Protein 8IIB (pdb70)

Foldseek 3Di:
DCVLVVLLVVLLVLLQPPFDLLLLAQADLCCLAANDPSAPQSGHHVPVVLVVVLVVQLVCLLVLHHDAEVSLSSNLCRLPVSSVRSCLVVDQSSQECVVDDQLFCSLVSNVCLQCVAHFWKAKWFKDFDQVSLLQSVLVSSCVSNVDDDRSSSNSNRSSVCDVVYDQVNQFVSQSSCVSSLLLQLVAVLCVVVVNPDHSVCCVVFKGKHGTRGIIMIHGHPVCQVSRFPVSSQVSSVVSGIHTDGPVPDRTGGQQVHADPQWGFDQDVVVGDTHTQHHVVVLVVQADQPLQQDPCDPCNLVSLQVSLLSQLRPDQVSSVVVNVVSQVSCCSHPVDGHDHDHSVRSVVVSCVPHVD/DVLVVLLVVLLVLLCPPADLLLLAQDDLCCQAANDPSAPQSHHDVDPDDCVLVVVLVVQLVCLLVQAGDADVPVSLSSNCCRLPVSSVRSCLVVDQSSQECPVPDQLFCSLVSNVCLQCVAHFWKDKWFKDFVPQVVQLLSVLVSSCVSNVDDPSSSSNSSNSSVRQPVVQFVSLSSVVSSLLLQLVQVLCVVVVHPDHSVCCVVFKGKHAGRRIIMIHGHPVCLVRRFPVSSQVSVVVSTIRIDDCDDRTDGQQPHADPQWGFDADPVVGGTHTAHHVVVLVVQADQDQADPPHLVSLQVSLLSQLSPPQVSSVVVNCVSQVSVCRNPVDGRDYDHSVRSNVVSCVPHVD

Solvent-accessible surface area: 31344 Å² total; per-residue (Å²): 134,79,43,47,96,75,0,22,110,49,0,9,78,40,0,26,59,50,84,87,89,66,6,67,58,44,11,82,24,62,53,0,55,90,11,22,114,64,10,91,49,5,72,62,170,95,120,62,110,53,118,94,33,3,87,95,13,26,83,20,1,101,133,38,53,122,80,123,90,64,25,3,30,19,0,2,39,18,11,0,8,1,0,6,0,1,1,28,61,37,45,0,82,3,9,0,0,17,22,25,47,15,60,11,89,19,0,37,90,1,8,66,25,0,56,126,44,29,124,4,0,2,8,0,42,12,51,101,123,33,62,70,0,26,97,8,0,0,59,0,0,11,101,1,6,90,47,39,81,88,23,49,75,0,0,54,7,3,6,97,8,3,106,120,61,35,86,32,0,34,27,1,0,20,0,0,4,0,0,0,0,0,7,8,0,1,21,39,8,4,78,124,54,51,64,195,47,89,4,67,41,4,62,57,24,7,4,1,0,0,80,6,44,43,0,0,0,0,0,16,105,125,0,11,141,25,0,7,16,66,48,0,32,66,7,0,117,92,19,50,9,80,9,56,38,66,123,122,65,39,93,75,50,17,115,55,7,47,3,48,117,26,84,3,48,75,16,135,103,70,68,23,49,6,0,10,14,22,5,46,35,0,7,125,49,8,37,16,9,116,44,15,61,78,88,73,113,28,20,64,99,60,3,28,49,0,0,40,7,0,1,1,18,45,92,81,9,12,82,72,23,11,62,30,0,52,54,22,15,34,102,22,43,66,60,135,16,108,63,56,93,21,65,15,13,17,110,90,19,102,90,121,60,63,164,153,58,49,87,46,0,14,93,40,0,39,77,27,0,19,60,48,78,111,78,69,4,68,52,49,14,73,30,83,56,2,35,90,11,22,114,62,12,86,68,4,58,73,135,125,179,67,156,99,78,98,22,89,46,29,8,113,128,13,31,63,36,4,66,83,55,57,56,55,87,90,59,74,68,12,15,40,10,1,6,65,15,31,0,9,0,0,13,0,1,0,26,63,37,38,0,82,5,12,0,0,17,28,25,50,20,57,12,91,17,0,34,91,1,6,180,23,0,53,130,44,35,124,42,1,2,17,12,55,14,60,84,126,87,32,70,100,1,52,40,8,0,0,58,1,0,10,87,1,6,83,57,44,88,72,34,46,66,4,0,70,13,6,8,81,46,45,101,102,6,44,30,2,9,34,0,1,8,0,0,0,0,0,13,17,0,0,34,59,6,5,78,96,54,68,72,109,62,93,21,88,21,6,55,60,30,6,5,0,0,0,77,5,45,50,3,0,0,0,0,13,93,77,0,15,94,17,0,8,18,66,40,0,30,67,6,0,68,104,18,38,9,64,8,86,29,116,131,49,40,95,113,42,16,109,69,6,54,3,49,102,21,65,2,26,60,14,113,158,74,133,24,50,6,0,8,17,14,3,49,32,0,8,130,47,8,58,15,45,141,73,113,102,48,21,66,117,58,2,30,60,0,0,52,11,0,1,0,17,96,82,73,10,12,81,75,23,9,62,29,1,42,62,29,29,37,83,46,63,73,60,113,5,90,64,66,85,18,69,16,26,11,92,53,21,110,96,120,70,66,162

Structure (mmCIF, N/CA/C/O backbone):
data_8IIB
#
_entry.id   8IIB
#
_cell.length_a   150.510
_cell.length_b   150.510
_cell.length_c   104.626
_cell.angle_alpha   90.000
_cell.angle_beta   90.000
_cell.angle_gamma   120.000
#
_symmetry.space_group_name_H-M   'P 31 2 1'
#
loop_
_entity.id
_entity.type
_entity.pdbx_description
1 polymer 'Polymerase polyprotein'
2 non-polymer 'CADMIUM ION'
3 non-polymer 'MAGNESIUM ION'
4 non-polymer 'CHLORIDE ION'
5 water water
#
loop_
_atom_site.group_PDB
_atom_site.id
_atom_site.type_symbol
_atom_site.label_atom_id
_atom_site.label_alt_id
_atom_site.label_comp_id
_atom_site.label_asym_id
_atom_site.label_entity_id
_atom_site.label_seq_id
_atom_site.pdbx_PDB_ins_code
_atom_site.Cartn_x
_atom_site.Cartn_y
_atom_site.Cartn_z
_atom_site.occupancy
_atom_site.B_iso_or_equiv
_atom_site.auth_seq_id
_atom_site.auth_comp_id
_atom_site.auth_asym_id
_atom_site.auth_atom_id
_atom_site.pdbx_PDB_model_num
ATOM 1 N N . LYS A 1 34 ? -25.874 60.246 -36.967 1.00 66.38 105 LYS A N 1
ATOM 2 C CA . LYS A 1 34 ? -25.896 58.900 -37.532 1.00 69.38 105 LYS A CA 1
ATOM 3 C C . LYS A 1 34 ? -26.434 57.873 -36.532 1.00 75.56 105 LYS A C 1
ATOM 4 O O . LYS A 1 34 ? -27.093 58.232 -35.552 1.00 72.23 105 LYS A O 1
ATOM 6 N N . ASP A 1 35 ? -26.164 56.593 -36.808 1.00 72.53 106 ASP A N 1
ATOM 7 C CA . ASP A 1 35 ? -26.435 55.495 -35.888 1.00 63.84 106 ASP A CA 1
ATOM 8 C C . ASP A 1 35 ? -25.236 55.204 -34.987 1.00 68.17 106 ASP A C 1
ATOM 9 O O . ASP A 1 35 ? -25.040 54.062 -34.553 1.00 63.16 106 ASP A O 1
ATOM 11 N N . MET A 1 36 ? -24.408 56.221 -34.716 1.00 66.22 107 MET A N 1
ATOM 12 C CA . MET A 1 36 ? -23.273 56.034 -33.818 1.00 62.81 107 MET A CA 1
ATOM 13 C C . MET A 1 36 ? -23.698 56.135 -32.358 1.00 63.31 107 MET A C 1
ATOM 14 O O . MET A 1 36 ? -23.035 55.562 -31.478 1.00 57.49 107 MET A O 1
ATOM 19 N N . ILE A 1 37 ? -24.796 56.858 -32.085 1.00 53.15 108 ILE A N 1
ATOM 20 C CA . ILE A 1 37 ? -25.387 56.834 -30.753 1.00 47.20 108 ILE A CA 1
ATOM 21 C C . ILE A 1 37 ? -25.599 55.397 -30.306 1.00 53.96 108 ILE A C 1
ATOM 22 O O . ILE A 1 37 ? -25.468 55.063 -29.119 1.00 54.21 108 ILE A O 1
ATOM 27 N N . ASP A 1 38 ? -25.906 54.521 -31.259 1.00 49.13 109 ASP A N 1
ATOM 28 C CA . ASP A 1 38 ? -26.157 53.122 -30.941 1.00 49.33 109 ASP A CA 1
ATOM 29 C C . ASP A 1 38 ? -24.888 52.406 -30.524 1.00 45.90 109 ASP A C 1
ATOM 30 O O . ASP A 1 38 ? -24.924 51.532 -29.649 1.00 50.53 109 ASP A O 1
ATOM 35 N N . GLU A 1 39 ? -23.762 52.724 -31.163 1.00 55.52 110 GLU A N 1
ATOM 36 C CA . GLU A 1 39 ? -22.537 52.009 -30.817 1.00 55.13 110 GLU A CA 1
ATOM 37 C C . GLU A 1 39 ? -21.860 52.612 -29.597 1.00 50.82 110 GLU A C 1
ATOM 38 O O . GLU A 1 39 ? -21.272 51.879 -28.786 1.00 42.66 110 GLU A O 1
ATOM 44 N N . ALA A 1 40 ? -21.937 53.942 -29.468 1.00 48.44 111 ALA A N 1
ATOM 45 C CA . ALA A 1 40 ? -21.593 54.590 -28.211 1.00 43.80 111 ALA A CA 1
ATOM 46 C C . ALA A 1 40 ? -22.308 53.907 -27.054 1.00 47.30 111 ALA A C 1
ATOM 47 O O . ALA A 1 40 ? -21.676 53.458 -26.090 1.00 46.21 111 ALA A O 1
ATOM 49 N N . TYR A 1 41 ? -23.632 53.761 -27.175 1.00 45.29 112 TYR A N 1
ATOM 50 C CA . TYR A 1 41 ? -24.422 53.168 -26.105 1.00 38.68 112 TYR A CA 1
ATOM 51 C C . TYR A 1 41 ? -23.978 51.743 -25.800 1.00 40.20 112 TYR A C 1
ATOM 52 O O . TYR A 1 41 ? -24.003 51.308 -24.642 1.00 44.46 112 TYR A O 1
ATOM 61 N N . GLN A 1 42 ? -23.598 50.988 -26.821 1.00 40.28 113 GLN A N 1
ATOM 62 C CA . GLN A 1 42 ? -23.238 49.598 -26.567 1.00 45.97 113 GLN A CA 1
ATOM 63 C C . GLN A 1 42 ? -21.866 49.495 -25.919 1.00 40.76 113 GLN A C 1
ATOM 64 O O . GLN A 1 42 ? -21.671 48.707 -24.982 1.00 45.54 113 GLN A O 1
ATOM 70 N N . LEU A 1 43 ? -20.906 50.285 -26.397 1.00 43.61 114 LEU A N 1
ATOM 71 C CA . LEU A 1 43 ? -19.604 50.312 -25.742 1.00 45.07 114 LEU A CA 1
ATOM 72 C C . LEU A 1 43 ? -19.759 50.736 -24.281 1.00 43.05 114 LEU A C 1
ATOM 73 O O . LEU A 1 43 ? -19.377 49.991 -23.364 1.00 37.20 114 LEU A O 1
ATOM 78 N N . THR A 1 44 ? -20.424 51.874 -24.044 1.00 33.27 115 THR A N 1
ATOM 79 C CA . THR A 1 44 ? -20.639 52.326 -22.673 1.00 31.08 115 THR A CA 1
ATOM 80 C C . THR A 1 44 ? -21.260 51.237 -21.803 1.00 42.17 115 THR A C 1
ATOM 81 O O . THR A 1 44 ? -20.814 51.017 -20.669 1.00 38.41 115 THR A O 1
ATOM 85 N N . LYS A 1 45 ? -22.292 50.542 -22.309 1.00 38.92 116 LYS A N 1
ATOM 86 C CA . LYS A 1 45 ? -22.978 49.552 -21.476 1.00 37.14 116 LYS A CA 1
ATOM 87 C C . LYS A 1 45 ? -22.014 48.483 -20.992 1.00 35.89 116 LYS A C 1
ATOM 88 O O . LYS A 1 45 ? -22.043 48.105 -19.811 1.00 36.82 116 LYS A O 1
ATOM 90 N N . SER A 1 46 ? -21.144 47.997 -21.888 1.00 40.00 117 SER A N 1
ATOM 91 C CA . SER A 1 46 ? -20.161 46.987 -21.495 1.00 41.57 117 SER A CA 1
ATOM 92 C C . SER A 1 46 ? -19.351 47.457 -20.299 1.00 38.52 117 SER A C 1
ATOM 93 O O . SER A 1 46 ? -19.140 46.695 -19.345 1.00 36.28 117 SER A O 1
ATOM 95 N N . VAL A 1 47 ? -18.920 48.728 -20.325 1.00 38.36 118 VAL A N 1
ATOM 96 C CA . VAL A 1 47 ? -18.115 49.303 -19.246 1.00 30.37 118 VAL A CA 1
ATOM 97 C C . VAL A 1 47 ? -18.963 49.514 -17.993 1.00 25.90 118 VAL A C 1
ATOM 98 O O . VAL A 1 47 ? -18.662 48.977 -16.924 1.00 31.22 118 VAL A O 1
ATOM 102 N N . TRP A 1 48 ? -20.059 50.266 -18.114 1.00 27.35 119 TRP A N 1
ATOM 103 C CA . TRP A 1 48 ? -20.814 50.660 -16.924 1.00 28.43 119 TRP A CA 1
ATOM 104 C C . TRP A 1 48 ? -21.454 49.479 -16.215 1.00 31.03 119 TRP A C 1
ATOM 105 O O . TRP A 1 48 ? -21.780 49.578 -15.024 1.00 27.77 119 TRP A O 1
ATOM 116 N N . LEU A 1 49 ? -21.659 48.359 -16.911 1.00 36.36 120 LEU A N 1
ATOM 117 C CA . LEU A 1 49 ? -22.354 47.244 -16.275 1.00 33.06 120 LEU A CA 1
ATOM 118 C C . LEU A 1 49 ? -21.413 46.255 -15.602 1.00 33.11 120 LEU A C 1
ATOM 119 O O . LEU A 1 49 ? -21.893 45.378 -14.868 1.00 33.41 120 LEU A O 1
ATOM 124 N N . LYS A 1 50 ? -20.098 46.396 -15.791 1.00 26.01 121 LYS A N 1
ATOM 125 C CA . LYS A 1 50 ? -19.160 45.510 -15.117 1.00 26.12 121 LYS A CA 1
ATOM 126 C C . LYS A 1 50 ? -19.375 45.546 -13.611 1.00 28.57 121 LYS A C 1
ATOM 127 O O . LYS A 1 50 ? -19.589 46.611 -13.023 1.00 38.80 121 LYS A O 1
ATOM 129 N N . GLY A 1 51 ? -19.328 44.371 -12.989 1.00 30.62 122 GLY A N 1
ATOM 130 C CA . GLY A 1 51 ? -19.421 44.242 -11.547 1.00 26.86 122 GLY A CA 1
ATOM 131 C C . GLY A 1 51 ? -20.823 44.148 -10.976 1.00 40.67 122 GLY A C 1
ATOM 132 O O . GLY A 1 51 ? -20.967 44.169 -9.745 1.00 45.54 122 GLY A O 1
ATOM 133 N N . MET A 1 52 ? -21.856 44.038 -11.826 1.00 40.13 123 MET A N 1
ATOM 134 C CA . MET A 1 52 ? -23.244 43.951 -11.369 1.00 33.17 123 MET A CA 1
ATOM 135 C C . MET A 1 52 ? -23.428 42.961 -10.223 1.00 33.83 123 MET A C 1
ATOM 136 O O . MET A 1 52 ? -22.835 41.882 -10.198 1.00 50.85 123 MET A O 1
ATOM 141 N N . ARG A 1 53 ? -24.267 43.346 -9.275 1.00 33.21 124 ARG A N 1
ATOM 142 C CA . ARG A 1 53 ? -24.621 42.543 -8.116 1.00 39.53 124 ARG A CA 1
ATOM 143 C C . ARG A 1 53 ? -26.128 42.371 -8.145 1.00 48.61 124 ARG A C 1
ATOM 144 O O . ARG A 1 53 ? -26.858 43.343 -8.370 1.00 48.29 124 ARG A O 1
ATOM 152 N N . ASP A 1 54 ? -26.603 41.144 -7.934 1.00 48.54 125 ASP A N 1
ATOM 153 C CA . ASP A 1 54 ? -28.044 40.952 -8.013 1.00 50.71 125 ASP A CA 1
ATOM 154 C C . ASP A 1 54 ? -28.741 41.689 -6.880 1.00 40.44 125 ASP A C 1
ATOM 155 O O . ASP A 1 54 ? -29.836 42.232 -7.072 1.00 37.55 125 ASP A O 1
ATOM 157 N N . GLU A 1 55 ? -28.095 41.781 -5.717 1.00 38.03 126 GLU A N 1
ATOM 158 C CA . GLU A 1 55 ? -28.753 42.386 -4.567 1.00 39.98 126 GLU A CA 1
ATOM 159 C C . GLU A 1 55 ? -29.076 43.867 -4.776 1.00 45.82 126 GLU A C 1
ATOM 160 O O . GLU A 1 55 ? -29.844 44.429 -3.982 1.00 44.93 126 GLU A O 1
ATOM 162 N N . LEU A 1 56 ? -28.547 44.503 -5.830 1.00 45.67 127 LEU A N 1
ATOM 163 C CA . LEU A 1 56 ? -28.786 45.923 -6.078 1.00 39.39 127 LEU A CA 1
ATOM 164 C C . LEU A 1 56 ? -29.845 46.207 -7.144 1.00 39.93 127 LEU A C 1
ATOM 165 O O . LEU A 1 56 ? -30.225 47.373 -7.319 1.00 48.75 127 LEU A O 1
ATOM 170 N N . LYS A 1 57 ? -30.358 45.197 -7.844 1.00 41.22 128 LYS A N 1
ATOM 171 C CA . LYS A 1 57 ? -31.330 45.475 -8.905 1.00 38.30 128 LYS A CA 1
ATOM 172 C C . LYS A 1 57 ? -32.763 45.540 -8.400 1.00 42.38 128 LYS A C 1
ATOM 173 O O . LYS A 1 57 ? -33.678 44.988 -9.014 1.00 56.16 128 LYS A O 1
ATOM 179 N N . LYS A 1 58 ? -33.008 46.226 -7.295 1.00 36.45 129 LYS A N 1
ATOM 180 C CA . LYS A 1 58 ? -34.357 46.426 -6.788 1.00 35.84 129 LYS A CA 1
ATOM 181 C C . LYS A 1 58 ? -34.664 47.916 -6.686 1.00 36.90 129 LYS A C 1
ATOM 182 O O . LYS A 1 58 ? -33.815 48.707 -6.271 1.00 46.73 129 LYS A O 1
ATOM 184 N N . VAL A 1 59 ? -35.867 48.302 -7.110 1.00 34.47 130 VAL A N 1
ATOM 185 C CA . VAL A 1 59 ? -36.429 49.583 -6.704 1.00 29.41 130 VAL A CA 1
ATOM 186 C C . VAL A 1 59 ? -36.531 49.623 -5.185 1.00 35.13 130 VAL A C 1
ATOM 187 O O . VAL A 1 59 ? -36.805 48.606 -4.532 1.00 44.98 130 VAL A O 1
ATOM 191 N N . LEU A 1 60 ? -36.244 50.782 -4.606 1.00 30.44 131 LEU A N 1
ATOM 192 C CA . LEU A 1 60 ? -36.210 50.910 -3.159 1.00 37.48 131 LEU A CA 1
ATOM 193 C C . LEU A 1 60 ? -37.589 51.270 -2.626 1.00 34.40 131 LEU A C 1
ATOM 194 O O . LEU A 1 60 ? -38.409 51.872 -3.326 1.00 35.31 131 LEU A O 1
ATOM 199 N N . THR A 1 61 ? -37.840 50.912 -1.372 1.00 30.92 132 THR A N 1
ATOM 200 C CA . THR A 1 61 ? -39.048 51.407 -0.743 1.00 35.57 132 THR A CA 1
ATOM 201 C C . THR A 1 61 ? -38.906 52.897 -0.471 1.00 37.92 132 THR A C 1
ATOM 202 O O . THR A 1 61 ? -37.804 53.440 -0.406 1.00 41.04 132 THR A O 1
ATOM 206 N N . TYR A 1 62 ? -40.051 53.557 -0.310 1.00 41.17 133 TYR A N 1
ATOM 207 C CA . TYR A 1 62 ? -40.074 54.917 0.213 1.00 40.62 133 TYR A CA 1
ATOM 208 C C . TYR A 1 62 ? -39.190 55.059 1.459 1.00 42.12 133 TYR A C 1
ATOM 209 O O . TYR A 1 62 ? -38.409 56.010 1.568 1.00 40.88 133 TYR A O 1
ATOM 218 N N . GLU A 1 63 ? -39.251 54.099 2.386 1.00 46.86 134 GLU A N 1
ATOM 219 C CA . GLU A 1 63 ? -38.389 54.186 3.570 1.00 47.55 134 GLU A CA 1
ATOM 220 C C . GLU A 1 63 ? -36.914 54.005 3.208 1.00 48.21 134 GLU A C 1
ATOM 221 O O . GLU A 1 63 ? -36.055 54.742 3.708 1.00 48.28 134 GLU A O 1
ATOM 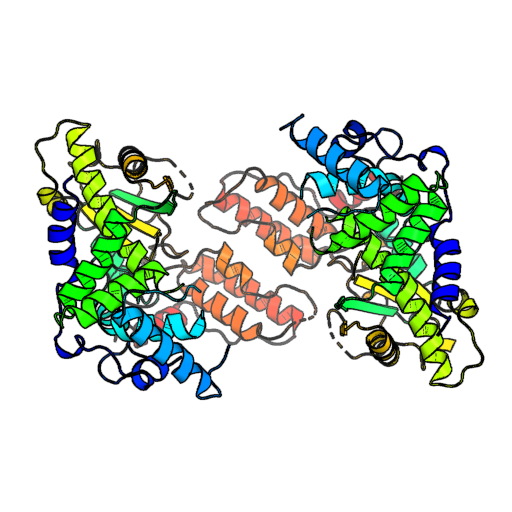223 N N . GLU A 1 64 ? -36.590 53.034 2.354 1.00 43.18 135 GLU A N 1
ATOM 224 C CA . GLU A 1 64 ? -35.201 52.894 1.924 1.00 42.19 135 GLU A CA 1
ATOM 225 C C . GLU A 1 64 ? -34.709 54.166 1.231 1.00 41.98 135 GLU A C 1
ATOM 226 O O . GLU A 1 64 ? -33.553 54.572 1.396 1.00 43.20 135 GLU A O 1
ATOM 232 N N . ALA A 1 65 ? -35.574 54.816 0.455 1.00 38.17 136 ALA A N 1
ATOM 233 C CA . ALA A 1 65 ? -35.133 55.967 -0.326 1.00 39.21 136 ALA A CA 1
ATOM 234 C C . ALA A 1 65 ? -34.717 57.121 0.568 1.00 45.79 136 ALA A C 1
ATOM 235 O O . ALA A 1 65 ? -33.871 57.937 0.179 1.00 42.56 136 ALA A O 1
ATOM 237 N N . ILE A 1 66 ? -35.293 57.193 1.766 1.00 43.98 137 ILE A N 1
ATOM 238 C CA . ILE A 1 66 ? -35.150 58.345 2.643 1.00 42.78 137 ILE A CA 1
ATOM 239 C C . ILE A 1 66 ? -34.133 58.063 3.745 1.00 40.67 137 ILE A C 1
ATOM 240 O O . ILE A 1 66 ? -33.357 58.946 4.122 1.00 50.90 137 ILE A O 1
ATOM 245 N N . CYS A 1 67 ? -34.097 56.825 4.234 1.00 38.54 138 CYS A N 1
ATOM 246 C CA . CYS A 1 67 ? -33.189 56.411 5.299 1.00 42.36 138 CYS A CA 1
ATOM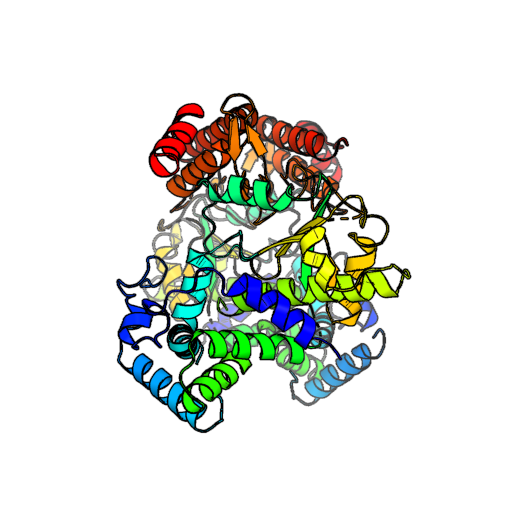 247 C C . CYS A 1 67 ? -32.127 55.416 4.852 1.00 43.34 138 CYS A C 1
ATOM 248 O O . CYS A 1 67 ? -31.432 54.856 5.703 1.00 53.60 138 CYS A O 1
ATOM 251 N N . GLY A 1 68 ? -31.999 55.150 3.563 1.00 40.60 139 GLY A N 1
ATOM 252 C CA . GLY A 1 68 ? -30.994 54.215 3.097 1.00 37.60 139 GLY A CA 1
ATOM 253 C C . GLY A 1 68 ? -31.364 52.762 3.346 1.00 46.04 139 GLY A C 1
ATOM 254 O O . GLY A 1 68 ? -32.430 52.421 3.848 1.00 50.38 139 GLY A O 1
ATOM 255 N N . SER A 1 69 ? -30.439 51.892 2.959 1.00 45.34 140 SER A N 1
ATOM 256 C CA . SER A 1 69 ? -30.588 50.454 3.090 1.00 43.16 140 SER A CA 1
ATOM 257 C C . SER A 1 69 ? -29.235 49.882 3.454 1.00 45.06 140 SER A C 1
ATOM 258 O O . SER A 1 69 ? -28.196 50.492 3.199 1.00 47.83 140 SER A O 1
ATOM 260 N N . GLU A 1 70 ? -29.256 48.709 4.067 1.00 53.35 141 GLU A N 1
ATOM 261 C CA . GLU A 1 70 ? -28.030 48.032 4.447 1.00 51.11 141 GLU A CA 1
ATOM 262 C C . GLU A 1 70 ? -27.464 47.176 3.320 1.00 49.28 141 GLU A C 1
ATOM 263 O O . GLU A 1 70 ? -26.526 46.418 3.567 1.00 50.27 141 GLU A O 1
ATOM 265 N N . VAL A 1 71 ? -28.002 47.289 2.094 1.00 51.73 142 VAL A N 1
ATOM 266 C CA . VAL A 1 71 ? -27.472 46.512 0.972 1.00 49.26 142 VAL A CA 1
ATOM 267 C C . VAL A 1 71 ? -26.158 47.109 0.487 1.00 51.47 142 VAL A C 1
ATOM 268 O O . VAL A 1 71 ? -25.279 46.393 -0.009 1.00 51.66 142 VAL A O 1
ATOM 272 N N . SER A 1 72 ? -26.024 48.435 0.587 1.00 53.66 143 SER A N 1
ATOM 273 C CA . SER A 1 72 ? -24.877 49.183 0.088 1.00 49.12 143 SER A CA 1
ATOM 274 C C . SER A 1 72 ? -24.479 50.251 1.099 1.00 48.94 143 SER A C 1
ATOM 275 O O . SER A 1 72 ? -25.332 50.833 1.782 1.00 47.57 143 SER A O 1
ATOM 278 N N . GLU A 1 73 ? -23.169 50.509 1.181 1.00 48.26 144 GLU A N 1
ATOM 279 C CA . GLU A 1 73 ? -22.699 51.726 1.834 1.00 42.36 144 GLU A CA 1
ATOM 280 C C . GLU A 1 73 ? -23.132 52.967 1.065 1.00 47.54 144 GLU A C 1
ATOM 281 O O . GLU A 1 73 ? -23.108 54.070 1.618 1.00 53.23 144 GLU A O 1
ATOM 283 N N . TYR A 1 74 ? -23.560 52.809 -0.185 1.00 44.37 145 TYR A N 1
ATOM 284 C CA . TYR A 1 74 ? -23.886 53.926 -1.054 1.00 36.14 145 TYR A CA 1
ATOM 285 C C . TYR A 1 74 ? -25.385 54.160 -1.181 1.00 43.41 145 TYR A C 1
ATOM 286 O O . TYR A 1 74 ? -25.804 54.987 -1.994 1.00 46.74 145 TYR A O 1
ATOM 294 N N . ILE A 1 75 ? -26.197 53.463 -0.390 1.00 36.65 146 ILE A N 1
ATOM 295 C CA . ILE A 1 75 ? -27.612 53.772 -0.233 1.00 44.74 146 ILE A CA 1
ATOM 296 C C . ILE A 1 75 ? -27.788 54.195 1.218 1.00 47.38 146 ILE A C 1
ATOM 297 O O . ILE A 1 75 ? -27.871 53.352 2.120 1.00 45.00 146 ILE A O 1
ATOM 302 N N . SER A 1 76 ? -27.817 55.509 1.451 1.00 45.78 147 SER A N 1
ATOM 303 C CA . SER A 1 76 ? -27.775 56.071 2.796 1.00 43.02 147 SER A CA 1
ATOM 304 C C . SER A 1 76 ? -28.904 57.080 2.960 1.00 45.57 147 SER A C 1
ATOM 305 O O . SER A 1 76 ? -29.710 57.293 2.054 1.00 53.67 147 SER A O 1
ATOM 308 N N . SER A 1 77 ? -28.938 57.726 4.123 1.00 48.70 148 SER A N 1
ATOM 309 C CA . SER A 1 77 ? -30.151 58.359 4.633 1.00 45.56 148 SER A CA 1
ATOM 310 C C . SER A 1 77 ? -30.197 59.848 4.307 1.00 52.60 148 SER A C 1
ATOM 311 O O . SER A 1 77 ? -29.935 60.699 5.158 1.00 71.51 148 SER A O 1
ATOM 313 N N . ILE A 1 78 ? -30.567 60.165 3.068 1.00 40.06 149 ILE A N 1
ATOM 314 C CA . ILE A 1 78 ? -31.185 61.466 2.789 1.00 54.00 149 ILE A CA 1
ATOM 315 C C . ILE A 1 78 ? -32.059 61.353 1.537 1.00 51.63 149 ILE A C 1
ATOM 316 O O . ILE A 1 78 ? -33.208 61.803 1.535 1.00 46.42 149 ILE A O 1
ATOM 321 N N . LEU A 1 111 ? -45.809 66.405 5.051 1.00 70.78 182 LEU A N 1
ATOM 322 C CA . LEU A 1 111 ? -45.057 65.886 6.187 1.00 72.79 182 LEU A CA 1
ATOM 323 C C . LEU A 1 111 ? -44.700 64.420 5.977 1.00 69.87 182 LEU A C 1
ATOM 324 O O . LEU A 1 111 ? -44.828 63.912 4.871 1.00 69.51 182 LEU A O 1
ATOM 326 N N . ASN A 1 112 ? -44.272 63.755 7.060 1.00 74.13 183 ASN A N 1
ATOM 327 C CA . ASN A 1 112 ? -43.796 62.373 6.991 1.00 62.75 183 ASN A CA 1
ATOM 328 C C . ASN A 1 112 ? -44.683 61.492 6.121 1.00 74.33 183 ASN A C 1
ATOM 329 O O . ASN A 1 112 ? -44.182 60.573 5.453 1.00 73.68 183 ASN A O 1
ATOM 334 N N . GLU A 1 113 ? -46.000 61.760 6.104 1.00 71.85 184 GLU A N 1
ATOM 335 C CA . GLU A 1 113 ? -46.935 60.995 5.288 1.00 67.03 184 GLU A CA 1
ATOM 336 C C . GLU A 1 113 ? -47.749 61.841 4.309 1.00 62.20 184 GLU A C 1
ATOM 337 O O . GLU A 1 113 ? -48.500 61.277 3.506 1.00 62.77 184 GLU A O 1
ATOM 339 N N . ASP A 1 114 ? -47.627 63.164 4.332 1.00 60.23 185 ASP A N 1
ATOM 340 C CA . ASP A 1 114 ? -48.241 63.920 3.248 1.00 62.94 185 ASP A CA 1
ATOM 341 C C . ASP A 1 114 ? -47.378 63.930 1.993 1.00 59.82 185 ASP A C 1
ATOM 342 O O . ASP A 1 114 ? -47.908 64.167 0.903 1.00 51.99 185 ASP A O 1
ATOM 347 N N . VAL A 1 115 ? -46.071 63.672 2.112 1.00 58.16 186 VAL A N 1
ATOM 348 C CA . VAL A 1 115 ? -45.227 63.666 0.921 1.00 57.80 186 VAL A CA 1
ATOM 349 C C . VAL A 1 115 ? -45.150 62.260 0.335 1.00 54.37 186 VAL A C 1
ATOM 350 O O . VAL A 1 115 ? -44.997 62.098 -0.880 1.00 52.40 186 VAL A O 1
ATOM 354 N N . ARG A 1 116 ? -45.254 61.224 1.181 1.00 52.28 187 ARG A N 1
ATOM 355 C CA . ARG A 1 116 ? -45.400 59.865 0.663 1.00 50.69 187 ARG A CA 1
ATOM 356 C C . ARG A 1 116 ? -46.628 59.760 -0.224 1.00 48.20 187 ARG A C 1
ATOM 357 O O . ARG A 1 116 ? -46.604 59.089 -1.262 1.00 45.16 187 ARG A O 1
ATOM 365 N N . LEU A 1 117 ? -47.692 60.463 0.146 1.00 52.56 188 LEU A N 1
ATOM 366 C CA . LEU A 1 117 ? -48.857 60.554 -0.711 1.00 57.87 188 LEU A CA 1
ATOM 367 C C . LEU A 1 117 ? -48.559 61.288 -2.007 1.00 49.34 188 LEU A C 1
ATOM 368 O O . LEU A 1 117 ? -49.278 61.086 -2.986 1.00 53.74 188 LEU A O 1
ATOM 373 N N . ALA A 1 118 ? -47.531 62.139 -2.038 1.00 48.67 189 ALA A N 1
ATOM 374 C CA . ALA A 1 118 ? -47.197 62.822 -3.284 1.00 49.13 189 ALA A CA 1
ATOM 375 C C . ALA A 1 118 ? -46.264 61.976 -4.137 1.00 44.74 189 ALA A C 1
ATOM 376 O O . ALA A 1 118 ? -46.364 61.986 -5.368 1.00 47.26 189 ALA A O 1
ATOM 378 N N . VAL A 1 119 ? -45.342 61.250 -3.502 1.00 41.91 190 VAL A N 1
ATOM 379 C CA . VAL A 1 119 ? -44.555 60.264 -4.233 1.00 42.07 190 VAL A CA 1
ATOM 380 C C . VAL A 1 119 ? -45.478 59.261 -4.911 1.00 45.74 190 VAL A C 1
ATOM 381 O O . VAL A 1 119 ? -45.315 58.943 -6.094 1.00 43.24 190 VAL A O 1
ATOM 385 N N . GLN A 1 120 ? -46.464 58.754 -4.162 1.00 44.95 191 GLN A N 1
ATOM 386 C CA . GLN A 1 120 ? -47.463 57.842 -4.710 1.00 40.80 191 GLN A CA 1
ATOM 387 C C . GLN A 1 120 ? -48.112 58.429 -5.955 1.00 44.17 191 GLN A C 1
ATOM 388 O O . GLN A 1 120 ? -48.159 57.782 -7.005 1.00 44.85 191 GLN A O 1
ATOM 394 N N . GLN A 1 121 ? -48.599 59.671 -5.869 1.00 47.37 192 GLN A N 1
ATOM 395 C CA . GLN A 1 121 ? -49.204 60.295 -7.047 1.00 46.97 192 GLN A CA 1
ATOM 396 C C . GLN A 1 121 ? -48.213 60.374 -8.202 1.00 43.89 192 GLN A C 1
ATOM 397 O O . GLN A 1 121 ? -48.591 60.218 -9.366 1.00 47.69 192 GLN A O 1
ATOM 403 N N . ARG A 1 122 ? -46.940 60.625 -7.907 1.00 49.04 193 ARG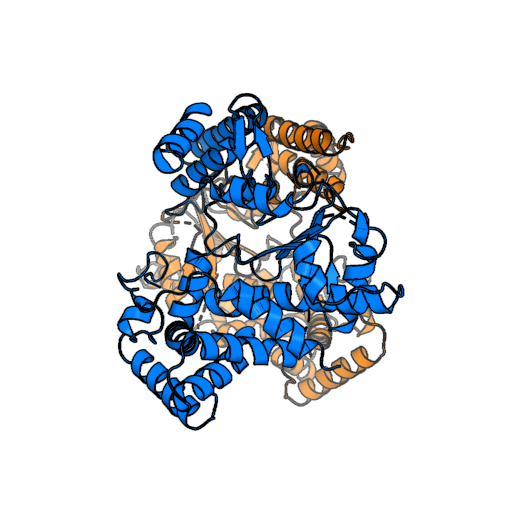 A N 1
ATOM 404 C CA . ARG A 1 122 ? -45.973 60.741 -8.989 1.00 44.79 193 ARG A CA 1
ATOM 405 C C . ARG A 1 122 ? -45.712 59.378 -9.632 1.00 39.83 193 ARG A C 1
ATOM 406 O O . ARG A 1 122 ? -45.724 59.253 -10.860 1.00 44.42 193 ARG A O 1
ATOM 414 N N . ILE A 1 123 ? -45.516 58.337 -8.819 1.00 36.91 194 ILE A N 1
ATOM 415 C CA . ILE A 1 123 ? -45.208 57.015 -9.364 1.00 42.25 194 ILE A CA 1
ATOM 416 C C . ILE A 1 123 ? -46.373 56.486 -10.201 1.00 42.00 194 ILE A C 1
ATOM 417 O O . ILE A 1 123 ? -46.178 55.982 -11.311 1.00 37.85 194 ILE A O 1
ATOM 422 N N . GLN A 1 124 ? -47.603 56.596 -9.692 1.00 41.96 195 GLN A N 1
ATOM 423 C CA . GLN A 1 124 ? -48.742 56.101 -10.461 1.00 42.44 195 GLN A CA 1
ATOM 424 C C . GLN A 1 124 ? -48.919 56.890 -11.750 1.00 44.17 195 GLN A C 1
ATOM 425 O O . GLN A 1 124 ? -49.201 56.308 -12.808 1.00 45.94 195 GLN A O 1
ATOM 431 N N . ALA A 1 125 ? -48.739 58.208 -11.699 1.00 36.03 196 ALA A N 1
ATOM 432 C CA . ALA A 1 125 ? -48.911 58.974 -12.929 1.00 36.61 196 ALA A CA 1
ATOM 433 C C . ALA A 1 125 ? -47.836 58.628 -13.947 1.00 41.04 196 ALA A C 1
ATOM 434 O O . ALA A 1 125 ? -48.085 58.681 -15.154 1.00 41.14 196 ALA A O 1
ATOM 436 N N . ALA A 1 126 ? -46.653 58.225 -13.480 1.00 44.21 197 ALA A N 1
ATOM 437 C CA . ALA A 1 126 ? -45.608 57.785 -14.397 1.00 40.02 197 ALA A CA 1
ATOM 438 C C . ALA A 1 126 ? -45.947 56.432 -15.013 1.00 43.30 197 ALA A C 1
ATOM 439 O O . ALA A 1 126 ? -45.707 56.212 -16.210 1.00 34.50 197 ALA A O 1
ATOM 441 N N . ARG A 1 127 ? -46.513 55.519 -14.205 1.00 36.65 198 ARG A N 1
ATOM 442 C CA . ARG A 1 127 ? -46.916 54.195 -14.684 1.00 39.55 198 ARG A CA 1
ATOM 443 C C . ARG A 1 127 ? -47.871 54.259 -15.868 1.00 39.73 198 ARG A C 1
ATOM 444 O O . ARG A 1 127 ? -47.899 53.341 -16.695 1.00 41.22 198 ARG A O 1
ATOM 452 N N . GLU A 1 128 ? -48.686 55.301 -15.947 1.00 40.46 199 GLU A N 1
ATOM 453 C CA . GLU A 1 128 ? -49.577 55.491 -17.080 1.00 42.95 199 GLU A CA 1
ATOM 454 C C . GLU A 1 128 ? -48.995 56.435 -18.125 1.00 45.09 199 GLU A C 1
ATOM 455 O O . GLU A 1 128 ? -49.702 56.823 -19.063 1.00 49.90 199 GLU A O 1
ATOM 461 N N . GLY A 1 129 ? -47.719 56.802 -17.988 1.00 44.24 200 GLY A N 1
ATOM 462 C CA . GLY A 1 129 ? -47.008 57.589 -18.976 1.00 43.00 200 GLY A CA 1
ATOM 463 C C . GLY A 1 129 ? -47.009 59.096 -18.775 1.00 43.09 200 GLY A C 1
ATOM 464 O O . GLY A 1 129 ? -46.401 59.802 -19.587 1.00 47.89 200 GLY A O 1
ATOM 465 N N . LYS A 1 130 ? -47.656 59.616 -17.732 1.00 41.92 201 LYS A N 1
ATOM 466 C CA . LYS A 1 130 ? -47.785 61.057 -17.532 1.00 46.25 201 LYS A CA 1
ATOM 467 C C . LYS A 1 130 ? -46.805 61.564 -16.474 1.00 45.24 201 LYS A C 1
ATOM 468 O O . LYS A 1 130 ? -46.585 60.921 -15.445 1.00 42.38 201 LYS A O 1
ATOM 470 N N . ARG A 1 131 ? -46.224 62.728 -16.725 1.00 46.86 202 ARG A N 1
ATOM 471 C CA . ARG A 1 131 ? -45.253 63.304 -15.810 1.00 57.04 202 ARG A CA 1
ATOM 472 C C . ARG A 1 131 ? -45.846 64.527 -15.131 1.00 54.56 202 ARG A C 1
ATOM 473 O O . ARG A 1 131 ? -46.713 65.202 -15.688 1.00 63.28 202 ARG A O 1
ATOM 481 N N . LEU A 1 132 ? -45.378 64.799 -13.916 1.00 50.08 203 LEU A N 1
ATOM 482 C CA . LEU A 1 132 ? -45.910 65.935 -13.179 1.00 56.14 203 LEU A CA 1
ATOM 483 C C . LEU A 1 132 ? -44.867 67.046 -13.094 1.00 67.98 203 LEU A C 1
ATOM 484 O O . LEU A 1 132 ? -43.922 67.084 -13.898 1.00 69.05 203 LEU A O 1
ATOM 489 N N . PRO A 1 133 ? -44.999 67.971 -12.135 1.00 69.08 204 PRO A N 1
ATOM 490 C CA . PRO A 1 133 ? -44.145 69.158 -12.207 1.00 61.94 204 PRO A CA 1
ATOM 491 C C . PRO A 1 133 ? -43.217 69.293 -10.997 1.00 62.29 204 PRO A C 1
ATOM 492 O O . PRO A 1 133 ? -41.996 69.298 -11.183 1.00 70.42 204 PRO A O 1
ATOM 494 N N . PRO A 1 162 ? -41.101 68.706 -5.858 1.00 49.97 233 PRO A N 1
ATOM 495 C CA . PRO A 1 162 ? -39.632 68.761 -5.919 1.00 54.21 233 PRO A CA 1
ATOM 496 C C . PRO A 1 162 ? -38.956 67.811 -4.929 1.00 48.12 233 PRO A C 1
ATOM 497 O O . PRO A 1 162 ? -37.966 67.181 -5.287 1.00 47.59 233 PRO A O 1
ATOM 499 N N . MET A 1 163 ? -39.456 67.721 -3.693 1.00 50.44 234 MET A N 1
ATOM 500 C CA . MET A 1 163 ? -38.949 66.681 -2.799 1.00 44.60 234 MET A CA 1
ATOM 501 C C . MET A 1 163 ? -39.510 65.327 -3.193 1.00 43.22 234 MET A C 1
ATOM 502 O O . MET A 1 163 ? -38.793 64.319 -3.168 1.00 42.54 234 MET A O 1
ATOM 504 N N . ASP A 1 164 ? -40.794 65.301 -3.566 1.00 44.08 235 ASP A N 1
ATOM 505 C CA . ASP A 1 164 ? -41.425 64.069 -4.021 1.00 41.57 235 ASP A CA 1
ATOM 506 C C . ASP A 1 164 ? -40.761 63.545 -5.294 1.00 42.34 235 ASP A C 1
ATOM 507 O O . ASP A 1 164 ? -40.612 62.326 -5.460 1.00 39.98 235 ASP A O 1
ATOM 512 N N . PHE A 1 165 ? -40.317 64.440 -6.183 1.00 35.06 236 PHE A N 1
ATOM 513 C CA . PHE A 1 165 ? -39.567 63.990 -7.351 1.00 33.30 236 PHE A CA 1
ATOM 514 C C . PHE A 1 165 ? -38.244 63.356 -6.946 1.00 32.57 236 PHE A C 1
ATOM 515 O O . PHE A 1 165 ? -37.851 62.318 -7.490 1.00 37.60 236 PHE A O 1
ATOM 523 N N . SER A 1 166 ? -37.524 63.985 -6.018 1.00 39.16 237 SER A N 1
ATOM 524 C CA . SER A 1 166 ? -36.222 63.465 -5.615 1.00 39.58 237 SER A CA 1
ATOM 525 C C . SER A 1 166 ? -36.344 62.086 -4.973 1.00 33.33 237 SER A C 1
ATOM 526 O O . SER A 1 166 ? -35.506 61.210 -5.217 1.00 30.77 237 SER A O 1
ATOM 528 N N . ILE A 1 167 ? -37.365 61.864 -4.140 1.00 33.57 238 ILE A N 1
ATOM 529 C CA . ILE A 1 167 ? -37.488 60.548 -3.510 1.00 39.59 238 ILE A CA 1
ATOM 530 C C . ILE A 1 167 ? -37.837 59.491 -4.552 1.00 34.13 238 ILE A C 1
ATOM 531 O O . ILE A 1 167 ? -37.234 58.408 -4.584 1.00 30.92 238 ILE A O 1
ATOM 536 N N . ALA A 1 168 ? -38.817 59.792 -5.413 1.00 26.83 239 ALA A N 1
ATOM 537 C CA . ALA A 1 168 ? -39.151 58.907 -6.522 1.00 27.65 239 ALA A CA 1
ATOM 538 C C . ALA A 1 168 ? -37.916 58.567 -7.335 1.00 32.97 239 ALA A C 1
ATOM 539 O O . ALA A 1 168 ? -37.616 57.387 -7.557 1.00 31.83 239 ALA A O 1
ATOM 541 N N . PHE A 1 169 ? -37.177 59.590 -7.781 1.00 28.14 240 PHE A N 1
ATOM 542 C CA . PHE A 1 169 ? -36.021 59.317 -8.617 1.00 22.52 240 PHE A CA 1
ATOM 543 C C . PHE A 1 169 ? -35.056 58.395 -7.900 1.00 27.05 240 PHE A C 1
ATOM 544 O O . PHE A 1 169 ? -34.532 57.444 -8.491 1.00 31.23 240 PHE A O 1
ATOM 552 N N . ARG A 1 170 ? -34.818 58.649 -6.620 1.00 27.18 241 ARG A N 1
ATOM 553 C CA . ARG A 1 170 ? -33.916 57.795 -5.865 1.00 29.68 241 ARG A CA 1
ATOM 554 C C . ARG A 1 170 ? -34.444 56.374 -5.798 1.00 30.44 241 ARG A C 1
ATOM 555 O O . ARG A 1 170 ? -33.675 55.411 -5.875 1.00 28.60 241 ARG A O 1
ATOM 563 N N . MET A 1 171 ? -35.754 56.220 -5.633 1.00 31.91 242 MET A N 1
ATOM 564 C CA . MET A 1 171 ? -36.323 54.881 -5.546 1.00 32.14 242 MET A CA 1
ATOM 565 C C . MET A 1 171 ? -36.002 54.073 -6.792 1.00 28.57 242 MET A C 1
ATOM 566 O O . MET A 1 171 ? -35.526 52.936 -6.708 1.00 24.90 242 MET A O 1
ATOM 571 N N . TYR A 1 172 ? -36.225 54.661 -7.960 1.00 25.07 243 TYR A N 1
ATOM 572 C CA . TYR A 1 172 ? -36.094 53.923 -9.201 1.00 24.94 243 TYR A CA 1
ATOM 573 C C . TYR A 1 172 ? -34.665 53.883 -9.721 1.00 29.20 243 TYR A C 1
ATOM 574 O O . TYR A 1 172 ? -34.369 53.045 -10.578 1.00 30.43 243 TYR A O 1
ATOM 583 N N . TYR A 1 173 ? -33.749 54.705 -9.179 1.00 31.21 244 TYR A N 1
ATOM 584 C CA . TYR A 1 173 ? -32.404 54.785 -9.739 1.00 26.70 244 TYR A CA 1
ATOM 585 C C . TYR A 1 173 ? -31.260 54.552 -8.766 1.00 25.03 244 TYR A C 1
ATOM 586 O O . TYR A 1 173 ? -30.124 54.391 -9.226 1.00 20.63 244 TYR A O 1
ATOM 595 N N . LEU A 1 174 ? -31.500 54.552 -7.451 1.00 25.11 245 LEU A N 1
ATOM 596 C CA . LEU A 1 174 ? -30.363 54.625 -6.539 1.00 22.15 245 LEU A CA 1
ATOM 597 C C . LEU A 1 174 ? -29.580 53.328 -6.496 1.00 27.97 245 LEU A C 1
ATOM 598 O O . LEU A 1 174 ? -28.362 53.357 -6.271 1.00 27.53 245 LEU A O 1
ATOM 603 N N . GLY A 1 175 ? -30.245 52.186 -6.705 1.00 28.77 246 GLY A N 1
ATOM 604 C CA . GLY A 1 175 ? -29.514 50.929 -6.754 1.00 25.42 246 GLY A CA 1
ATOM 605 C C . GLY A 1 175 ? -28.517 50.907 -7.892 1.00 26.31 246 GLY A C 1
ATOM 606 O O . GLY A 1 175 ? -27.383 50.439 -7.739 1.00 23.67 246 GLY A O 1
ATOM 607 N N . PHE A 1 176 ? -28.926 51.435 -9.045 1.00 23.36 247 PHE A N 1
ATOM 608 C CA . PHE A 1 176 ? -28.034 51.565 -10.187 1.00 21.28 247 PHE A CA 1
ATOM 609 C C . PHE A 1 176 ? -26.851 52.459 -9.845 1.00 28.42 247 PHE A C 1
ATOM 610 O O . PHE A 1 176 ? -25.682 52.077 -10.028 1.00 24.76 247 PHE A O 1
ATOM 618 N N . ILE A 1 177 ? -27.147 53.668 -9.343 1.00 26.53 248 ILE A N 1
ATOM 619 C CA . ILE A 1 177 ? -26.099 54.599 -8.938 1.00 22.30 248 ILE A CA 1
ATOM 620 C C . ILE A 1 177 ? -25.181 53.942 -7.914 1.00 21.88 248 ILE A C 1
ATOM 621 O O . ILE A 1 177 ? -23.952 54.013 -8.033 1.00 18.52 248 ILE A O 1
ATOM 626 N N . ALA A 1 178 ? -25.756 53.219 -6.945 1.00 19.03 249 ALA A N 1
ATOM 627 C CA . ALA A 1 178 ? -24.922 52.507 -5.984 1.00 19.25 249 ALA A CA 1
ATOM 628 C C . ALA A 1 178 ? -24.031 51.480 -6.671 1.00 28.14 249 ALA A C 1
ATOM 629 O O . ALA A 1 178 ? -22.912 51.224 -6.210 1.00 27.45 249 ALA A O 1
ATOM 631 N N . HIS A 1 179 ? -24.503 50.885 -7.778 1.00 29.72 250 HIS A N 1
ATOM 632 C CA . HIS A 1 179 ? -23.671 49.951 -8.529 1.00 23.45 250 HIS A CA 1
ATOM 633 C C . HIS A 1 179 ? -22.486 50.668 -9.169 1.00 28.00 250 HIS A C 1
ATOM 634 O O . HIS A 1 179 ? -21.349 50.180 -9.117 1.00 27.75 250 HIS A O 1
ATOM 641 N N . LEU A 1 180 ? -22.738 51.821 -9.797 1.00 27.16 251 LEU A N 1
ATOM 642 C CA . LEU A 1 180 ? -21.649 52.596 -10.381 1.00 26.49 251 LEU A CA 1
ATOM 643 C C . LEU A 1 180 ? -20.626 52.995 -9.324 1.00 28.09 251 LEU A C 1
ATOM 644 O O . LEU A 1 180 ? -19.415 52.977 -9.581 1.00 31.23 251 LEU A O 1
ATOM 649 N N . MET A 1 181 ? -21.089 53.326 -8.117 1.00 24.29 252 MET A N 1
ATOM 650 C CA . MET A 1 181 ? -20.159 53.756 -7.076 1.00 24.04 252 MET A CA 1
ATOM 651 C C . MET A 1 181 ? -19.325 52.589 -6.556 1.00 30.23 252 MET A C 1
ATOM 652 O O . MET A 1 181 ? -18.149 52.764 -6.214 1.00 34.13 252 MET A O 1
ATOM 657 N N . GLU A 1 182 ? -19.899 51.387 -6.505 1.00 27.45 253 GLU A N 1
ATOM 658 C CA . GLU A 1 182 ? -19.131 50.240 -6.031 1.00 29.21 253 GLU A CA 1
ATOM 659 C C . GLU A 1 182 ? -18.108 49.761 -7.043 1.00 29.92 253 GLU A C 1
ATOM 660 O O . GLU A 1 182 ? -17.174 49.049 -6.665 1.00 25.99 253 GLU A O 1
ATOM 666 N N . ASN A 1 183 ? -18.284 50.095 -8.327 1.00 25.29 254 ASN A N 1
ATOM 667 C CA . ASN A 1 183 ? -17.353 49.698 -9.376 1.00 27.85 254 ASN A CA 1
ATOM 668 C C . ASN A 1 183 ? -16.660 50.913 -9.975 1.00 29.51 254 ASN A C 1
ATOM 669 O O . ASN A 1 183 ? -16.181 50.877 -11.114 1.00 30.62 254 ASN A O 1
ATOM 674 N N . ARG A 1 184 ? -16.582 51.980 -9.177 1.00 35.50 255 ARG A N 1
ATOM 675 C CA . ARG A 1 184 ? -16.124 53.299 -9.588 1.00 29.95 255 ARG A CA 1
ATOM 676 C C . ARG A 1 184 ? -14.718 53.261 -10.201 1.00 28.66 255 ARG A C 1
ATOM 677 O O . ARG A 1 184 ? -13.898 52.381 -9.914 1.00 30.17 255 ARG A O 1
ATOM 685 N N . ILE A 1 185 ? -14.461 54.244 -11.065 1.00 30.25 256 ILE A N 1
ATOM 686 C CA . ILE A 1 185 ? -13.136 54.607 -11.586 1.00 34.42 256 ILE A CA 1
ATOM 687 C C . ILE A 1 185 ? -12.776 53.728 -12.779 1.00 35.73 256 ILE A C 1
ATOM 688 O O . ILE A 1 185 ? -12.563 54.231 -13.890 1.00 30.05 256 ILE A O 1
ATOM 693 N N . THR A 1 186 ? -12.694 52.411 -12.563 1.00 32.40 257 THR A N 1
ATOM 694 C CA . THR A 1 186 ? -12.482 51.519 -13.696 1.00 35.18 257 THR A CA 1
ATOM 695 C C . THR A 1 186 ? -13.703 51.456 -14.601 1.00 34.60 257 THR A C 1
ATOM 696 O O . THR A 1 186 ? -13.555 51.123 -15.775 1.00 31.83 257 THR A O 1
ATOM 700 N N . ASN A 1 187 ? -14.895 51.799 -14.095 1.00 33.88 258 ASN A N 1
ATOM 701 C CA . ASN A 1 187 ? -16.090 51.934 -14.926 1.00 28.50 258 ASN A CA 1
ATOM 702 C C . ASN A 1 187 ? -16.292 53.350 -15.462 1.00 33.68 258 ASN A C 1
ATOM 703 O O . ASN A 1 187 ? -17.394 53.663 -15.935 1.00 30.10 258 ASN A O 1
ATOM 708 N N . GLU A 1 188 ? -15.274 54.213 -15.367 1.00 28.79 259 GLU A N 1
ATOM 709 C CA . GLU A 1 188 ? -15.262 55.592 -15.854 1.00 30.72 259 GLU A CA 1
ATOM 710 C C . GLU A 1 188 ? -16.083 56.565 -14.993 1.00 28.27 259 GLU A C 1
ATOM 711 O O . GLU A 1 188 ? -16.149 57.767 -15.316 1.00 21.66 259 GLU A O 1
ATOM 717 N N . VAL A 1 189 ? -16.703 56.107 -13.911 1.00 30.01 260 VAL A N 1
ATOM 718 C CA . VAL A 1 189 ? -17.530 56.955 -13.060 1.00 26.43 260 VAL A CA 1
ATOM 719 C C . VAL A 1 189 ? -16.764 57.237 -11.779 1.00 24.12 260 VAL A C 1
ATOM 720 O O . VAL A 1 189 ? -16.321 56.302 -11.102 1.00 24.01 260 VAL A O 1
ATOM 724 N N . SER A 1 190 ? -16.589 58.522 -11.457 1.00 24.80 261 SER A N 1
ATOM 725 C CA . SER A 1 190 ? -15.891 58.908 -10.232 1.00 26.62 261 SER A CA 1
ATOM 726 C C . SER A 1 190 ? -16.819 59.152 -9.049 1.00 23.26 261 SER A C 1
ATOM 727 O O . SER A 1 190 ? -16.324 59.411 -7.944 1.00 28.02 261 SER A O 1
ATOM 730 N N . ILE A 1 191 ? -18.138 59.077 -9.235 1.00 19.11 262 ILE A N 1
ATOM 731 C CA . ILE A 1 191 ? -19.033 59.237 -8.100 1.00 21.71 262 ILE A CA 1
ATOM 732 C C . ILE A 1 191 ? -18.659 58.222 -7.033 1.00 23.65 262 ILE A C 1
ATOM 733 O O . ILE A 1 191 ? -18.466 57.033 -7.325 1.00 25.04 262 ILE A O 1
ATOM 738 N N . GLY A 1 192 ? -18.488 58.701 -5.798 1.00 21.19 263 GLY A N 1
ATOM 739 C CA . GLY A 1 192 ? -18.075 57.860 -4.693 1.00 18.64 263 GLY A CA 1
ATOM 740 C C . GLY A 1 192 ? -16.590 57.795 -4.407 1.00 18.40 263 GLY A C 1
ATOM 741 O O . GLY A 1 192 ? -16.207 57.144 -3.429 1.00 20.70 263 GLY A O 1
ATOM 742 N N . THR A 1 193 ? -15.745 58.437 -5.220 1.00 19.26 264 THR A N 1
ATOM 743 C CA . THR A 1 193 ? -14.303 58.504 -4.949 1.00 21.39 264 THR A CA 1
ATOM 744 C C . THR A 1 193 ? -13.977 59.013 -3.546 1.00 21.11 264 THR A C 1
ATOM 745 O O . THR A 1 193 ? -14.461 60.064 -3.125 1.00 24.07 264 THR A O 1
ATOM 749 N N . ASN A 1 194 ? -13.119 58.294 -2.831 1.00 23.14 265 ASN A N 1
ATOM 750 C CA . ASN A 1 194 ? -12.559 58.786 -1.573 1.00 21.19 265 ASN A CA 1
ATOM 751 C C . ASN A 1 194 ? -11.149 59.298 -1.850 1.00 22.35 265 ASN A C 1
ATOM 752 O O . ASN A 1 194 ? -10.206 58.513 -1.973 1.00 22.62 265 ASN A O 1
ATOM 757 N N . VAL A 1 195 ? -11.009 60.627 -1.920 1.00 20.10 266 VAL A N 1
ATOM 758 C CA . VAL A 1 195 ? -9.737 61.240 -2.314 1.00 23.18 266 VAL A CA 1
ATOM 759 C C . VAL A 1 195 ? -8.631 61.064 -1.263 1.00 23.63 266 VAL A C 1
ATOM 760 O O . VAL A 1 195 ? -7.446 61.193 -1.585 1.00 21.93 266 VAL A O 1
ATOM 764 N N . TYR A 1 196 ? -8.977 60.776 -0.017 1.00 18.86 267 TYR A N 1
ATOM 765 C CA . TYR A 1 196 ? -7.970 60.491 0.997 1.00 23.55 267 TYR A CA 1
ATOM 766 C C . TYR A 1 196 ? -7.450 59.062 0.923 1.00 28.05 267 TYR A C 1
ATOM 767 O O . TYR A 1 196 ? -6.496 58.729 1.640 1.00 23.89 267 TYR A O 1
ATOM 776 N N . SER A 1 197 ? -8.060 58.211 0.091 1.00 26.27 268 SER A N 1
ATOM 777 C CA . SER A 1 197 ? -7.767 56.783 0.053 1.00 26.54 268 SER A CA 1
ATOM 778 C C . SER A 1 197 ? -6.976 56.452 -1.214 1.00 26.39 268 SER A C 1
ATOM 779 O O . SER A 1 197 ? -6.584 57.340 -1.983 1.00 28.28 268 SER A O 1
ATOM 782 N N . GLN A 1 198 ? -6.742 55.152 -1.426 1.00 29.45 269 GLN A N 1
ATOM 783 C CA . GLN A 1 198 ? -6.080 54.669 -2.639 1.00 26.93 269 GLN A CA 1
ATOM 784 C C . GLN A 1 198 ? -6.884 54.910 -3.917 1.00 30.11 269 GLN A C 1
ATOM 785 O O . GLN A 1 198 ? -6.303 54.772 -5.004 1.00 27.94 269 GLN A O 1
ATOM 791 N N . ASP A 1 199 ? -8.176 55.291 -3.822 1.00 24.14 270 ASP A N 1
ATOM 792 C CA . ASP A 1 199 ? -8.923 55.679 -5.024 1.00 23.53 270 ASP A CA 1
ATOM 793 C C . ASP A 1 199 ? -8.179 56.710 -5.845 1.00 23.85 270 ASP A C 1
ATOM 794 O O . ASP A 1 199 ? -8.318 56.740 -7.070 1.00 30.18 270 ASP A O 1
ATOM 799 N N . TRP A 1 200 ? -7.432 57.604 -5.196 1.00 22.90 271 TRP A N 1
ATOM 800 C CA . TRP A 1 200 ? -6.795 58.666 -5.966 1.00 26.19 271 TRP A CA 1
ATOM 801 C C . TRP A 1 200 ? -5.684 58.104 -6.835 1.00 26.56 271 TRP A C 1
ATOM 802 O O . TRP A 1 200 ? -5.579 58.453 -8.017 1.00 26.89 271 TRP A O 1
ATOM 813 N N . SER A 1 201 ? -4.867 57.205 -6.283 1.00 28.12 272 SER A N 1
ATOM 814 C CA . SER A 1 201 ? -3.843 56.593 -7.117 1.00 32.10 272 SER A CA 1
ATOM 815 C C . SER A 1 201 ? -4.465 55.653 -8.134 1.00 32.71 272 SER A C 1
ATOM 816 O O . SER A 1 201 ? -3.984 55.569 -9.270 1.00 37.61 272 SER A O 1
ATOM 819 N N . LYS A 1 202 ? -5.556 54.978 -7.765 1.00 27.63 273 LYS A N 1
ATOM 820 C CA . LYS A 1 202 ? -6.318 54.226 -8.755 1.00 31.37 273 LYS A CA 1
ATOM 821 C C . LYS A 1 202 ? -6.768 55.132 -9.901 1.00 29.65 273 LYS A C 1
ATOM 822 O O . LYS A 1 202 ? -6.622 54.778 -11.073 1.00 41.10 273 LYS A O 1
ATOM 828 N N . THR A 1 203 ? -7.274 56.322 -9.591 1.00 26.85 274 THR A N 1
ATOM 829 C CA . THR A 1 203 ? -7.662 57.238 -10.657 1.00 26.84 274 THR A CA 1
ATOM 830 C C . THR A 1 203 ? -6.455 57.605 -11.508 1.00 31.01 274 THR A C 1
ATOM 831 O O . THR A 1 203 ? -6.568 57.716 -12.735 1.00 31.60 274 THR A O 1
ATOM 835 N N . VAL A 1 204 ? -5.282 57.755 -10.878 1.00 30.32 275 VAL A N 1
ATOM 836 C CA . VAL A 1 204 ? -4.062 58.086 -11.617 1.00 32.52 275 VAL A CA 1
ATOM 837 C C . VAL A 1 204 ? -3.619 56.904 -12.470 1.00 38.40 275 VAL A C 1
ATOM 838 O O . VAL A 1 204 ? -3.220 57.073 -13.630 1.00 32.19 275 VAL A O 1
ATOM 842 N N . ARG A 1 205 ? -3.673 55.687 -11.909 1.00 33.73 276 ARG A N 1
ATOM 843 C CA . ARG A 1 205 ? -3.280 54.523 -12.694 1.00 38.42 276 ARG A CA 1
ATOM 844 C C . ARG A 1 205 ? -4.153 54.392 -13.936 1.00 40.71 276 ARG A C 1
ATOM 845 O O . ARG A 1 205 ? -3.662 54.019 -15.005 1.00 46.13 276 ARG A O 1
ATOM 847 N N . LYS A 1 206 ? -5.429 54.759 -13.826 1.00 31.81 277 LYS A N 1
ATOM 848 C CA . LYS A 1 206 ? -6.345 54.690 -14.958 1.00 37.62 277 LYS A CA 1
ATOM 849 C C . LYS A 1 206 ? -6.133 55.810 -15.976 1.00 39.80 277 LYS A C 1
ATOM 850 O O . LYS A 1 206 ? -6.400 55.607 -17.162 1.00 40.61 277 LYS A O 1
ATOM 856 N N . LEU A 1 207 ? -5.679 56.989 -15.559 1.00 35.08 278 LEU A N 1
ATOM 857 C CA . LEU A 1 207 ? -5.467 58.087 -16.495 1.00 34.63 278 LEU A CA 1
ATOM 858 C C . LEU A 1 207 ? -4.035 58.164 -17.021 1.00 32.19 278 LEU A C 1
ATOM 859 O O . LEU A 1 207 ? -3.679 59.150 -17.679 1.00 28.81 278 LEU A O 1
ATOM 864 N N . THR A 1 208 ? -3.204 57.159 -16.729 1.00 32.42 279 THR A N 1
ATOM 865 C CA . THR A 1 208 ? -1.872 57.034 -17.314 1.00 40.13 279 THR A CA 1
ATOM 866 C C . THR A 1 208 ? -1.736 55.706 -18.051 1.00 40.78 279 THR A C 1
ATOM 867 O O . THR A 1 208 ? -0.632 55.306 -18.429 1.00 45.94 279 THR A O 1
ATOM 871 N N . LYS A 1 209 ? -2.872 55.042 -18.274 1.00 45.84 280 LYS A N 1
ATOM 872 C CA . LYS A 1 209 ? -2.947 53.725 -18.902 1.00 43.88 280 LYS A CA 1
ATOM 873 C C . LYS A 1 209 ? -2.398 53.717 -20.333 1.00 46.96 280 LYS A C 1
ATOM 874 O O . LYS A 1 209 ? -1.781 52.732 -20.754 1.00 43.55 280 LYS A O 1
ATOM 880 N N . PHE A 1 210 ? -2.643 54.775 -21.110 1.00 44.02 281 PHE A N 1
ATOM 881 C CA . PHE A 1 210 ? -2.173 54.870 -22.490 1.00 41.73 281 PHE A CA 1
ATOM 882 C C . PHE A 1 210 ? -1.214 56.042 -22.663 1.00 50.97 281 PHE A C 1
ATOM 883 O O . PHE A 1 210 ? -1.337 56.837 -23.599 1.00 49.99 281 PHE A O 1
ATOM 891 N N . GLY A 1 211 ? -0.257 56.180 -21.747 1.00 56.39 282 GLY A N 1
ATOM 892 C CA . GLY A 1 211 ? 0.790 57.169 -21.914 1.00 51.62 282 GLY A CA 1
ATOM 893 C C . GLY A 1 211 ? 0.616 58.431 -21.102 1.00 47.23 282 GLY A C 1
ATOM 894 O O . GLY A 1 211 ? -0.086 58.435 -20.087 1.00 53.34 282 GLY A O 1
ATOM 895 N N . ASN A 1 212 ? 1.223 59.519 -21.579 1.00 45.30 283 ASN A N 1
ATOM 896 C CA . ASN A 1 212 ? 1.419 60.744 -20.817 1.00 42.90 283 ASN A CA 1
ATOM 897 C C . ASN A 1 212 ? 0.494 61.880 -21.223 1.00 47.05 283 ASN A C 1
ATOM 898 O O . ASN A 1 212 ? 0.491 62.927 -20.558 1.00 46.23 283 ASN A O 1
ATOM 903 N N . LYS A 1 213 ? -0.242 61.748 -22.314 1.00 44.24 284 LYS A N 1
ATOM 904 C CA . LYS A 1 213 ? -1.114 62.837 -22.709 1.00 43.80 284 LYS A CA 1
ATOM 905 C C . LYS A 1 213 ? -2.460 62.681 -22.003 1.00 39.08 284 LYS A C 1
ATOM 906 O O . LYS A 1 213 ? -2.969 61.568 -21.828 1.00 32.95 284 LYS A O 1
ATOM 908 N N . VAL A 1 214 ? -3.007 63.817 -21.574 1.00 42.69 285 VAL A N 1
ATOM 909 C CA . VAL A 1 214 ? -4.130 63.906 -20.646 1.00 33.08 285 VAL A CA 1
ATOM 910 C C . VAL A 1 214 ? -4.756 65.280 -20.816 1.00 36.89 285 VAL A C 1
ATOM 911 O O . VAL A 1 214 ? -4.046 66.278 -20.958 1.00 34.64 285 VAL A O 1
ATOM 915 N N . ILE A 1 215 ? -6.094 65.336 -20.800 1.00 38.79 286 ILE A N 1
ATOM 916 C CA . ILE A 1 215 ? -6.818 66.605 -20.841 1.00 38.86 286 ILE A CA 1
ATOM 917 C C . ILE A 1 215 ? -7.909 66.611 -19.776 1.00 37.06 286 ILE A C 1
ATOM 918 O O . ILE A 1 215 ? -8.161 65.602 -19.110 1.00 39.28 286 ILE A O 1
ATOM 923 N N . ALA A 1 216 ? -8.537 67.777 -19.595 1.00 33.04 287 ALA A N 1
ATOM 924 C CA . ALA A 1 216 ? -9.618 67.897 -18.626 1.00 31.94 287 ALA A CA 1
ATOM 925 C C . ALA A 1 216 ? -10.405 69.173 -18.882 1.00 35.04 287 ALA A C 1
ATOM 926 O O . ALA A 1 216 ? -9.892 70.127 -19.468 1.00 40.19 287 ALA A O 1
ATOM 928 N N . GLY A 1 217 ? -11.656 69.169 -18.438 1.00 36.36 288 GLY A N 1
ATOM 929 C CA . GLY A 1 217 ? -12.587 70.238 -18.745 1.00 43.75 288 GLY A CA 1
ATOM 930 C C . GLY A 1 217 ? -14.001 69.815 -18.3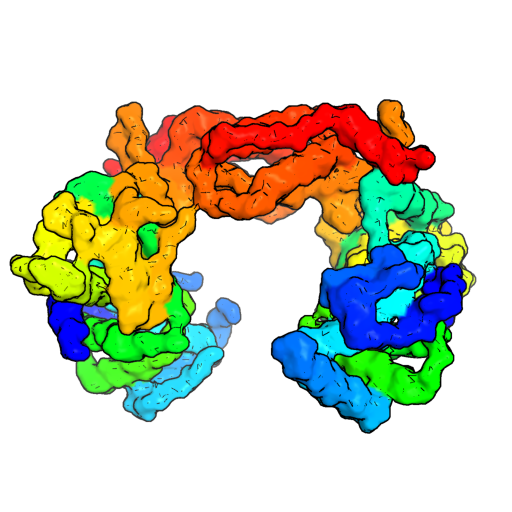97 1.00 41.07 288 GLY A C 1
ATOM 931 O O . GLY A 1 217 ? -14.235 68.717 -17.876 1.00 37.06 288 GLY A O 1
ATOM 932 N N . ASP A 1 218 ? -14.951 70.710 -18.690 1.00 41.68 289 ASP A N 1
ATOM 933 C CA . ASP A 1 218 ? -16.352 70.466 -18.363 1.00 43.87 289 ASP A CA 1
ATOM 934 C C . ASP A 1 218 ? -17.258 70.885 -19.515 1.00 47.23 289 ASP A C 1
ATOM 935 O O . ASP A 1 218 ? -16.967 71.844 -20.235 1.00 47.42 289 ASP A O 1
ATOM 940 N N . PHE A 1 219 ? -18.376 70.166 -19.678 1.00 44.35 290 PHE A N 1
ATOM 941 C CA . PHE A 1 219 ? -19.335 70.504 -20.720 1.00 43.20 290 PHE A CA 1
ATOM 942 C C . PHE A 1 219 ? -20.525 71.297 -20.179 1.00 41.66 290 PHE A C 1
ATOM 943 O O . PHE A 1 219 ? -20.753 71.395 -18.967 1.00 42.10 290 PHE A O 1
ATOM 951 N N . SER A 1 220 ? -21.237 71.932 -21.114 1.00 42.87 291 SER A N 1
ATOM 952 C CA . SER A 1 220 ? -22.408 72.761 -20.842 1.00 48.20 291 SER A CA 1
ATOM 953 C C . SER A 1 220 ? -23.293 72.738 -22.083 1.00 49.67 291 SER A C 1
ATOM 954 O O . SER A 1 220 ? -22.810 72.540 -23.200 1.00 47.21 291 SER A O 1
ATOM 956 N N . THR A 1 221 ? -24.595 72.918 -21.881 1.00 56.46 292 THR A N 1
ATOM 957 C CA . THR A 1 221 ? -25.548 72.787 -22.986 1.00 58.09 292 THR A CA 1
ATOM 958 C C . THR A 1 221 ? -25.684 74.106 -23.733 1.00 59.36 292 THR A C 1
ATOM 959 O O . THR A 1 221 ? -25.723 75.170 -23.110 1.00 67.17 292 THR A O 1
ATOM 961 N N . LEU A 1 226 ? -30.574 71.183 -25.055 1.00 58.34 297 LEU A N 1
ATOM 962 C CA . LEU A 1 226 ? -30.521 69.848 -24.443 1.00 63.88 297 LEU A CA 1
ATOM 963 C C . LEU A 1 226 ? -30.494 68.755 -25.508 1.00 59.73 297 LEU A C 1
ATOM 964 O O . LEU A 1 226 ? -31.047 68.916 -26.593 1.00 59.46 297 LEU A O 1
ATOM 966 N N . ASN A 1 227 ? -29.839 67.643 -25.190 1.00 62.20 298 ASN A N 1
ATOM 967 C CA . ASN A 1 227 ? -29.664 66.524 -26.112 1.00 52.73 298 ASN A CA 1
ATOM 968 C C . ASN A 1 227 ? -30.448 65.340 -25.554 1.00 57.26 298 ASN A C 1
ATOM 969 O O . ASN A 1 227 ? -29.907 64.472 -24.865 1.00 54.13 298 ASN A O 1
ATOM 974 N N . VAL A 1 228 ? -31.745 65.306 -25.877 1.00 57.70 299 VAL A N 1
ATOM 975 C CA . VAL A 1 228 ? -32.615 64.250 -25.373 1.00 55.79 299 VAL A CA 1
ATOM 976 C C . VAL A 1 228 ? -32.256 62.873 -25.937 1.00 51.37 299 VAL A C 1
ATOM 977 O O . VAL A 1 228 ? -32.700 61.855 -25.396 1.00 49.39 299 VAL A O 1
ATOM 979 N N . CYS A 1 229 ? -31.439 62.798 -26.990 1.00 42.87 300 CYS A N 1
ATOM 980 C CA . CYS A 1 229 ? -31.086 61.473 -27.492 1.00 44.30 300 CYS A CA 1
ATOM 981 C C . CYS A 1 229 ? -30.076 60.753 -26.620 1.00 53.68 300 CYS A C 1
ATOM 982 O O . CYS A 1 229 ? -30.170 59.526 -26.473 1.00 57.04 300 CYS A O 1
ATOM 985 N N . ILE A 1 230 ? -29.098 61.459 -26.054 1.00 60.43 301 ILE A N 1
ATOM 986 C CA . ILE A 1 230 ? -28.230 60.779 -25.100 1.00 49.88 301 ILE A CA 1
ATOM 987 C C . ILE A 1 230 ? -28.961 60.564 -23.777 1.00 43.56 301 ILE A C 1
ATOM 988 O O . ILE A 1 230 ? -28.838 59.489 -23.177 1.00 37.82 301 ILE A O 1
ATOM 993 N N . MET A 1 231 ? -29.770 61.535 -23.344 1.00 42.51 302 MET A N 1
ATOM 994 C CA . MET A 1 231 ? -30.485 61.382 -22.083 1.00 40.83 302 MET A CA 1
ATOM 995 C C . MET A 1 231 ? -31.391 60.162 -22.121 1.00 45.98 302 MET A C 1
ATOM 996 O O . MET A 1 231 ? -31.349 59.323 -21.215 1.00 50.48 302 MET A O 1
ATOM 1001 N N . GLU A 1 232 ? -32.213 60.046 -23.176 1.00 51.06 303 GLU A N 1
ATOM 1002 C CA . GLU A 1 232 ? -32.994 58.838 -23.431 1.00 39.82 303 GLU A CA 1
ATOM 1003 C C . GLU A 1 232 ? -32.204 57.580 -23.114 1.00 35.95 303 GLU A C 1
ATOM 1004 O O . GLU A 1 232 ? -32.656 56.718 -22.355 1.00 42.31 303 GLU A O 1
ATOM 1010 N N . LYS A 1 233 ? -31.005 57.463 -23.673 1.00 31.48 304 LYS A N 1
ATOM 1011 C CA . LYS A 1 233 ? -30.269 56.219 -23.503 1.00 34.08 304 LYS A CA 1
ATOM 1012 C C . LYS A 1 233 ? -29.820 55.994 -22.058 1.00 34.45 304 LYS A C 1
ATOM 1013 O O . LYS A 1 233 ? -29.480 54.858 -21.705 1.00 32.46 304 LYS A O 1
ATOM 1015 N N . PHE A 1 234 ? -29.823 57.037 -21.211 1.00 35.59 305 PHE A N 1
ATOM 1016 C CA . PHE A 1 234 ? -29.526 56.830 -19.794 1.00 29.36 305 PHE A CA 1
ATOM 1017 C C . PHE A 1 234 ? -30.628 56.003 -19.128 1.00 33.72 305 PHE A C 1
ATOM 1018 O O . PHE A 1 234 ? -30.351 55.009 -18.431 1.00 26.21 305 PHE A O 1
ATOM 1026 N N . ALA A 1 235 ? -31.890 56.402 -19.339 1.00 31.16 306 ALA A N 1
ATOM 1027 C CA . ALA A 1 235 ? -33.018 55.563 -18.939 1.00 31.38 306 ALA A CA 1
ATOM 1028 C C . ALA A 1 235 ? -32.867 54.132 -19.451 1.00 30.23 306 ALA A C 1
ATOM 1029 O O . ALA A 1 235 ? -33.024 53.166 -18.692 1.00 25.58 306 ALA A O 1
ATOM 1031 N N . ASP A 1 236 ? -32.535 53.977 -20.733 1.00 27.93 307 ASP A N 1
ATOM 1032 C CA . ASP A 1 236 ? -32.333 52.641 -21.283 1.00 30.32 307 ASP A CA 1
ATOM 1033 C C . ASP A 1 236 ? -31.341 51.828 -20.462 1.00 28.74 307 ASP A C 1
ATOM 1034 O O . ASP A 1 236 ? -31.621 50.684 -20.095 1.00 34.36 307 ASP A O 1
ATOM 1039 N N . LEU A 1 237 ? -30.166 52.397 -20.169 1.00 38.10 308 LEU A N 1
ATOM 1040 C CA . LEU A 1 237 ? -29.119 51.606 -19.531 1.00 29.00 308 LEU A CA 1
ATOM 1041 C C . LEU A 1 237 ? -29.488 51.273 -18.093 1.00 27.65 308 LEU A C 1
ATOM 1042 O O . LEU A 1 237 ? -29.216 50.167 -17.618 1.00 27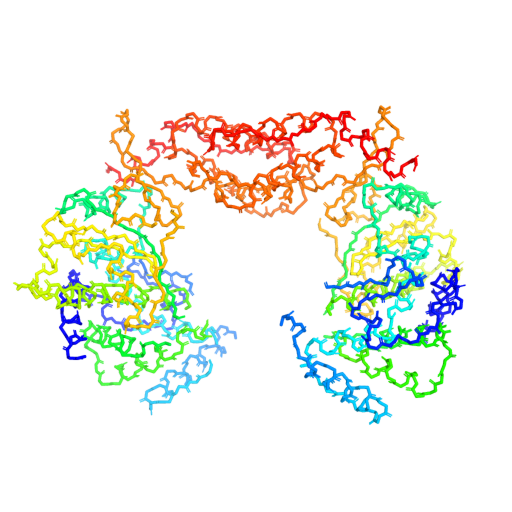.07 308 LEU A O 1
ATOM 1047 N N . ALA A 1 238 ? -30.135 52.202 -17.389 1.00 28.39 309 ALA A N 1
ATOM 1048 C CA . ALA A 1 238 ? -30.742 51.845 -16.111 1.00 30.84 309 ALA A CA 1
ATOM 1049 C C . ALA A 1 238 ? -31.663 50.642 -16.276 1.00 33.51 309 ALA A C 1
ATOM 1050 O O . ALA A 1 238 ? -31.491 49.624 -15.596 1.00 32.38 309 ALA A O 1
ATOM 1052 N N . ASN A 1 239 ? -32.634 50.742 -17.198 1.00 29.67 310 ASN A N 1
ATOM 1053 C CA . ASN A 1 239 ? -33.581 49.652 -17.448 1.00 30.02 310 ASN A CA 1
ATOM 1054 C C . ASN A 1 239 ? -32.861 48.339 -17.759 1.00 28.31 310 ASN A C 1
ATOM 1055 O O . ASN A 1 239 ? -33.197 47.281 -17.212 1.00 31.45 310 ASN A O 1
ATOM 1060 N N . GLU A 1 240 ? -31.833 48.394 -18.597 1.00 29.21 311 GLU A N 1
ATOM 1061 C CA . GLU A 1 240 ? -31.072 47.182 -18.873 1.00 32.23 311 GLU A CA 1
ATOM 1062 C C . GLU A 1 240 ? -30.429 46.626 -17.617 1.00 26.87 311 GLU A C 1
ATOM 1063 O O . GLU A 1 240 ? -30.260 45.413 -17.501 1.00 40.44 311 GLU A O 1
ATOM 1069 N N . PHE A 1 241 ? -30.083 47.489 -16.659 1.00 32.89 312 PHE A N 1
ATOM 1070 C CA . PHE A 1 241 ? -29.437 47.023 -15.429 1.00 32.25 312 PHE A CA 1
ATOM 1071 C C . PHE A 1 241 ? -30.439 46.366 -14.490 1.00 32.12 312 PHE A C 1
ATOM 1072 O O . PHE A 1 241 ? -30.109 45.397 -13.798 1.00 36.53 312 PHE A O 1
ATOM 1080 N N . TYR A 1 242 ? -31.656 46.910 -14.415 1.00 33.75 313 TYR A N 1
ATOM 1081 C CA . TYR A 1 242 ? -32.634 46.420 -13.451 1.00 33.94 313 TYR A CA 1
ATOM 1082 C C . TYR A 1 242 ? -33.399 45.192 -13.958 1.00 46.81 313 TYR A C 1
ATOM 1083 O O . TYR A 1 242 ? -33.722 44.307 -13.150 1.00 42.33 313 TYR A O 1
ATOM 1092 N N . ASP A 1 243 ? -33.683 45.122 -15.279 1.00 43.76 314 ASP A N 1
ATOM 1093 C CA . ASP A 1 243 ? -34.528 44.096 -15.901 1.00 50.96 314 ASP A CA 1
ATOM 1094 C C . ASP A 1 243 ? -35.747 43.774 -15.048 1.00 46.54 314 ASP A C 1
ATOM 1095 O O . ASP A 1 243 ? -35.869 42.661 -14.519 1.00 42.31 314 ASP A O 1
ATOM 1097 N N . ASP A 1 244 ? -36.656 44.732 -14.907 1.00 36.73 315 ASP A N 1
ATOM 1098 C CA . ASP A 1 244 ? -37.757 44.551 -13.975 1.00 34.32 315 ASP A CA 1
ATOM 1099 C C . ASP A 1 244 ? -39.112 44.956 -14.557 1.00 43.34 315 ASP A C 1
ATOM 1100 O O . ASP A 1 244 ? -40.042 45.260 -13.790 1.00 41.14 315 ASP A O 1
ATOM 1105 N N . GLY A 1 245 ? -39.263 44.955 -15.876 1.00 32.76 316 GLY A N 1
ATOM 1106 C CA . GLY A 1 245 ? -40.599 44.936 -16.427 1.00 33.07 316 GLY A CA 1
ATOM 1107 C C . GLY A 1 245 ? -40.952 46.218 -17.147 1.00 32.47 316 GLY A C 1
ATOM 1108 O O . GLY A 1 245 ? -40.371 47.277 -16.927 1.00 39.05 316 GLY A O 1
ATOM 1109 N N . LYS A 1 246 ? -41.942 46.094 -18.032 1.00 39.04 317 LYS A N 1
ATOM 1110 C CA . LYS A 1 246 ? -42.342 47.197 -18.901 1.00 41.37 317 LYS A CA 1
ATOM 1111 C C . LYS A 1 246 ? -42.767 48.430 -18.109 1.00 39.08 317 LYS A C 1
ATOM 1112 O O . LYS A 1 246 ? -42.563 49.566 -18.560 1.00 38.95 317 LYS A O 1
ATOM 1114 N N . GLU A 1 247 ? -43.352 48.237 -16.928 1.00 38.20 318 GLU A N 1
ATOM 1115 C CA . GLU A 1 247 ? -43.880 49.383 -16.194 1.00 42.20 318 GLU A CA 1
ATOM 1116 C C . GLU A 1 247 ? -42.754 50.203 -15.576 1.00 38.55 318 GLU A C 1
ATOM 1117 O O . GLU A 1 247 ? -42.710 51.428 -15.730 1.00 30.59 318 GLU A O 1
ATOM 1123 N N . ASN A 1 248 ? -41.833 49.538 -14.876 1.00 31.60 319 ASN A N 1
ATOM 1124 C CA . ASN A 1 248 ? -40.674 50.221 -14.323 1.00 30.72 319 ASN A CA 1
ATOM 1125 C C . ASN A 1 248 ? -39.900 50.984 -15.402 1.00 34.52 319 ASN A C 1
ATOM 1126 O O . ASN A 1 248 ? -39.499 52.140 -15.192 1.00 26.88 319 ASN A O 1
ATOM 1131 N N . ASN A 1 249 ? -39.716 50.371 -16.578 1.00 27.67 320 ASN A N 1
ATOM 1132 C CA . ASN A 1 249 ? -39.000 51.059 -17.641 1.00 27.25 320 ASN A CA 1
ATOM 1133 C C . ASN A 1 249 ? -39.692 52.350 -18.021 1.00 30.89 320 ASN A C 1
ATOM 1134 O O . ASN A 1 249 ? -39.030 53.369 -18.239 1.00 34.30 320 ASN A O 1
ATOM 1139 N N . LEU A 1 250 ? -41.019 52.336 -18.108 1.00 30.43 321 LEU A N 1
ATOM 1140 C CA . LEU A 1 250 ? -41.709 53.571 -18.454 1.00 28.75 321 LEU A CA 1
ATOM 1141 C C . LEU A 1 250 ? -41.522 54.617 -17.357 1.00 31.50 321 LEU A C 1
ATOM 1142 O O . LEU A 1 250 ? -41.416 55.817 -17.643 1.00 30.42 321 LEU A O 1
ATOM 1147 N N . ILE A 1 251 ? -41.435 54.176 -16.095 1.00 34.55 322 ILE A N 1
ATOM 1148 C CA . ILE A 1 251 ? -41.275 55.124 -14.991 1.00 39.42 322 ILE A CA 1
ATOM 1149 C C . ILE A 1 251 ? -39.899 55.790 -15.057 1.00 37.16 322 ILE A C 1
ATOM 1150 O O . ILE A 1 251 ? -39.779 57.016 -14.928 1.00 28.23 322 ILE A O 1
ATOM 1155 N N . ARG A 1 252 ? -38.844 54.997 -15.283 1.00 29.49 323 ARG A N 1
ATOM 1156 C CA . ARG A 1 252 ? -37.509 55.576 -15.392 1.00 28.07 323 ARG A CA 1
ATOM 1157 C C . ARG A 1 252 ? -37.439 56.593 -16.523 1.00 33.45 323 ARG A C 1
ATOM 1158 O O . ARG A 1 252 ? -36.774 57.634 -16.394 1.00 38.19 323 ARG A O 1
ATOM 1166 N N . HIS A 1 253 ? -38.145 56.338 -17.626 1.00 30.61 324 HIS A N 1
ATOM 1167 C CA . HIS A 1 253 ? -38.104 57.287 -18.738 1.00 32.34 324 HIS A CA 1
ATOM 1168 C C . HIS A 1 253 ? -38.874 58.554 -18.400 1.00 29.07 324 HIS A C 1
ATOM 1169 O O . HIS A 1 253 ? -38.473 59.656 -18.793 1.00 36.47 324 HIS A O 1
ATOM 1176 N N . VAL A 1 254 ? -39.985 58.416 -17.683 1.00 27.36 325 VAL A N 1
ATOM 1177 C CA . VAL A 1 254 ? -40.785 59.585 -17.316 1.00 37.20 325 VAL A CA 1
ATOM 1178 C C . VAL A 1 254 ? -40.040 60.445 -16.305 1.00 38.11 325 VAL A C 1
ATOM 1179 O O . VAL A 1 254 ? -39.977 61.673 -16.446 1.00 43.16 325 VAL A O 1
ATOM 1183 N N . LEU A 1 255 ? -39.480 59.815 -15.261 1.00 33.54 326 LEU A N 1
ATOM 1184 C CA . LEU A 1 255 ? -38.728 60.560 -14.252 1.00 34.02 326 LEU A CA 1
ATOM 1185 C C . LEU A 1 255 ? -37.562 61.311 -14.880 1.00 36.14 326 LEU A C 1
ATOM 1186 O O . LEU A 1 255 ? -37.343 62.493 -14.593 1.00 33.83 326 LEU A O 1
ATOM 1191 N N . LEU A 1 256 ? -36.803 60.638 -15.747 1.00 34.34 327 LEU A N 1
ATOM 1192 C CA . LEU A 1 256 ? -35.628 61.271 -16.323 1.00 36.35 327 LEU A CA 1
ATOM 1193 C C . LEU A 1 256 ? -35.979 62.540 -17.073 1.00 42.35 327 LEU A C 1
ATOM 1194 O O . LEU A 1 256 ? -35.119 63.408 -17.224 1.00 51.10 327 LEU A O 1
ATOM 1199 N N . MET A 1 257 ? -37.226 62.693 -17.512 1.00 44.47 328 MET A N 1
ATOM 1200 C CA . MET A 1 257 ? -37.587 63.879 -18.278 1.00 44.59 328 MET A CA 1
ATOM 1201 C C . MET A 1 257 ? -37.642 65.155 -17.437 1.00 50.79 328 MET A C 1
ATOM 1202 O O . MET A 1 257 ? -37.728 66.242 -18.016 1.00 65.51 328 MET A O 1
ATOM 1207 N N . ASP A 1 258 ? -37.608 65.065 -16.103 1.00 49.60 329 ASP A N 1
ATOM 1208 C CA . ASP A 1 258 ? -37.698 66.238 -15.231 1.00 52.33 329 ASP A CA 1
ATOM 1209 C C . ASP A 1 258 ? -36.433 66.473 -14.411 1.00 57.60 329 ASP A C 1
ATOM 1210 O O . ASP A 1 258 ? -36.468 67.278 -13.466 1.00 58.42 329 ASP A O 1
ATOM 1215 N N . VAL A 1 259 ? -35.323 65.806 -14.749 1.00 51.81 330 VAL A N 1
ATOM 1216 C CA . VAL A 1 259 ? -34.154 65.783 -13.872 1.00 58.02 330 VAL A CA 1
ATOM 1217 C C . VAL A 1 259 ? -33.505 67.163 -13.792 1.00 71.57 330 VAL A C 1
ATOM 1218 O O . VAL A 1 259 ? -33.125 67.641 -12.711 1.00 63.17 330 VAL A O 1
ATOM 1222 N N . TYR A 1 260 ? -33.378 67.831 -14.936 1.00 70.64 331 TYR A N 1
ATOM 1223 C CA . TYR A 1 260 ? -32.715 69.131 -14.961 1.00 70.70 331 TYR A CA 1
ATOM 1224 C C . TYR A 1 260 ? -33.536 70.213 -14.272 1.00 71.93 331 TYR A C 1
ATOM 1225 O O . TYR A 1 260 ? -32.967 71.138 -13.679 1.00 73.54 331 TYR A O 1
ATOM 1234 N N . ASN A 1 261 ? -34.862 70.106 -14.324 1.00 76.68 332 ASN A N 1
ATOM 1235 C CA . ASN A 1 261 ? -35.739 71.104 -13.724 1.00 75.61 332 ASN A CA 1
ATOM 1236 C C . ASN A 1 261 ? -35.949 70.889 -12.226 1.00 76.35 332 ASN A C 1
ATOM 1237 O O . ASN A 1 261 ? -36.383 71.825 -11.535 1.00 75.77 332 ASN A O 1
ATOM 1242 N N . SER A 1 262 ? -35.623 69.701 -11.714 1.00 70.54 333 SER A N 1
ATOM 1243 C CA . SER A 1 262 ? -35.718 69.431 -10.294 1.00 62.27 333 SER A CA 1
ATOM 1244 C C . SER A 1 262 ? -34.757 70.295 -9.492 1.00 66.30 333 SER A C 1
ATOM 1245 O O . SER A 1 262 ? -34.359 69.912 -8.383 1.00 70.01 333 SER A O 1
ATOM 1247 N N . GLY A 1 280 ? -31.903 65.098 -7.313 1.00 53.08 351 GLY A N 1
ATOM 1248 C CA . GLY A 1 280 ? -31.292 66.400 -7.536 1.00 59.38 351 GLY A CA 1
ATOM 1249 C C . GLY A 1 280 ? -29.813 66.292 -7.867 1.00 65.96 351 GLY A C 1
ATOM 1250 O O . GLY A 1 280 ? -29.436 66.198 -9.038 1.00 59.17 351 GLY A O 1
ATOM 1251 N N . ASN A 1 281 ? -28.961 66.317 -6.841 1.00 65.71 352 ASN A N 1
ATOM 1252 C CA . ASN A 1 281 ? -27.557 65.983 -7.067 1.00 58.11 352 ASN A CA 1
ATOM 1253 C C . ASN A 1 281 ? -27.418 64.555 -7.567 1.00 61.17 352 ASN A C 1
ATOM 1254 O O . ASN A 1 281 ? -26.876 64.357 -8.668 1.00 50.04 352 ASN A O 1
ATOM 1256 N N . PRO A 1 282 ? -27.907 63.531 -6.852 1.00 67.63 353 PRO A N 1
ATOM 1257 C CA . PRO A 1 282 ? -27.940 62.167 -7.417 1.00 60.32 353 PRO A CA 1
ATOM 1258 C C . PRO A 1 282 ? -28.791 62.021 -8.675 1.00 50.74 353 PRO A C 1
ATOM 1259 O O . PRO A 1 282 ? -28.937 60.895 -9.161 1.00 46.87 353 PRO A O 1
ATOM 1261 N N . ALA A 1 283 ? -29.372 63.096 -9.209 1.00 39.39 354 ALA A N 1
ATOM 1262 C CA . ALA A 1 283 ? -30.155 62.999 -10.434 1.00 38.30 354 ALA A CA 1
ATOM 1263 C C . ALA A 1 283 ? -29.349 63.423 -11.668 1.00 47.64 354 ALA A C 1
ATOM 1264 O O . ALA A 1 283 ? -29.212 62.649 -12.622 1.00 49.63 354 ALA A O 1
ATOM 1266 N N . THR A 1 284 ? -28.790 64.640 -11.658 1.00 38.46 355 THR A N 1
ATOM 1267 C CA . THR A 1 284 ? -28.020 65.109 -12.804 1.00 34.35 355 THR A CA 1
ATOM 1268 C C . THR A 1 284 ? -26.566 64.638 -12.796 1.00 34.64 355 THR A C 1
ATOM 1269 O O . THR A 1 284 ? -25.899 64.714 -13.836 1.00 33.04 355 THR A O 1
ATOM 1273 N N . THR A 1 285 ? -26.040 64.195 -11.664 1.00 29.92 356 THR A N 1
ATOM 1274 C CA . THR A 1 285 ? -24.609 63.919 -11.661 1.00 27.38 356 THR A CA 1
ATOM 1275 C C . THR A 1 285 ? -24.291 62.624 -12.406 1.00 25.40 356 THR A C 1
ATOM 1276 O O . THR A 1 285 ? -23.440 62.640 -13.303 1.00 24.29 356 THR A O 1
ATOM 1280 N N . PRO A 1 286 ? -24.918 61.485 -12.087 1.00 28.95 357 PRO A N 1
ATOM 1281 C CA . PRO A 1 286 ? -24.654 60.295 -12.909 1.00 22.40 357 PRO A CA 1
ATOM 1282 C C . PRO A 1 286 ? -25.180 60.437 -14.324 1.00 23.20 357 PRO A C 1
ATOM 1283 O O . PRO A 1 286 ? -24.596 59.846 -15.240 1.00 24.15 357 PRO A O 1
ATOM 1287 N N . LEU A 1 287 ? -26.219 61.244 -14.554 1.00 21.32 358 LEU A N 1
ATOM 1288 C CA . LEU A 1 287 ? -26.628 61.493 -15.932 1.00 25.11 358 LEU A CA 1
ATOM 1289 C C . LEU A 1 287 ? -25.495 62.156 -16.715 1.00 28.89 358 LEU A C 1
ATOM 1290 O O . LEU A 1 287 ? -25.087 61.671 -17.780 1.00 25.68 358 LEU A O 1
ATOM 1295 N N . ASN A 1 288 ? -24.945 63.251 -16.183 1.00 28.62 359 ASN A N 1
ATOM 1296 C CA . ASN A 1 288 ? -23.841 63.903 -16.877 1.00 24.05 359 ASN A CA 1
ATOM 1297 C C . ASN A 1 288 ? -22.609 63.006 -16.979 1.00 25.31 359 ASN A C 1
ATOM 1298 O O . ASN A 1 288 ? -21.845 63.115 -17.945 1.00 24.75 359 ASN A O 1
ATOM 1303 N N . CYS A 1 289 ? -22.416 62.073 -16.048 1.00 24.89 360 CYS A N 1
ATOM 1304 C CA . CYS A 1 289 ? -21.341 61.106 -16.246 1.00 24.52 360 CYS A CA 1
ATOM 1305 C C . CYS A 1 289 ? -21.581 60.299 -17.508 1.00 31.52 360 CYS A C 1
ATOM 1306 O O . CYS A 1 289 ? -20.649 60.029 -18.280 1.00 31.13 360 CYS A O 1
ATOM 1309 N N . PHE A 1 290 ? -22.843 59.910 -17.729 1.00 39.90 361 PHE A N 1
ATOM 1310 C CA . PHE A 1 290 ? -23.218 59.124 -18.900 1.00 29.90 361 PHE A CA 1
ATOM 1311 C C . PHE A 1 290 ? -22.991 59.905 -20.191 1.00 26.46 361 PHE A C 1
ATOM 1312 O O . PHE A 1 290 ? -22.434 59.371 -21.156 1.00 24.31 361 PHE A O 1
ATOM 1320 N N . ILE A 1 291 ? -23.411 61.171 -20.228 1.00 22.33 362 ILE A N 1
ATOM 1321 C CA . ILE A 1 291 ? -23.086 62.012 -21.378 1.00 24.02 362 ILE A CA 1
ATOM 1322 C C . ILE A 1 291 ? -21.580 62.072 -21.594 1.00 35.13 362 ILE A C 1
ATOM 1323 O O . ILE A 1 291 ? -21.106 62.152 -22.733 1.00 43.84 362 ILE A O 1
ATOM 1328 N N . ASN A 1 292 ? -20.798 62.074 -20.512 1.00 30.09 363 ASN A N 1
ATOM 1329 C CA . ASN A 1 292 ? -19.358 62.113 -20.701 1.00 33.31 363 ASN A CA 1
ATOM 1330 C C . ASN A 1 292 ? -18.872 60.846 -21.389 1.00 35.19 363 ASN A C 1
ATOM 1331 O O . ASN A 1 292 ? -18.306 60.915 -22.484 1.00 36.55 363 ASN A O 1
ATOM 1336 N N . SER A 1 293 ? -19.100 59.677 -20.774 1.00 30.20 364 SER A N 1
ATOM 1337 C CA . SER A 1 293 ? -18.655 58.428 -21.393 1.00 30.78 364 SER A CA 1
ATOM 1338 C C . SER A 1 293 ? -19.199 58.269 -22.814 1.00 38.85 364 SER A C 1
ATOM 1339 O O . SER A 1 293 ? -18.515 57.706 -23.678 1.00 36.83 364 SER A O 1
ATOM 1342 N N . MET A 1 294 ? -20.421 58.754 -23.072 1.00 39.77 365 MET A N 1
ATOM 1343 C CA . MET A 1 294 ? -21.043 58.624 -24.389 1.00 35.12 365 MET A CA 1
ATOM 1344 C C . MET A 1 294 ? -20.459 59.627 -25.356 1.00 33.69 365 MET A C 1
ATOM 1345 O O . MET A 1 294 ? -19.939 59.258 -26.411 1.00 37.72 365 MET A O 1
ATOM 1350 N N . GLY A 1 295 ? -20.548 60.908 -24.998 1.00 34.39 366 GLY A N 1
ATOM 1351 C CA . GLY A 1 295 ? -20.124 61.984 -25.867 1.00 34.09 366 GLY A CA 1
ATOM 1352 C C . GLY A 1 295 ? -18.672 61.912 -26.281 1.00 39.85 366 GLY A C 1
ATOM 1353 O O . GLY A 1 295 ? -18.310 62.483 -27.302 1.00 51.56 366 GLY A O 1
ATOM 1354 N N . LEU A 1 296 ? -17.829 61.220 -25.521 1.00 38.71 367 LEU A N 1
ATOM 1355 C CA . LEU A 1 296 ? -16.402 61.184 -25.821 1.00 44.92 367 LEU A CA 1
ATOM 1356 C C . LEU A 1 296 ? -15.994 59.962 -26.625 1.00 43.92 367 LEU A C 1
ATOM 1357 O O . LEU A 1 296 ? -14.937 59.981 -27.269 1.00 42.36 367 LEU A O 1
ATOM 1362 N N . ARG A 1 297 ? -16.807 58.909 -26.602 1.00 40.61 368 ARG A N 1
ATOM 1363 C CA . ARG A 1 297 ? -16.713 57.887 -27.635 1.00 39.02 368 ARG A CA 1
ATOM 1364 C C . ARG A 1 297 ? -17.241 58.411 -28.966 1.00 44.31 368 ARG A C 1
ATOM 1365 O O . ARG A 1 297 ? -16.665 58.142 -30.030 1.00 42.15 368 ARG A O 1
ATOM 1373 N N . MET A 1 298 ? -18.327 59.183 -28.927 1.00 44.35 369 MET A N 1
ATOM 1374 C CA . MET A 1 298 ? -18.824 59.788 -30.157 1.00 48.08 369 MET A CA 1
ATOM 1375 C C . MET A 1 298 ? -17.775 60.703 -30.771 1.00 46.26 369 MET A C 1
ATOM 1376 O O . MET A 1 298 ? -17.456 60.579 -31.956 1.00 51.04 369 MET A O 1
ATOM 1381 N N . CYS A 1 299 ? -17.188 61.589 -29.959 1.00 54.07 370 CYS A N 1
ATOM 1382 C CA . CYS A 1 299 ? -16.128 62.476 -30.436 1.00 49.58 370 CYS A CA 1
ATOM 1383 C C . CYS A 1 299 ? -14.986 61.697 -31.068 1.00 45.61 370 CYS A C 1
ATOM 1384 O O . CYS A 1 299 ? -14.397 62.142 -32.058 1.00 38.41 370 CYS A O 1
ATOM 1387 N N . PHE A 1 300 ? -14.633 60.557 -30.477 1.00 41.50 371 PHE A N 1
ATOM 1388 C CA . PHE A 1 300 ? -13.584 59.707 -31.026 1.00 44.45 371 PHE A CA 1
ATOM 1389 C C . PHE A 1 300 ? -13.939 59.255 -32.435 1.00 52.93 371 PHE A C 1
ATOM 1390 O O . PHE A 1 300 ? -13.096 59.267 -33.339 1.00 53.69 371 PHE A O 1
ATOM 1398 N N . ALA A 1 301 ? -15.199 58.875 -32.637 1.00 56.79 372 ALA A N 1
ATOM 1399 C CA . ALA A 1 301 ? -15.659 58.423 -33.941 1.00 44.37 372 ALA A CA 1
ATOM 1400 C C . ALA A 1 301 ? -15.756 59.575 -34.932 1.00 50.16 372 ALA A C 1
ATOM 1401 O O . ALA A 1 301 ? -15.337 59.439 -36.086 1.00 59.21 372 ALA A O 1
ATOM 1403 N N . ILE A 1 302 ? -16.304 60.720 -34.522 1.00 45.72 373 ILE A N 1
ATOM 1404 C CA . ILE A 1 302 ? -16.356 61.812 -35.484 1.00 47.15 373 ILE A CA 1
ATOM 1405 C C . ILE A 1 302 ? -14.980 62.444 -35.678 1.00 55.40 373 ILE A C 1
ATOM 1406 O O . ILE A 1 302 ? -14.724 63.011 -36.745 1.00 64.00 373 ILE A O 1
ATOM 1411 N N . CYS A 1 303 ? -14.060 62.318 -34.710 1.00 60.63 374 CYS A N 1
ATOM 1412 C CA . CYS A 1 303 ? -12.687 62.791 -34.913 1.00 57.12 374 CYS A CA 1
ATOM 1413 C C . CYS A 1 303 ? -11.863 61.893 -35.821 1.00 50.85 374 CYS A C 1
ATOM 1414 O O . CYS A 1 303 ? -10.808 62.326 -36.290 1.00 55.19 374 CYS A O 1
ATOM 1417 N N . ALA A 1 304 ? -12.286 60.655 -36.042 1.00 50.58 375 ALA A N 1
ATOM 1418 C CA . ALA A 1 304 ? -11.574 59.778 -36.954 1.00 51.75 375 ALA A CA 1
ATOM 1419 C C . ALA A 1 304 ? -12.093 59.895 -38.379 1.00 66.33 375 ALA A C 1
ATOM 1420 O O . ALA A 1 304 ? -11.352 59.600 -39.323 1.00 65.17 375 ALA A O 1
ATOM 1422 N N . LYS A 1 305 ? -13.339 60.338 -38.560 1.00 66.98 376 LYS A N 1
ATOM 1423 C CA . LYS A 1 305 ? -13.859 60.537 -39.908 1.00 67.85 376 LYS A CA 1
ATOM 1424 C C . LYS A 1 305 ? -13.331 61.835 -40.522 1.00 66.21 376 LYS A C 1
ATOM 1425 O O . LYS A 1 305 ? -13.073 61.891 -41.730 1.00 73.01 376 LYS A O 1
ATOM 1427 N N . ASN A 1 306 ? -13.140 62.883 -39.712 1.00 56.12 377 ASN A N 1
ATOM 1428 C CA . ASN A 1 306 ? -12.638 64.150 -40.253 1.00 63.98 377 ASN A CA 1
ATOM 1429 C C . ASN A 1 306 ? -11.155 64.113 -40.614 1.00 66.86 377 ASN A C 1
ATOM 1430 O O . ASN A 1 306 ? -10.698 64.962 -41.395 1.00 65.85 377 ASN A O 1
ATOM 1435 N N . ALA A 1 307 ? -10.401 63.156 -40.067 1.00 60.56 378 ALA A N 1
ATOM 1436 C CA . ALA A 1 307 ? -8.990 62.982 -40.379 1.00 62.59 378 ALA A CA 1
ATOM 1437 C C . ALA A 1 307 ? -8.728 61.648 -41.062 1.00 59.41 378 ALA A C 1
ATOM 1438 O O . ALA A 1 307 ? -7.574 61.228 -41.178 1.00 53.50 378 ALA A O 1
ATOM 1440 N N . GLY A 1 308 ? -9.784 60.982 -41.517 1.00 59.27 379 GLY A N 1
ATOM 1441 C CA . GLY A 1 308 ? -9.674 59.782 -42.317 1.00 54.25 379 GLY A CA 1
ATOM 1442 C C . GLY A 1 308 ? -8.787 58.709 -41.735 1.00 53.23 379 GLY A C 1
ATOM 1443 O O . GLY A 1 308 ? -7.904 58.204 -42.424 1.00 59.04 379 GLY A O 1
ATOM 1444 N N . ILE A 1 309 ? -8.991 58.367 -40.471 1.00 57.57 380 ILE A N 1
ATOM 1445 C CA . ILE A 1 309 ? -8.251 57.289 -39.825 1.00 56.21 380 ILE A CA 1
ATOM 1446 C C . ILE A 1 309 ? -9.106 56.035 -39.889 1.00 50.94 380 ILE A C 1
ATOM 1447 O O . ILE A 1 309 ? -10.303 56.083 -39.592 1.00 51.80 380 ILE A O 1
ATOM 1452 N N . LYS A 1 310 ? -8.508 54.918 -40.309 1.00 54.69 381 LYS A N 1
ATOM 1453 C CA . LYS A 1 310 ? -9.242 53.657 -40.405 1.00 55.51 381 LYS A CA 1
ATOM 1454 C C . LYS A 1 310 ? -9.260 53.003 -39.022 1.00 60.26 381 LYS A C 1
ATOM 1455 O O . LYS A 1 310 ? -8.679 51.942 -38.770 1.00 58.62 381 LYS A O 1
ATOM 1461 N N . MET A 1 311 ? -9.944 53.693 -38.107 1.00 62.57 382 MET A N 1
ATOM 1462 C CA . MET A 1 311 ? -10.281 53.194 -36.785 1.00 58.98 382 MET A CA 1
ATOM 1463 C C . MET A 1 311 ? -11.760 53.426 -36.533 1.00 57.37 382 MET A C 1
ATOM 1464 O O . MET A 1 311 ? -12.388 54.320 -37.117 1.00 50.11 382 MET A O 1
ATOM 1469 N N . THR A 1 312 ? -12.309 52.613 -35.639 1.00 60.12 383 THR A N 1
ATOM 1470 C CA . THR A 1 312 ? -13.708 52.726 -35.260 1.00 63.36 383 THR A CA 1
ATOM 1471 C C . THR A 1 312 ? -13.851 52.843 -33.746 1.00 57.68 383 THR A C 1
ATOM 1472 O O . THR A 1 312 ? -12.900 52.661 -32.978 1.00 56.80 383 THR A O 1
ATOM 1476 N N . MET A 1 313 ? -15.078 53.143 -33.326 1.00 50.73 384 MET A N 1
ATOM 1477 C CA . MET A 1 313 ? -15.366 53.313 -31.911 1.00 52.45 384 MET A CA 1
ATOM 1478 C C . MET A 1 313 ? -14.911 52.123 -31.064 1.00 54.91 384 MET A C 1
ATOM 1479 O O . MET A 1 313 ? -14.606 52.301 -29.880 1.00 50.95 384 MET A O 1
ATOM 1484 N N . LYS A 1 314 ? -14.846 50.920 -31.630 1.00 56.34 385 LYS A N 1
ATOM 1485 C CA . LYS A 1 314 ? -14.308 49.790 -30.878 1.00 55.54 385 LYS A CA 1
ATOM 1486 C C . LYS A 1 314 ? -12.802 49.886 -30.665 1.00 57.59 385 LYS A C 1
ATOM 1487 O O . LYS A 1 314 ? -12.238 49.027 -29.977 1.00 63.14 385 LYS A O 1
ATOM 1489 N N . ASP A 1 315 ? -12.143 50.890 -31.249 1.00 52.58 386 ASP A N 1
ATOM 1490 C CA . ASP A 1 315 ? -10.734 51.163 -30.992 1.00 63.66 386 ASP A CA 1
ATOM 1491 C C . ASP A 1 315 ? -10.528 52.208 -29.900 1.00 58.36 386 ASP A C 1
ATOM 1492 O O . ASP A 1 315 ? -9.380 52.458 -29.504 1.00 55.78 386 ASP A O 1
ATOM 1497 N N . PHE A 1 316 ? -11.616 52.830 -29.436 1.00 58.70 387 PHE A N 1
ATOM 1498 C CA . PHE A 1 316 ? -11.577 53.744 -28.299 1.00 51.73 387 PHE A CA 1
ATOM 1499 C C . PHE A 1 316 ? -10.949 53.078 -27.083 1.00 47.53 387 PHE A C 1
ATOM 1500 O O . PHE A 1 316 ? -9.947 53.560 -26.544 1.00 49.82 387 PHE A O 1
ATOM 1508 N N . GLY A 1 317 ? -11.517 51.954 -26.652 1.00 43.55 388 GLY A N 1
ATOM 1509 C CA . GLY A 1 317 ? -11.027 51.221 -25.497 1.00 44.40 388 GLY A CA 1
ATOM 1510 C C . GLY A 1 317 ? -9.615 50.682 -25.600 1.00 51.73 388 GLY A C 1
ATOM 1511 O O . GLY A 1 317 ? -9.151 50.031 -24.657 1.00 48.82 388 GLY A O 1
ATOM 1512 N N . LYS A 1 318 ? -8.919 50.920 -26.713 1.00 56.50 389 LYS A N 1
ATOM 1513 C CA . LYS A 1 318 ? -7.518 50.548 -26.853 1.00 55.61 389 LYS A CA 1
ATOM 1514 C C . LYS A 1 318 ? -6.596 51.764 -26.866 1.00 52.52 389 LYS A C 1
ATOM 1515 O O . LYS A 1 318 ? -5.370 51.602 -26.824 1.00 50.18 389 LYS A O 1
ATOM 1517 N N . HIS A 1 319 ? -7.157 52.975 -26.909 1.00 50.77 390 HIS A N 1
ATOM 1518 C CA . HIS A 1 319 ? -6.367 54.199 -26.949 1.00 49.82 390 HIS A CA 1
ATOM 1519 C C . HIS A 1 319 ? -6.802 55.284 -25.980 1.00 44.56 390 HIS A C 1
ATOM 1520 O O . HIS A 1 319 ? -6.034 56.225 -25.778 1.00 38.42 390 HIS A O 1
ATOM 1527 N N . VAL A 1 320 ? -7.977 55.188 -25.363 1.00 48.06 391 VAL A N 1
ATOM 1528 C CA . VAL A 1 320 ? -8.514 56.240 -24.511 1.00 45.28 391 VAL A CA 1
ATOM 1529 C C . VAL A 1 320 ? -8.964 55.652 -23.178 1.00 51.88 391 VAL A C 1
ATOM 1530 O O . VAL A 1 320 ? -9.699 54.655 -23.139 1.00 47.60 391 VAL A O 1
ATOM 1534 N N . SER A 1 321 ? -8.522 56.278 -22.089 1.00 43.82 392 SER A N 1
ATOM 1535 C CA . SER A 1 321 ? -8.993 55.987 -20.744 1.00 38.49 392 SER A CA 1
ATOM 1536 C C . SER A 1 321 ? -9.518 57.284 -20.144 1.00 38.64 392 SER A C 1
ATOM 1537 O O . SER A 1 321 ? -8.850 58.322 -20.215 1.00 41.84 392 SER A O 1
ATOM 1540 N N . MET A 1 322 ? -10.724 57.246 -19.591 1.00 34.92 393 MET A N 1
ATOM 1541 C CA . MET A 1 322 ? -11.351 58.480 -19.139 1.00 31.88 393 MET A CA 1
ATOM 1542 C C . MET A 1 322 ? -12.070 58.241 -17.829 1.00 29.61 393 MET A C 1
ATOM 1543 O O . MET A 1 322 ? -12.303 57.110 -17.406 1.00 32.55 393 MET A O 1
ATOM 1548 N N . VAL A 1 323 ? -12.441 59.350 -17.195 1.00 28.67 394 VAL A N 1
ATOM 1549 C CA . VAL A 1 323 ? -13.117 59.327 -15.915 1.00 22.93 394 VAL A CA 1
ATOM 1550 C C . VAL A 1 323 ? -13.961 60.586 -15.888 1.00 20.61 394 VAL A C 1
ATOM 1551 O O . VAL A 1 323 ? -13.672 61.551 -16.595 1.00 23.17 394 VAL A O 1
ATOM 1555 N N . SER A 1 324 ? -15.043 60.559 -15.122 1.00 22.32 395 SER A N 1
ATOM 1556 C CA . SER A 1 324 ? -15.974 61.677 -15.148 1.00 20.67 395 SER A CA 1
ATOM 1557 C C . SER A 1 324 ? -16.596 61.845 -13.767 1.00 21.89 395 SER A C 1
ATOM 1558 O O . SER A 1 324 ? -16.688 60.889 -12.991 1.00 24.03 395 SER A O 1
ATOM 1561 N N . TYR A 1 325 ? -16.981 63.079 -13.449 1.00 20.95 396 TYR A N 1
ATOM 1562 C CA . TYR A 1 325 ? -17.786 63.385 -12.267 1.00 19.65 396 TYR A CA 1
ATOM 1563 C C . TYR A 1 325 ? -18.792 64.437 -12.695 1.00 24.41 396 TYR A C 1
ATOM 1564 O O . TYR A 1 325 ? -18.471 65.631 -12.709 1.00 28.51 396 TYR A O 1
ATOM 1573 N N . GLY A 1 326 ? -20.007 63.997 -13.030 1.00 23.86 397 GLY A N 1
ATOM 1574 C CA . GLY A 1 326 ? -20.964 64.921 -13.615 1.00 21.01 397 GLY A CA 1
ATOM 1575 C C . GLY A 1 326 ? -20.374 65.464 -14.899 1.00 23.52 397 GLY A C 1
ATOM 1576 O O . GLY A 1 326 ? -19.828 64.720 -15.715 1.00 22.98 397 GLY A O 1
ATOM 1577 N N . ASP A 1 327 ? -20.432 66.779 -15.058 1.00 29.77 398 ASP A N 1
ATOM 1578 C CA . ASP A 1 327 ? -19.986 67.454 -16.272 1.00 33.92 398 ASP A CA 1
ATOM 1579 C C . ASP A 1 327 ? -18.461 67.586 -16.382 1.00 35.71 398 ASP A C 1
ATOM 1580 O O . ASP A 1 327 ? -17.970 68.004 -17.429 1.00 36.05 398 ASP A O 1
ATOM 1585 N N . ASP A 1 328 ? -17.690 67.205 -15.370 1.00 33.24 399 ASP A N 1
ATOM 1586 C CA . ASP A 1 328 ? -16.245 67.395 -15.380 1.00 29.08 399 ASP A CA 1
ATOM 1587 C C . ASP A 1 328 ? -15.545 66.069 -15.666 1.00 30.27 399 ASP A C 1
ATOM 1588 O O . ASP A 1 328 ? -15.941 65.030 -15.128 1.00 31.08 399 ASP A O 1
ATOM 1593 N N . ASN A 1 329 ? -14.510 66.087 -16.523 1.00 23.67 400 ASN A N 1
ATOM 1594 C CA . ASN A 1 329 ? -13.841 64.844 -16.913 1.00 25.07 400 ASN A CA 1
ATOM 1595 C C . ASN A 1 329 ? -12.323 64.995 -16.914 1.00 25.74 400 ASN A C 1
ATOM 1596 O O . ASN A 1 329 ? -11.774 66.095 -16.915 1.00 29.56 400 ASN A O 1
ATOM 1601 N N . VAL A 1 330 ? -11.649 63.850 -16.936 1.00 27.40 401 VAL A N 1
ATOM 1602 C CA . VAL A 1 330 ? -10.232 63.751 -17.264 1.00 35.07 401 VAL A CA 1
ATOM 1603 C C . VAL A 1 330 ? -10.103 62.604 -18.263 1.00 31.38 401 VAL A C 1
ATOM 1604 O O . VAL A 1 330 ? -10.681 61.533 -18.046 1.00 26.54 401 VAL A O 1
ATOM 1608 N N . ILE A 1 331 ? -9.382 62.840 -19.368 1.00 30.07 402 ILE A N 1
ATOM 1609 C CA . ILE A 1 331 ? -9.289 61.909 -20.497 1.00 35.88 402 ILE A CA 1
ATOM 1610 C C . ILE A 1 331 ? -7.817 61.638 -20.793 1.00 31.70 402 ILE A C 1
ATOM 1611 O O . ILE A 1 331 ? -7.056 62.567 -21.081 1.00 37.80 402 ILE A O 1
ATOM 1616 N N . ASN A 1 332 ? -7.422 60.375 -20.749 1.00 27.85 403 ASN A N 1
ATOM 1617 C CA . ASN A 1 332 ? -6.086 59.961 -21.149 1.00 30.34 403 ASN A CA 1
ATOM 1618 C C . ASN A 1 332 ? -6.158 59.311 -22.526 1.00 40.58 403 ASN A C 1
ATOM 1619 O O . ASN A 1 332 ? -7.043 58.488 -22.783 1.00 39.18 403 ASN A O 1
ATOM 1624 N N . PHE A 1 333 ? -5.229 59.672 -23.408 1.00 41.94 404 PHE A N 1
ATOM 1625 C CA . PHE A 1 333 ? -5.174 59.049 -24.723 1.00 45.53 404 PHE A CA 1
ATOM 1626 C C . PHE A 1 333 ? -3.735 58.806 -25.164 1.00 44.86 404 PHE A C 1
ATOM 1627 O O . PHE A 1 333 ? -2.821 59.578 -24.844 1.00 49.05 404 PHE A O 1
ATOM 1635 N N . SER A 1 334 ? -3.558 57.728 -25.930 1.00 42.43 405 SER A N 1
ATOM 1636 C CA . SER A 1 334 ? -2.256 57.317 -26.439 1.00 44.23 405 SER A CA 1
ATOM 1637 C C . SER A 1 334 ? -1.650 58.366 -27.371 1.00 45.59 405 SER A C 1
ATOM 1638 O O . SER A 1 334 ? -2.328 59.261 -27.892 1.00 41.26 405 SER A O 1
ATOM 1641 N N . ASP A 1 335 ? -0.335 58.240 -27.573 1.00 49.20 406 ASP A N 1
ATOM 1642 C CA . ASP A 1 335 ? 0.352 59.090 -28.539 1.00 57.85 406 ASP A CA 1
ATOM 1643 C C . ASP A 1 335 ? -0.119 58.793 -29.956 1.00 54.62 406 ASP A C 1
ATOM 1644 O O . ASP A 1 335 ? -0.217 59.701 -30.790 1.00 48.05 406 ASP A O 1
ATOM 1649 N N . GLU A 1 336 ? -0.435 57.523 -30.233 1.00 49.27 407 GLU A N 1
ATOM 1650 C CA . GLU A 1 336 ? -0.857 57.107 -31.565 1.00 43.54 407 GLU A CA 1
ATOM 1651 C C . GLU A 1 336 ? -2.031 57.926 -32.082 1.00 51.86 407 GLU A C 1
ATOM 1652 O O . GLU A 1 336 ? -2.062 58.299 -33.263 1.00 57.99 407 GLU A O 1
ATOM 1658 N N . VAL A 1 337 ? -3.007 58.225 -31.216 1.00 49.34 408 VAL A N 1
ATOM 1659 C CA . VAL A 1 337 ? -4.218 58.936 -31.625 1.00 44.80 408 VAL A CA 1
ATOM 1660 C C . VAL A 1 337 ? -4.154 60.429 -31.341 1.00 46.37 408 VAL A C 1
ATOM 1661 O O . VAL A 1 337 ? -5.088 61.155 -31.705 1.00 46.31 408 VAL A O 1
ATOM 1665 N N . CYS A 1 338 ? -3.075 60.918 -30.725 1.00 45.90 409 CYS A N 1
ATOM 1666 C CA . CYS A 1 338 ? -3.110 62.233 -30.084 1.00 47.74 409 CYS A CA 1
ATOM 1667 C C . CYS A 1 338 ? -3.146 63.417 -31.056 1.00 45.85 409 CYS A C 1
ATOM 1668 O O . CYS A 1 338 ? -3.612 64.498 -30.679 1.00 40.57 409 CYS A O 1
ATOM 1671 N N . GLU A 1 339 ? -2.661 63.263 -32.286 1.00 57.00 410 GLU A N 1
ATOM 1672 C CA . GLU A 1 339 ? -2.609 64.410 -33.191 1.00 56.30 410 GLU A CA 1
ATOM 1673 C C . GLU A 1 339 ? -3.951 64.694 -33.855 1.00 53.06 410 GLU A C 1
ATOM 1674 O O . GLU A 1 339 ? -4.156 65.814 -34.349 1.00 47.58 410 GLU A O 1
ATOM 1680 N N . TRP A 1 340 ? -4.874 63.723 -33.845 1.00 52.63 411 TRP A N 1
ATOM 1681 C CA . TRP A 1 340 ? -6.232 63.957 -34.309 1.00 54.96 411 TRP A CA 1
ATOM 1682 C C . TRP A 1 340 ? -7.276 63.871 -33.202 1.00 53.85 411 TRP A C 1
ATOM 1683 O O . TRP A 1 340 ? -8.407 64.325 -33.413 1.00 55.71 411 TRP A O 1
ATOM 1694 N N . TYR A 1 341 ? -6.938 63.314 -32.036 1.00 46.11 412 TYR A N 1
ATOM 1695 C CA . TYR A 1 341 ? -7.857 63.237 -30.894 1.00 48.23 412 TYR A CA 1
ATOM 1696 C C . TYR A 1 341 ? -7.222 63.947 -29.697 1.00 44.29 412 TYR A C 1
ATOM 1697 O O . TYR A 1 341 ? -6.410 63.351 -28.977 1.00 39.02 412 TYR A O 1
ATOM 1706 N N . ASN A 1 342 ? -7.601 65.208 -29.480 1.00 39.50 413 ASN A N 1
ATOM 1707 C CA . ASN A 1 342 ? -7.023 66.020 -28.416 1.00 42.46 413 ASN A CA 1
ATOM 1708 C C . ASN A 1 342 ? -7.980 67.162 -28.091 1.00 43.88 413 ASN A C 1
ATOM 1709 O O . ASN A 1 342 ? -9.077 67.256 -28.649 1.00 41.19 413 ASN A O 1
ATOM 1714 N N . MET A 1 343 ? -7.547 68.041 -27.177 1.00 42.93 414 MET A N 1
ATOM 1715 C CA . MET A 1 343 ? -8.408 69.129 -26.718 1.00 46.51 414 MET A CA 1
ATOM 1716 C C . MET A 1 343 ? -8.993 69.918 -27.882 1.00 48.57 414 MET A C 1
ATOM 1717 O O . MET A 1 343 ? -10.176 70.274 -27.868 1.00 43.45 414 MET A O 1
ATOM 1722 N N . GLU A 1 344 ? -8.176 70.214 -28.896 1.00 48.95 415 GLU A N 1
ATOM 1723 C CA . GLU A 1 344 ? -8.658 71.038 -29.998 1.00 52.04 415 GLU A CA 1
ATOM 1724 C C . GLU A 1 344 ? -9.763 70.321 -30.772 1.00 54.89 415 GLU A C 1
ATOM 1725 O O . GLU A 1 344 ? -10.884 70.834 -30.913 1.00 49.26 415 GLU A O 1
ATOM 1727 N N . THR A 1 345 ? -9.472 69.116 -31.253 1.00 41.38 416 THR A N 1
ATOM 1728 C CA . THR A 1 345 ? -10.460 68.379 -32.026 1.00 49.18 416 THR A CA 1
ATOM 1729 C C . THR A 1 345 ? -11.677 68.000 -31.170 1.00 54.78 416 THR A C 1
ATOM 1730 O O . THR A 1 345 ? -12.825 68.116 -31.625 1.00 54.39 416 THR A O 1
ATOM 1734 N N . ILE A 1 346 ? -11.448 67.569 -29.918 1.00 55.05 417 ILE A N 1
ATOM 1735 C CA . ILE A 1 346 ? -12.530 67.055 -29.069 1.00 47.15 417 ILE A CA 1
ATOM 1736 C C . ILE A 1 346 ? -13.497 68.169 -28.686 1.00 46.22 417 ILE A C 1
ATOM 1737 O O . ILE A 1 346 ? -14.714 67.958 -28.624 1.00 47.48 417 ILE A O 1
ATOM 1742 N N . ALA A 1 347 ? -12.971 69.363 -28.405 1.00 41.00 418 ALA A N 1
ATOM 1743 C CA . ALA A 1 347 ? -13.830 70.516 -28.178 1.00 42.07 418 ALA A CA 1
ATOM 1744 C C . ALA A 1 347 ? -14.730 70.774 -29.374 1.00 54.02 418 ALA A C 1
ATOM 1745 O O . ALA A 1 347 ? -15.911 71.110 -29.205 1.00 51.71 418 ALA A O 1
ATOM 1747 N N . LYS A 1 348 ? -14.192 70.611 -30.589 1.00 55.06 419 LYS A N 1
ATOM 1748 C CA . LYS A 1 348 ? -14.976 70.873 -31.794 1.00 57.34 419 LYS A CA 1
ATOM 1749 C C . LYS A 1 348 ? -15.996 69.766 -32.030 1.00 48.19 419 LYS A C 1
ATOM 1750 O O . LYS A 1 348 ? -17.175 70.034 -32.294 1.00 53.28 419 LYS A O 1
ATOM 1752 N N . ALA A 1 349 ? -15.550 68.514 -31.940 1.00 44.32 420 ALA A N 1
ATOM 1753 C CA . ALA A 1 349 ? -16.461 67.376 -31.999 1.00 46.77 420 ALA A CA 1
ATOM 1754 C C . ALA A 1 349 ? -17.621 67.532 -31.020 1.00 59.64 420 ALA A C 1
ATOM 1755 O O . ALA A 1 349 ? -18.780 67.255 -31.353 1.00 60.97 420 ALA A O 1
ATOM 1757 N N . PHE A 1 350 ? -17.326 68.003 -29.806 1.00 56.98 421 PHE A N 1
ATOM 1758 C CA . PHE A 1 350 ? -18.352 68.101 -28.774 1.00 61.17 421 PHE A CA 1
ATOM 1759 C C . PHE A 1 350 ? -19.428 69.149 -29.090 1.00 60.40 421 PHE A C 1
ATOM 1760 O O . PHE A 1 350 ? -20.554 69.018 -28.594 1.00 60.39 421 PHE A O 1
ATOM 1768 N N . GLU A 1 351 ? -19.126 70.185 -29.889 1.00 57.94 422 GLU A N 1
ATOM 1769 C CA . GLU A 1 351 ? -20.185 71.126 -30.259 1.00 62.09 422 GLU A CA 1
ATOM 1770 C C . GLU A 1 351 ? -21.080 70.585 -31.365 1.00 62.34 422 GLU A C 1
ATOM 1771 O O . GLU A 1 351 ? -22.223 71.039 -31.506 1.00 63.02 422 GLU A O 1
ATOM 1777 N N . THR A 1 352 ? -20.592 69.617 -32.137 1.00 59.87 423 THR A N 1
ATOM 1778 C CA . THR A 1 352 ? -21.463 68.858 -33.026 1.00 59.71 423 THR A CA 1
ATOM 1779 C C . THR A 1 352 ? -22.588 68.168 -32.258 1.00 62.29 423 THR A C 1
ATOM 1780 O O . THR A 1 352 ? -23.645 67.891 -32.831 1.00 71.64 423 THR A O 1
ATOM 1784 N N . LEU A 1 353 ? -22.396 67.908 -30.968 1.00 61.36 424 LEU A N 1
ATOM 1785 C CA . LEU A 1 353 ? -23.398 67.257 -30.137 1.00 53.38 424 LEU A CA 1
ATOM 1786 C C . LEU A 1 353 ? -24.212 68.240 -29.307 1.00 53.64 424 LEU A C 1
ATOM 1787 O O . LEU A 1 353 ? -25.075 67.808 -28.533 1.00 52.27 424 LEU A O 1
ATOM 1792 N N . GLY A 1 354 ? -23.969 69.542 -29.451 1.00 54.26 425 GLY A N 1
ATOM 1793 C CA . GLY A 1 354 ? -24.719 70.540 -28.707 1.00 55.14 425 GLY A CA 1
ATOM 1794 C C . GLY A 1 354 ? -24.108 71.008 -27.405 1.00 58.18 425 GLY A C 1
ATOM 1795 O O . GLY A 1 354 ? -24.832 71.577 -26.571 1.00 58.97 425 GLY A O 1
ATOM 1796 N N . PHE A 1 355 ? -22.798 70.810 -27.209 1.00 52.01 426 PHE A N 1
ATOM 1797 C CA . PHE A 1 355 ? -22.140 71.130 -25.951 1.00 52.23 426 PHE A CA 1
ATOM 1798 C C . PHE A 1 355 ? -20.905 71.993 -26.167 1.00 54.87 426 PHE A C 1
ATOM 1799 O O . PHE A 1 355 ? -20.047 71.681 -26.995 1.00 53.94 426 PHE A O 1
ATOM 1807 N N . THR A 1 356 ? -20.810 73.054 -25.373 1.00 54.11 427 THR A N 1
ATOM 1808 C CA . THR A 1 356 ? -19.568 73.774 -25.123 1.00 49.25 427 THR A CA 1
ATOM 1809 C C . THR A 1 356 ? -18.686 72.903 -24.232 1.00 44.69 427 THR A C 1
ATOM 1810 O O . THR A 1 356 ? -19.177 72.324 -23.253 1.00 50.94 427 THR A O 1
ATOM 1814 N N . TYR A 1 357 ? -17.390 72.813 -24.556 1.00 50.48 428 TYR A N 1
ATOM 1815 C CA . TYR A 1 357 ? -16.470 71.964 -23.783 1.00 48.80 428 TYR A CA 1
ATOM 1816 C C . TYR A 1 357 ? -15.220 72.759 -23.431 1.00 51.79 428 TYR A C 1
ATOM 1817 O O . TYR A 1 357 ? -14.195 72.586 -24.072 1.00 53.39 428 TYR A O 1
ATOM 1826 N N . THR A 1 358 ? -15.308 73.604 -22.397 1.00 54.93 429 THR A N 1
ATOM 1827 C CA . THR A 1 358 ? -14.193 74.459 -22.004 1.00 51.82 429 THR A CA 1
ATOM 1828 C C . THR A 1 358 ? -13.153 73.695 -21.193 1.00 54.73 429 THR A C 1
ATOM 1829 O O . THR A 1 358 ? -13.455 72.702 -20.532 1.00 51.29 429 THR A O 1
ATOM 1831 N N . ASP A 1 359 ? -11.910 74.174 -21.256 1.00 66.12 430 ASP A N 1
ATOM 1832 C CA . ASP A 1 359 ? -10.835 73.694 -20.396 1.00 57.88 430 ASP A CA 1
ATOM 1833 C C . ASP A 1 359 ? -10.865 74.490 -19.104 1.00 60.82 430 ASP A C 1
ATOM 1834 O O . ASP A 1 359 ? -10.996 75.717 -19.139 1.00 54.06 430 ASP A O 1
ATOM 1836 N N A GLU A 1 360 ? -10.719 73.781 -17.979 0.50 64.45 431 GLU A N 1
ATOM 1837 N N B GLU A 1 360 ? -10.723 73.800 -17.971 0.50 64.45 431 GLU A N 1
ATOM 1838 C CA A GLU A 1 360 ? -10.834 74.386 -16.652 0.50 64.85 431 GLU A CA 1
ATOM 1839 C CA B GLU A 1 360 ? -10.868 74.448 -16.667 0.50 64.86 431 GLU A CA 1
ATOM 1840 C C A GLU A 1 360 ? -9.914 75.594 -16.512 0.50 65.56 431 GLU A C 1
ATOM 1841 C C B GLU A 1 360 ? -9.911 75.628 -16.520 0.50 65.64 431 GLU A C 1
ATOM 1842 O O A GLU A 1 360 ? -10.352 76.687 -16.130 0.50 65.64 431 GLU A O 1
ATOM 1843 O O B GLU A 1 360 ? -10.320 76.732 -16.141 0.50 66.15 431 GLU A O 1
ATOM 1854 N N . LEU A 1 361 ? -8.634 75.412 -16.827 1.00 66.85 432 LEU A N 1
ATOM 1855 C CA . LEU A 1 361 ? -7.650 76.489 -16.796 1.00 68.04 432 LEU A CA 1
ATOM 1856 C C . LEU A 1 361 ? -6.370 76.047 -17.490 1.00 62.29 432 LEU A C 1
ATOM 1857 O O . LEU A 1 361 ? -5.705 76.853 -18.140 1.00 76.98 432 LEU A O 1
ATOM 1859 N N . VAL A 1 368 ? -5.099 77.309 -25.541 1.00 65.07 439 VAL A N 1
ATOM 1860 C CA . VAL A 1 368 ? -5.719 76.046 -25.161 1.00 59.38 439 VAL A CA 1
ATOM 1861 C C . VAL A 1 368 ? -4.843 74.892 -25.625 1.00 54.38 439 VAL A C 1
ATOM 1862 O O . VAL A 1 368 ? -4.934 74.476 -26.778 1.00 58.30 439 VAL A O 1
ATOM 1864 N N . PRO A 1 369 ? -3.986 74.376 -24.727 1.00 55.45 440 PRO A N 1
ATOM 1865 C CA . PRO A 1 369 ? -3.046 73.308 -25.123 1.00 53.43 440 PRO A CA 1
ATOM 1866 C C . PRO A 1 369 ? -3.745 72.100 -25.733 1.00 52.14 440 PRO A C 1
ATOM 1867 O O . PRO A 1 369 ? -4.945 71.905 -25.532 1.00 55.53 440 PRO A O 1
ATOM 1871 N N . LYS A 1 370 ? -3.025 71.290 -26.502 1.00 51.87 441 LYS A N 1
ATOM 1872 C CA . LYS A 1 370 ? -3.683 70.133 -27.094 1.00 50.47 441 LYS A CA 1
ATOM 1873 C C . LYS A 1 370 ? -3.678 68.949 -26.139 1.00 52.92 441 LYS A C 1
ATOM 1874 O O . LYS A 1 370 ? -4.500 68.034 -26.277 1.00 47.66 441 LYS A O 1
ATOM 1876 N N . TRP A 1 371 ? -2.763 68.952 -25.178 1.00 48.48 442 TRP A N 1
ATOM 1877 C CA . TRP A 1 371 ? -2.763 67.973 -24.105 1.00 45.81 442 TRP A CA 1
ATOM 1878 C C . TRP A 1 371 ? -1.873 68.504 -22.984 1.00 41.99 442 TRP A C 1
ATOM 1879 O O . TRP A 1 371 ? -1.282 69.581 -23.100 1.00 38.99 442 TRP A O 1
ATOM 1890 N N . ARG A 1 372 ? -1.831 67.758 -21.876 1.00 35.14 443 ARG A N 1
ATOM 1891 C CA . ARG A 1 372 ? -1.005 68.054 -20.713 1.00 27.38 443 ARG A CA 1
ATOM 1892 C C . ARG A 1 372 ? -0.577 66.743 -20.061 1.00 32.87 443 ARG A C 1
ATOM 1893 O O . ARG A 1 372 ? -0.694 65.659 -20.647 1.00 32.50 443 ARG A O 1
ATOM 1901 N N . SER A 1 373 ? -0.073 66.846 -18.837 1.00 31.37 444 SER A N 1
ATOM 1902 C CA . SER A 1 373 ? 0.253 65.677 -18.035 1.00 40.71 444 SER A CA 1
ATOM 1903 C C . SER A 1 373 ? -0.660 65.604 -16.813 1.00 35.35 444 SER A C 1
ATOM 1904 O O . SER A 1 373 ? -1.246 66.599 -16.367 1.00 25.07 444 SER A O 1
ATOM 1906 N N . ILE A 1 374 ? -0.730 64.402 -16.247 1.00 31.83 445 ILE A N 1
ATOM 1907 C CA . ILE A 1 374 ? -1.633 64.157 -15.132 1.00 34.58 445 ILE A CA 1
ATOM 1908 C C . ILE A 1 374 ? -1.351 65.082 -13.944 1.00 37.61 445 ILE A C 1
ATOM 1909 O O . ILE A 1 374 ? -2.283 65.437 -13.206 1.00 37.89 445 ILE A O 1
ATOM 1914 N N . LYS A 1 375 ? -0.088 65.523 -13.756 1.00 32.41 446 LYS A N 1
ATOM 1915 C CA . LYS A 1 375 ? 0.278 66.452 -12.675 1.00 27.19 446 LYS A CA 1
ATOM 1916 C C . LYS A 1 375 ? -0.133 67.899 -12.923 1.00 30.98 446 LYS A C 1
ATOM 1917 O O . LYS A 1 375 ? -0.007 68.721 -12.009 1.00 31.60 446 LYS A O 1
ATOM 1923 N N . ASP A 1 376 ? -0.617 68.246 -14.111 1.00 32.02 447 ASP A N 1
ATOM 1924 C CA . ASP A 1 376 ? -0.936 69.633 -14.408 1.00 26.12 447 ASP A CA 1
ATOM 1925 C C . ASP A 1 376 ? -2.424 69.910 -14.359 1.00 29.32 447 ASP A C 1
ATOM 1926 O O . ASP A 1 376 ? -2.847 71.037 -14.612 1.00 36.57 447 ASP A O 1
ATOM 1928 N N . VAL A 1 377 ? -3.226 68.927 -14.010 1.00 35.84 448 VAL A N 1
ATOM 1929 C CA . VAL A 1 377 ? -4.644 68.984 -14.318 1.00 32.48 448 VAL A CA 1
ATOM 1930 C C . VAL A 1 377 ? -5.448 68.972 -13.018 1.00 32.70 448 VAL A C 1
ATOM 1931 O O . VAL A 1 377 ? -4.990 68.464 -11.984 1.00 24.92 448 VAL A O 1
ATOM 1935 N N . GLN A 1 378 ? -6.617 69.610 -13.050 1.00 23.08 449 GLN A N 1
ATOM 1936 C CA . GLN A 1 378 ? -7.451 69.751 -11.864 1.00 23.74 449 GLN A CA 1
ATOM 1937 C C . GLN A 1 378 ? -8.778 68.996 -12.022 1.00 26.55 449 GLN A C 1
ATOM 1938 O O . GLN A 1 378 ? -9.437 69.067 -13.054 1.00 32.06 449 GLN A O 1
ATOM 1944 N N . TYR A 1 379 ? -9.180 68.299 -10.973 1.00 24.56 450 TYR A N 1
ATOM 1945 C CA . TYR A 1 379 ? -10.300 67.377 -10.985 1.00 20.15 450 TYR A CA 1
ATOM 1946 C C . TYR A 1 379 ? -10.875 67.343 -9.573 1.00 23.19 450 TYR A C 1
ATOM 1947 O O . TYR A 1 379 ? -10.147 67.102 -8.605 1.00 39.51 450 TYR A O 1
ATOM 1956 N N . LEU A 1 380 ? -12.177 67.590 -9.466 1.00 24.42 451 LEU A N 1
ATOM 1957 C CA . LEU A 1 380 ? -12.874 67.675 -8.184 1.00 21.51 451 LEU A CA 1
ATOM 1958 C C . LEU A 1 380 ? -12.308 68.786 -7.298 1.00 21.98 451 LEU A C 1
ATOM 1959 O O . LEU A 1 380 ? -12.257 68.644 -6.070 1.00 19.02 451 LEU A O 1
ATOM 1964 N N . LYS A 1 381 ? -11.914 69.902 -7.926 1.00 20.40 452 LYS A N 1
ATOM 1965 C CA . LYS A 1 381 ? -11.168 71.004 -7.309 1.00 20.67 452 LYS A CA 1
ATOM 1966 C C . LYS A 1 381 ? -9.862 70.542 -6.655 1.00 18.20 452 LYS A C 1
ATOM 1967 O O . LYS A 1 381 ? -9.387 71.171 -5.714 1.00 24.09 452 LYS A O 1
ATOM 1973 N N . ARG A 1 382 ? -9.257 69.454 -7.112 1.00 14.59 453 ARG A N 1
ATOM 1974 C CA . ARG A 1 382 ? -8.016 68.955 -6.542 1.00 18.18 453 ARG A CA 1
ATOM 1975 C C . ARG A 1 382 ? -7.008 68.668 -7.658 1.00 20.65 453 ARG A C 1
ATOM 1976 O O . ARG A 1 382 ? -7.292 68.816 -8.847 1.00 23.06 453 ARG A O 1
ATOM 1984 N N . LYS A 1 383 ? -5.813 68.251 -7.271 1.00 21.51 454 LYS A N 1
ATOM 1985 C CA . LYS A 1 383 ? -4.789 67.855 -8.224 1.00 20.75 454 LYS A CA 1
ATOM 1986 C C . LYS A 1 383 ? -4.247 66.477 -7.868 1.00 24.49 454 LYS A C 1
ATOM 1987 O O . LYS A 1 383 ? -4.534 65.911 -6.805 1.00 23.62 454 LYS A O 1
ATOM 1993 N N . PHE A 1 384 ? -3.451 65.935 -8.780 1.00 24.46 455 PHE A N 1
ATOM 1994 C CA . PHE A 1 384 ? -2.778 64.661 -8.559 1.00 24.77 455 PHE A CA 1
ATOM 1995 C C . PHE A 1 384 ? -1.340 64.969 -8.156 1.00 29.61 455 PHE A C 1
ATOM 1996 O O . PHE A 1 384 ? -0.507 65.325 -8.993 1.00 28.04 455 PHE A O 1
ATOM 2004 N N . ARG A 1 385 ? -1.060 64.864 -6.861 1.00 25.25 456 ARG A N 1
ATOM 2005 C CA . ARG A 1 385 ? 0.260 65.151 -6.328 1.00 28.45 456 ARG A CA 1
ATOM 2006 C C . ARG A 1 385 ? 0.894 63.848 -5.865 1.00 29.33 456 ARG A C 1
ATOM 2007 O O . ARG A 1 385 ? 0.296 63.104 -5.073 1.00 31.86 456 ARG A O 1
ATOM 2015 N N . TYR A 1 386 ? 2.080 63.550 -6.387 1.00 27.03 457 TYR A N 1
ATOM 2016 C CA . TYR A 1 386 ? 2.870 62.433 -5.884 1.00 35.11 457 TYR A CA 1
ATOM 2017 C C . TYR A 1 386 ? 3.883 62.973 -4.878 1.00 35.23 457 TYR A C 1
ATOM 2018 O O . TYR A 1 386 ? 4.622 63.918 -5.178 1.00 39.60 457 TYR A O 1
ATOM 2027 N N . ASP A 1 387 ? 3.865 62.412 -3.671 1.00 36.28 458 ASP A N 1
ATOM 2028 C CA . ASP A 1 387 ? 4.733 62.850 -2.584 1.00 39.13 458 ASP A CA 1
ATOM 2029 C C . ASP A 1 387 ? 5.989 61.983 -2.597 1.00 43.71 458 ASP A C 1
ATOM 2030 O O . ASP A 1 387 ? 5.954 60.817 -2.193 1.00 38.90 458 ASP A O 1
ATOM 2035 N N . GLU A 1 388 ? 7.101 62.562 -3.052 1.00 43.20 459 GLU A N 1
ATOM 2036 C CA . GLU A 1 388 ? 8.332 61.796 -3.204 1.00 39.20 459 GLU A CA 1
ATOM 2037 C C . GLU A 1 388 ? 8.776 61.148 -1.893 1.00 46.07 459 GLU A C 1
ATOM 2038 O O . GLU A 1 388 ? 9.199 59.987 -1.883 1.00 43.39 459 GLU A O 1
ATOM 2044 N N . GLN A 1 389 ? 8.692 61.868 -0.773 1.00 42.85 460 GLN A N 1
ATOM 2045 C CA . GLN A 1 389 ? 9.212 61.284 0.460 1.00 39.97 460 GLN A CA 1
ATOM 2046 C C . GLN A 1 389 ? 8.283 60.196 0.981 1.00 40.94 460 GLN A C 1
ATOM 2047 O O . GLN A 1 389 ? 8.735 59.105 1.350 1.00 46.03 460 GLN A O 1
ATOM 2049 N N . ARG A 1 390 ? 6.980 60.463 1.016 1.00 41.13 461 ARG A N 1
ATOM 2050 C CA . ARG A 1 390 ? 6.046 59.497 1.583 1.00 35.68 461 ARG A CA 1
ATOM 2051 C C . ARG A 1 390 ? 5.506 58.515 0.554 1.00 33.39 461 ARG A C 1
ATOM 2052 O O . ARG A 1 390 ? 4.741 57.618 0.927 1.00 31.57 461 ARG A O 1
ATOM 2060 N N . LYS A 1 391 ? 5.900 58.661 -0.713 1.00 35.07 462 LYS A N 1
ATOM 2061 C CA . LYS A 1 391 ? 5.607 57.721 -1.805 1.00 44.12 462 LYS A CA 1
ATOM 2062 C C . LYS A 1 391 ? 4.115 57.356 -1.848 1.00 45.57 462 LYS A C 1
ATOM 2063 O O . LYS A 1 391 ? 3.692 56.237 -1.526 1.00 42.61 462 LYS A O 1
ATOM 2065 N N . VAL A 1 392 ? 3.323 58.343 -2.277 1.00 36.73 463 VAL A N 1
ATOM 2066 C CA . VAL A 1 392 ? 1.874 58.256 -2.172 1.00 28.78 463 VAL A CA 1
ATOM 2067 C C . VAL A 1 392 ? 1.248 59.320 -3.067 1.00 30.37 463 VAL A C 1
ATOM 2068 O O . VAL A 1 392 ? 1.846 60.375 -3.314 1.00 29.74 463 VAL A O 1
ATOM 2072 N N . TRP A 1 393 ? 0.064 59.032 -3.601 1.00 32.88 464 TRP A N 1
ATOM 2073 C CA . TRP A 1 393 ? -0.654 59.943 -4.488 1.00 28.29 464 TRP A CA 1
ATOM 2074 C C . TRP A 1 393 ? -1.723 60.661 -3.678 1.00 26.59 464 TRP A C 1
ATOM 2075 O O . TRP A 1 393 ? -2.608 60.016 -3.100 1.00 25.96 464 TRP A O 1
ATOM 2086 N N . GLU A 1 394 ? -1.640 61.984 -3.625 1.00 23.93 465 GLU A N 1
ATOM 2087 C CA . GLU A 1 394 ? -2.511 62.739 -2.745 1.00 20.57 465 GLU A CA 1
ATOM 2088 C C . GLU A 1 394 ? -3.239 63.804 -3.545 1.00 20.05 465 GLU A C 1
ATOM 2089 O O . GLU A 1 394 ? -2.852 64.141 -4.672 1.00 19.48 465 GLU A O 1
ATOM 2095 N N . ALA A 1 395 ? -4.309 64.323 -2.932 1.00 19.93 466 ALA A N 1
ATOM 2096 C CA . ALA A 1 395 ? -5.359 65.078 -3.617 1.00 21.54 466 ALA A CA 1
ATOM 2097 C C . ALA A 1 395 ? -5.500 66.492 -3.051 1.00 23.12 466 ALA A C 1
ATOM 2098 O O . ALA A 1 395 ? -6.582 66.869 -2.578 1.00 19.98 466 ALA A O 1
ATOM 2100 N N . PRO A 1 396 ? -4.436 67.304 -3.113 1.00 25.90 467 PRO A N 1
ATOM 2101 C CA . PRO A 1 396 ? -4.509 68.673 -2.562 1.00 23.74 467 PRO A CA 1
ATOM 2102 C C . PRO A 1 396 ? -5.679 69.463 -3.126 1.00 19.10 467 PRO A C 1
ATOM 2103 O O . PRO A 1 396 ? -5.800 69.651 -4.333 1.00 20.18 467 PRO A O 1
ATOM 2107 N N . LEU A 1 397 ? -6.536 69.926 -2.234 1.00 18.37 468 LEU A N 1
ATOM 2108 C CA . LEU A 1 397 ? -7.652 70.784 -2.594 1.00 17.97 468 LEU A CA 1
ATOM 2109 C C . LEU A 1 397 ? -7.182 72.209 -2.858 1.00 23.77 468 LEU A C 1
ATOM 2110 O O . LEU A 1 397 ? -6.362 72.747 -2.114 1.00 21.84 468 LEU A O 1
ATOM 2115 N N . CYS A 1 398 ? -7.719 72.826 -3.915 1.00 23.86 469 CYS A N 1
ATOM 2116 C CA . CYS A 1 398 ? -7.326 74.181 -4.301 1.00 22.56 469 CYS A CA 1
ATOM 2117 C C . CYS A 1 398 ? -7.354 75.140 -3.116 1.00 22.77 469 CYS A C 1
ATOM 2118 O O . CYS A 1 398 ? -8.320 75.169 -2.342 1.00 24.11 469 CYS A O 1
ATOM 2121 N N . MET A 1 399 ? -6.292 75.937 -2.979 1.00 21.48 470 MET A N 1
ATOM 2122 C CA . MET A 1 399 ? -6.198 76.823 -1.816 1.00 25.37 470 MET A CA 1
ATOM 2123 C C . MET A 1 399 ? -7.347 77.819 -1.800 1.00 26.40 470 MET A C 1
ATOM 2124 O O . MET A 1 399 ? -7.801 78.242 -0.725 1.00 23.13 470 MET A O 1
ATOM 2129 N N . ASP A 1 400 ? -7.841 78.199 -2.976 1.00 20.14 471 ASP A N 1
ATOM 2130 C CA . ASP A 1 400 ? -8.969 79.113 -2.984 1.00 25.68 471 ASP A CA 1
ATOM 2131 C C . ASP A 1 400 ? -10.202 78.474 -2.344 1.00 25.06 471 ASP A C 1
ATOM 2132 O O . ASP A 1 400 ? -10.980 79.164 -1.679 1.00 29.80 471 ASP A O 1
ATOM 2137 N N . THR A 1 401 ? -10.376 77.157 -2.493 1.00 23.73 472 THR A N 1
ATOM 2138 C CA . THR A 1 401 ? -11.453 76.464 -1.787 1.00 23.46 472 THR A CA 1
ATOM 2139 C C . THR A 1 401 ? -11.129 76.286 -0.299 1.00 23.84 472 THR A C 1
ATOM 2140 O O . THR A 1 401 ? -11.952 76.616 0.565 1.00 21.17 472 THR A O 1
ATOM 2144 N N . ILE A 1 402 ? -9.940 75.761 0.018 1.00 18.47 473 ILE A N 1
ATOM 2145 C CA . ILE A 1 402 ? -9.532 75.624 1.416 1.00 15.83 473 ILE A CA 1
ATOM 2146 C C . ILE A 1 402 ? -9.732 76.937 2.162 1.00 20.13 473 ILE A C 1
ATOM 2147 O O . ILE A 1 402 ? -10.228 76.964 3.295 1.00 21.01 473 ILE A O 1
ATOM 2152 N N . LEU A 1 403 ? -9.349 78.052 1.540 1.00 18.48 474 LEU A N 1
ATOM 2153 C CA . LEU A 1 403 ? -9.325 79.287 2.300 1.00 17.95 474 LEU A CA 1
ATOM 2154 C C . LEU A 1 403 ? -10.675 79.955 2.394 1.00 15.27 474 LEU A C 1
ATOM 2155 O O . LEU A 1 403 ? -10.771 81.006 3.022 1.00 16.97 474 LEU A O 1
ATOM 2160 N N . GLU A 1 404 ? -11.723 79.379 1.837 1.00 15.58 475 GLU A N 1
ATOM 2161 C CA . GLU A 1 404 ? -13.049 79.881 2.161 1.00 25.72 475 GLU A CA 1
ATOM 2162 C C . GLU A 1 404 ? -13.731 79.031 3.221 1.00 24.50 475 GLU A C 1
ATOM 2163 O O . GLU A 1 404 ? -14.853 79.345 3.634 1.00 25.06 475 GLU A O 1
ATOM 2169 N N . MET A 1 405 ? -13.029 78.013 3.732 1.00 22.48 476 MET A N 1
ATOM 2170 C CA . MET A 1 405 ? -13.592 77.193 4.804 1.00 17.07 476 MET A CA 1
ATOM 2171 C C . MET A 1 405 ? -13.624 77.899 6.154 1.00 18.30 476 MET A C 1
ATOM 2172 O O . MET A 1 405 ? -14.627 77.750 6.872 1.00 24.90 476 MET A O 1
ATOM 2177 N N . PRO A 1 406 ? -12.606 78.651 6.584 1.00 18.21 477 PRO A N 1
ATOM 2178 C CA . PRO A 1 406 ? -12.709 79.338 7.872 1.00 14.62 477 PRO A CA 1
ATOM 2179 C C . PRO A 1 406 ? -13.545 80.607 7.785 1.00 22.25 477 PRO A C 1
ATOM 2180 O O . PRO A 1 406 ? -13.801 81.154 6.712 1.00 30.43 477 PRO A O 1
ATOM 2184 N N . ASN A 1 407 ? -13.983 81.069 8.952 1.00 23.34 478 ASN A N 1
ATOM 2185 C CA . ASN A 1 407 ? -14.557 82.398 9.102 1.00 29.26 478 ASN A CA 1
ATOM 2186 C C . ASN A 1 407 ? -13.446 83.281 9.650 1.00 26.66 478 ASN A C 1
ATOM 2187 O O . ASN A 1 407 ? -12.952 83.050 10.758 1.00 27.90 478 ASN A O 1
ATOM 2192 N N . TRP A 1 408 ? -13.057 84.293 8.880 1.00 24.44 479 TRP A N 1
ATOM 2193 C CA . TRP A 1 408 ? -11.925 85.123 9.252 1.00 21.21 479 TRP A CA 1
ATOM 2194 C C . TRP A 1 408 ? -12.297 86.347 10.076 1.00 18.11 479 TRP A C 1
ATOM 2195 O O . TRP A 1 408 ? -11.405 87.074 10.481 1.00 23.02 479 TRP A O 1
ATOM 2206 N N . CYS A 1 409 ? -13.568 86.585 10.345 1.00 18.16 480 CYS A N 1
ATOM 2207 C CA . CYS A 1 409 ? -13.973 87.759 11.092 1.00 16.66 480 CYS A CA 1
ATOM 2208 C C . CYS A 1 409 ? -13.248 87.859 12.433 1.00 23.02 480 CYS A C 1
ATOM 2209 O O . CYS A 1 409 ? -13.360 86.964 13.273 1.00 32.86 480 CYS A O 1
ATOM 2212 N N . ARG A 1 410 ? -12.528 88.964 12.658 1.00 26.27 481 ARG A N 1
ATOM 2213 C CA . ARG A 1 410 ? -11.770 89.087 13.903 1.00 28.84 481 ARG A CA 1
ATOM 2214 C C . ARG A 1 410 ? -12.644 89.315 15.123 1.00 28.99 481 ARG A C 1
ATOM 2215 O O . ARG A 1 410 ? -12.127 89.252 16.249 1.00 31.55 481 ARG A O 1
ATOM 2223 N N . GLY A 1 411 ? -13.933 89.580 14.936 1.00 27.02 482 GLY A N 1
ATOM 2224 C CA . GLY A 1 411 ? -14.847 89.729 16.046 1.00 31.90 482 GLY A CA 1
ATOM 2225 C C . GLY A 1 411 ? -15.657 88.491 16.369 1.00 43.56 482 GLY A C 1
ATOM 2226 O O . GLY A 1 411 ? -16.487 88.539 17.286 1.00 38.33 482 GLY A O 1
ATOM 2227 N N . GLY A 1 412 ? -15.427 87.384 15.641 1.00 31.43 483 GLY A N 1
ATOM 2228 C CA . GLY A 1 412 ? -16.193 86.163 15.735 1.00 31.55 483 GLY A CA 1
ATOM 2229 C C . GLY A 1 412 ? -17.696 86.339 15.632 1.00 47.01 483 GLY A C 1
ATOM 2230 O O . GLY A 1 412 ? -18.435 85.969 16.552 1.00 50.51 483 GLY A O 1
ATOM 2231 N N . LEU A 1 413 ? -18.170 86.867 14.506 1.00 43.36 484 LEU A N 1
ATOM 2232 C CA . LEU A 1 413 ? -19.588 87.166 14.363 1.00 46.17 484 LEU A CA 1
ATOM 2233 C C . LEU A 1 413 ? -20.403 85.923 13.999 1.00 59.22 484 LEU A C 1
ATOM 2234 O O . LEU A 1 413 ? -20.942 85.267 14.896 1.00 71.71 484 LEU A O 1
ATOM 2239 N N . ASP A 1 414 ? -20.513 85.571 12.717 1.00 50.10 485 ASP A N 1
ATOM 2240 C CA . ASP A 1 414 ? -21.392 84.454 12.367 1.00 54.52 485 ASP A CA 1
ATOM 2241 C C . ASP A 1 414 ? -20.700 83.117 12.605 1.00 60.31 485 ASP A C 1
ATOM 2242 O O . ASP A 1 414 ? -20.596 82.291 11.688 1.00 62.85 485 ASP A O 1
ATOM 2244 N N . ILE A 1 415 ? -20.208 82.891 13.821 1.00 55.03 486 ILE A N 1
ATOM 2245 C CA . ILE A 1 415 ? -19.617 81.598 14.148 1.00 57.22 486 ILE A CA 1
ATOM 2246 C C . ILE A 1 415 ? -20.769 80.614 14.332 1.00 59.68 486 ILE A C 1
ATOM 2247 O O . ILE A 1 415 ? -21.599 80.757 15.232 1.00 58.59 486 ILE A O 1
ATOM 2252 N N . GLN A 1 416 ? -20.865 79.657 13.417 1.00 61.57 487 GLN A N 1
ATOM 2253 C CA . GLN A 1 416 ? -21.907 78.650 13.434 1.00 54.74 487 GLN A CA 1
ATOM 2254 C C . GLN A 1 416 ? -21.413 77.414 14.184 1.00 56.36 487 GLN A C 1
ATOM 2255 O O . GLN A 1 416 ? -20.283 77.367 14.686 1.00 55.64 487 GLN A O 1
ATOM 2257 N N . GLU A 1 417 ? -22.273 76.393 14.256 1.00 58.81 488 GLU A N 1
ATOM 2258 C CA . GLU A 1 417 ? -21.917 75.177 14.983 1.00 62.53 488 GLU A CA 1
ATOM 2259 C C . GLU A 1 417 ? -20.703 74.493 14.358 1.00 55.24 488 GLU A C 1
ATOM 2260 O O . GLU A 1 417 ? -19.797 74.038 15.072 1.00 48.85 488 GLU A O 1
ATOM 2262 N N . GLY A 1 418 ? -20.650 74.444 13.028 1.00 48.05 489 GLY A N 1
ATOM 2263 C CA . GLY A 1 418 ? -19.546 73.813 12.336 1.00 40.50 489 GLY A CA 1
ATOM 2264 C C . GLY A 1 418 ? -18.331 74.675 12.091 1.00 36.06 489 GLY A C 1
ATOM 2265 O O . GLY A 1 418 ? -17.421 74.226 11.394 1.00 34.97 489 GLY A O 1
ATOM 2266 N N . THR A 1 419 ? -18.269 75.894 12.635 1.00 34.66 490 THR A N 1
ATOM 2267 C CA . THR A 1 419 ? -17.108 76.734 12.379 1.00 26.90 490 THR A CA 1
ATOM 2268 C C . THR A 1 419 ? -15.830 76.064 12.855 1.00 27.70 490 THR A C 1
ATOM 2269 O O . THR A 1 419 ? -14.851 75.983 12.107 1.00 26.29 490 THR A O 1
ATOM 2273 N N . LYS A 1 420 ? -15.830 75.538 14.085 1.00 31.73 491 LYS A N 1
ATOM 2274 C CA . LYS A 1 420 ? -14.650 74.831 14.567 1.00 28.70 491 LYS A CA 1
ATOM 2275 C C . LYS A 1 420 ? -14.314 73.667 13.647 1.00 25.41 491 LYS A C 1
ATOM 2276 O O . LYS A 1 420 ? -13.165 73.519 13.210 1.00 25.10 491 LYS A O 1
ATOM 2282 N N . LEU A 1 421 ? -15.315 72.845 13.312 1.00 24.84 492 LEU A N 1
ATOM 2283 C CA . LEU A 1 421 ? -15.062 71.690 12.451 1.00 22.90 492 LEU A CA 1
ATOM 2284 C C . LEU A 1 421 ? -14.594 72.109 11.060 1.00 21.04 492 LEU A C 1
ATOM 2285 O O . LEU A 1 421 ? -13.715 71.470 10.471 1.00 20.29 492 LEU A O 1
ATOM 2290 N N . ASN A 1 422 ? -15.151 73.194 10.527 1.00 22.95 493 ASN A N 1
ATOM 2291 C CA . ASN A 1 422 ? -14.721 73.669 9.213 1.00 24.07 493 ASN A CA 1
ATOM 2292 C C . ASN A 1 422 ? -13.243 74.037 9.209 1.00 21.08 493 ASN A C 1
ATOM 2293 O O . ASN A 1 422 ? -12.521 73.762 8.240 1.00 18.74 493 ASN A O 1
ATOM 2298 N N . CYS A 1 423 ? -12.777 74.647 10.297 1.00 19.88 494 CYS A N 1
ATOM 2299 C CA . CYS A 1 423 ? -11.382 75.045 10.395 1.00 19.12 494 CYS A CA 1
ATOM 2300 C C . CYS A 1 423 ? -10.480 73.817 10.468 1.00 18.14 494 CYS A C 1
ATOM 2301 O O . CYS A 1 423 ? -9.446 73.735 9.786 1.00 15.97 494 CYS A O 1
ATOM 2304 N N . GLU A 1 424 ? -10.859 72.855 11.312 1.00 17.89 495 GLU A N 1
ATOM 2305 C CA . GLU A 1 424 ? -10.107 71.611 11.409 1.00 18.77 495 GLU A CA 1
ATOM 2306 C C . GLU A 1 424 ? -10.033 70.899 10.070 1.00 17.38 495 GLU A C 1
ATOM 2307 O O . GLU A 1 424 ? -8.964 70.411 9.682 1.00 18.81 495 GLU A O 1
ATOM 2313 N N . ASN A 1 425 ? -11.146 70.858 9.323 1.00 20.01 496 ASN A N 1
ATOM 2314 C CA . ASN A 1 425 ? -11.108 70.186 8.023 1.00 18.03 496 ASN A CA 1
ATOM 2315 C C . ASN A 1 425 ? -10.219 70.928 7.038 1.00 15.75 496 ASN A C 1
ATOM 2316 O O . ASN A 1 425 ? -9.485 70.298 6.268 1.00 17.92 496 ASN A O 1
ATOM 2321 N N . ALA A 1 426 ? -10.265 72.257 7.042 1.00 14.49 497 ALA A N 1
ATOM 2322 C CA . ALA A 1 426 ? -9.356 73.010 6.183 1.00 15.09 497 ALA A CA 1
ATOM 2323 C C . ALA A 1 426 ? -7.906 72.656 6.485 1.00 17.00 497 ALA A C 1
ATOM 2324 O O . ALA A 1 426 ? -7.085 72.530 5.565 1.00 14.65 497 ALA A O 1
ATOM 2326 N N . ILE A 1 427 ? -7.566 72.479 7.770 1.00 15.94 498 ILE A N 1
ATOM 2327 C CA . ILE A 1 427 ? -6.170 72.209 8.091 1.00 16.84 498 ILE A CA 1
ATOM 2328 C C . ILE A 1 427 ? -5.816 70.774 7.718 1.00 18.95 498 ILE A C 1
ATOM 2329 O O . ILE A 1 427 ? -4.720 70.508 7.194 1.00 16.17 498 ILE A O 1
ATOM 2334 N N . MET A 1 428 ? -6.742 69.826 7.952 1.00 17.80 499 MET A N 1
ATOM 2335 C CA . MET A 1 428 ? -6.539 68.467 7.441 1.00 17.25 499 MET A CA 1
ATOM 2336 C C . MET A 1 428 ? -6.345 68.485 5.934 1.00 18.31 499 MET A C 1
ATOM 2337 O O . MET A 1 428 ? -5.557 67.707 5.379 1.00 15.87 499 MET A O 1
ATOM 2342 N N . GLU A 1 429 ? -7.071 69.355 5.253 1.00 17.45 500 GLU A N 1
ATOM 2343 C CA . GLU A 1 429 ? -6.945 69.412 3.811 1.00 18.31 500 GLU A CA 1
ATOM 2344 C C . GLU A 1 429 ? -5.585 69.976 3.400 1.00 17.98 500 GLU A C 1
ATOM 2345 O O . GLU A 1 429 ? -5.048 69.612 2.348 1.00 22.04 500 GLU A O 1
ATOM 2351 N N . LEU A 1 430 ? -4.985 70.817 4.244 1.00 19.62 501 LEU A N 1
ATOM 2352 C CA . LEU A 1 430 ? -3.654 71.336 3.958 1.00 16.97 501 LEU A CA 1
ATOM 2353 C C . LEU A 1 430 ? -2.595 70.235 3.970 1.00 19.44 501 LEU A C 1
ATOM 2354 O O . LEU A 1 430 ? -1.565 70.357 3.294 1.00 18.01 501 LEU A O 1
ATOM 2359 N N . SER A 1 431 ? -2.842 69.138 4.694 1.00 19.56 502 SER A N 1
ATOM 2360 C CA . SER A 1 431 ? -1.845 68.080 4.813 1.00 18.39 502 SER A CA 1
ATOM 2361 C C . SER A 1 431 ? -1.614 67.316 3.519 1.00 22.13 502 SER A C 1
ATOM 2362 O O . SER A 1 431 ? -0.689 66.498 3.465 1.00 26.60 502 SER A O 1
ATOM 2365 N N . MET A 1 432 ? -2.442 67.514 2.495 1.00 24.20 503 MET A N 1
ATOM 2366 C CA . MET A 1 432 ? -2.238 66.854 1.210 1.00 20.70 503 MET A CA 1
ATOM 2367 C C . MET A 1 432 ? -1.523 67.750 0.217 1.00 21.61 503 MET A C 1
ATOM 2368 O O . MET A 1 432 ? -1.215 67.298 -0.886 1.00 22.86 503 MET A O 1
ATOM 2373 N N . HIS A 1 433 ? -1.261 69.011 0.578 1.00 21.64 504 HIS A N 1
ATOM 2374 C CA . HIS A 1 433 ? -0.284 69.813 -0.142 1.00 23.56 504 HIS A CA 1
ATOM 2375 C C . HIS A 1 433 ? 1.117 69.496 0.371 1.00 24.28 504 HIS A C 1
ATOM 2376 O O . HIS A 1 433 ? 1.297 68.704 1.299 1.00 24.67 504 HIS A O 1
ATOM 2383 N N . GLU A 1 434 ? 2.130 70.136 -0.213 1.00 28.98 505 GLU A N 1
ATOM 2384 C CA . GLU A 1 434 ? 3.476 70.006 0.340 1.00 27.63 505 GLU A CA 1
ATOM 2385 C C . GLU A 1 434 ? 3.563 70.639 1.732 1.00 29.42 505 GLU A C 1
ATOM 2386 O O . GLU A 1 434 ? 2.824 71.569 2.080 1.00 24.67 505 GLU A O 1
ATOM 2388 N N . GLU A 1 435 ? 4.498 70.122 2.528 1.00 33.85 506 GLU A N 1
ATOM 2389 C CA . GLU A 1 435 ? 4.602 70.496 3.935 1.00 28.24 506 GLU A CA 1
ATOM 2390 C C . GLU A 1 435 ? 4.764 72.001 4.123 1.00 27.45 506 GLU A C 1
ATOM 2391 O O . GLU A 1 435 ? 4.138 72.584 5.012 1.00 28.59 506 GLU A O 1
ATOM 2397 N N . SER A 1 436 ? 5.592 72.645 3.302 1.00 30.10 507 SER A N 1
ATOM 2398 C CA . SER A 1 436 ? 5.711 74.100 3.331 1.00 23.55 507 SER A CA 1
ATOM 2399 C C . SER A 1 436 ? 4.350 74.778 3.375 1.00 29.03 507 SER A C 1
ATOM 2400 O O . SER A 1 436 ? 4.116 75.667 4.205 1.00 31.48 507 SER A O 1
ATOM 2403 N N . VAL A 1 437 ? 3.425 74.350 2.515 1.00 30.07 508 VAL A N 1
ATOM 2404 C CA . VAL A 1 437 ? 2.107 74.978 2.483 1.00 23.60 508 VAL A CA 1
ATOM 2405 C C . VAL A 1 437 ? 1.318 74.662 3.751 1.00 23.22 508 VAL A C 1
ATOM 2406 O O . VAL A 1 437 ? 0.654 75.537 4.316 1.00 25.43 508 VAL A O 1
ATOM 2410 N N . PHE A 1 438 ? 1.399 73.427 4.242 1.00 19.67 509 PHE A N 1
ATOM 2411 C CA . PHE A 1 438 ? 0.706 73.101 5.483 1.00 19.40 509 PHE A CA 1
ATOM 2412 C C . PHE A 1 438 ? 1.267 73.904 6.662 1.00 22.71 509 PHE A C 1
ATOM 2413 O O . PHE A 1 438 ? 0.516 74.351 7.536 1.00 21.23 509 PHE A O 1
ATOM 2421 N N . ASP A 1 439 ? 2.587 74.102 6.704 1.00 26.46 510 ASP A N 1
ATOM 2422 C CA . ASP A 1 439 ? 3.193 74.824 7.826 1.00 24.69 510 ASP A CA 1
ATOM 2423 C C . ASP A 1 439 ? 2.767 76.293 7.832 1.00 27.60 510 ASP A C 1
ATOM 2424 O O . ASP A 1 439 ? 2.409 76.843 8.883 1.00 24.58 510 ASP A O 1
ATOM 2429 N N . THR A 1 440 ? 2.764 76.931 6.656 1.00 22.94 511 THR A N 1
ATOM 2430 C CA . THR A 1 440 ? 2.332 78.319 6.544 1.00 19.59 511 THR A CA 1
ATOM 2431 C C . THR A 1 440 ? 0.884 78.495 6.977 1.00 27.09 511 THR A C 1
ATOM 2432 O O . THR A 1 440 ? 0.569 79.309 7.858 1.00 28.38 511 THR A O 1
ATOM 2436 N N . TRP A 1 441 ? -0.027 77.771 6.327 1.00 23.67 512 TRP A N 1
ATOM 2437 C CA . TRP A 1 441 ? -1.424 78.150 6.413 1.00 18.97 512 TRP A CA 1
ATOM 2438 C C . TRP A 1 441 ? -2.135 77.550 7.605 1.00 20.38 512 TRP A C 1
ATOM 2439 O O . TRP A 1 441 ? -3.085 78.169 8.111 1.00 19.48 512 TRP A O 1
ATOM 2450 N N . SER A 1 442 ? -1.694 76.387 8.099 1.00 17.18 513 SER A N 1
ATOM 2451 C CA . SER A 1 442 ? -2.301 75.880 9.330 1.00 21.17 513 SER A CA 1
ATOM 2452 C C . SER A 1 442 ? -2.042 76.828 10.500 1.00 22.10 513 SER A C 1
ATOM 2453 O O . SER A 1 442 ? -2.906 76.988 11.376 1.00 19.45 513 SER A O 1
ATOM 2456 N N . LYS A 1 443 ? -0.866 77.473 10.537 1.00 18.87 514 LYS A N 1
ATOM 2457 C CA . LYS A 1 443 ? -0.616 78.420 11.628 1.00 22.06 514 LYS A CA 1
ATOM 2458 C C . LYS A 1 443 ? -1.514 79.639 11.489 1.00 18.66 514 LYS A C 1
ATOM 2459 O O . LYS A 1 443 ? -2.134 80.082 12.471 1.00 15.22 514 LYS A O 1
ATOM 2461 N N . ILE A 1 444 ? -1.645 80.148 10.256 1.00 16.57 515 ILE A N 1
ATOM 2462 C CA . ILE A 1 444 ? -2.555 81.257 9.988 1.00 15.10 515 ILE A CA 1
ATOM 2463 C C . ILE A 1 444 ? -3.980 80.892 10.378 1.00 16.26 515 ILE A C 1
ATOM 2464 O O . ILE A 1 444 ? -4.646 81.651 11.086 1.00 18.07 515 ILE A O 1
ATOM 2469 N N . ILE A 1 445 ? -4.462 79.719 9.947 1.00 16.09 516 ILE A N 1
ATOM 2470 C CA . ILE A 1 445 ? -5.840 79.344 10.258 1.00 16.11 516 ILE A CA 1
ATOM 2471 C C . ILE A 1 445 ? -6.002 79.102 11.750 1.00 18.25 516 ILE A C 1
ATOM 2472 O O . ILE A 1 445 ? -7.015 79.477 12.347 1.00 19.29 516 ILE A O 1
ATOM 2477 N N . ASP A 1 446 ? -4.993 78.502 12.385 1.00 21.96 517 ASP A N 1
ATOM 2478 C CA . ASP A 1 446 ? -5.054 78.238 13.820 1.00 22.36 517 ASP A CA 1
ATOM 2479 C C . ASP A 1 446 ? -5.093 79.532 14.636 1.00 21.22 517 ASP A C 1
ATOM 2480 O O . ASP A 1 446 ? -5.881 79.662 15.576 1.00 18.48 517 ASP A O 1
ATOM 2485 N N . ARG A 1 447 ? -4.253 80.512 14.290 1.00 22.83 518 ARG A N 1
ATOM 2486 C CA . ARG A 1 447 ? -4.244 81.760 15.059 1.00 23.66 518 ARG A CA 1
ATOM 2487 C C . ARG A 1 447 ? -5.526 82.566 14.821 1.00 28.03 518 ARG A C 1
ATOM 2488 O O . ARG A 1 447 ? -6.086 83.155 15.759 1.00 24.99 518 ARG A O 1
ATOM 2490 N N . ALA A 1 448 ? -6.015 82.593 13.577 1.00 22.92 519 ALA A N 1
ATOM 2491 C CA . ALA A 1 448 ? -7.239 83.325 13.291 1.00 21.19 519 ALA A CA 1
ATOM 2492 C C . ALA A 1 448 ? -8.371 82.818 14.164 1.00 23.79 519 ALA A C 1
ATOM 2493 O O . ALA A 1 448 ? -9.055 83.600 14.829 1.00 35.00 519 ALA A O 1
ATOM 2495 N N . TYR A 1 449 ? -8.564 81.503 14.194 1.00 20.85 520 TYR A N 1
ATOM 2496 C CA . TYR A 1 449 ? -9.627 80.928 14.996 1.00 18.37 520 TYR A CA 1
ATOM 2497 C C . TYR A 1 449 ? -9.465 81.279 16.469 1.00 26.57 520 TYR A C 1
ATOM 2498 O O . TYR A 1 449 ? -10.460 81.517 17.166 1.00 23.87 520 TYR A O 1
ATOM 2507 N N . ALA A 1 450 ? -8.219 81.315 16.954 1.00 28.73 521 ALA A N 1
ATOM 2508 C CA . ALA A 1 450 ? -7.950 81.578 18.363 1.00 25.64 521 ALA A CA 1
ATOM 2509 C C . ALA A 1 450 ? -8.334 83.000 18.742 1.00 27.93 521 ALA A C 1
ATOM 2510 O O . ALA A 1 450 ? -9.043 83.209 19.730 1.00 25.92 521 ALA A O 1
ATOM 2512 N N . ASN A 1 451 ? -7.857 83.991 17.969 1.00 33.71 522 ASN A N 1
ATOM 2513 C CA . ASN A 1 451 ? -8.183 85.391 18.234 1.00 29.59 522 ASN A CA 1
ATOM 2514 C C . ASN A 1 451 ? -9.674 85.653 18.100 1.00 29.79 522 ASN A C 1
ATOM 2515 O O . ASN A 1 451 ? -10.214 86.523 18.794 1.00 32.87 522 ASN A O 1
ATOM 2520 N N . ALA A 1 452 ? -10.358 84.919 17.226 1.00 24.17 523 ALA A N 1
ATOM 2521 C CA . ALA A 1 452 ? -11.765 85.218 16.998 1.00 29.76 523 ALA A CA 1
ATOM 2522 C C . ALA A 1 452 ? -12.642 84.634 18.087 1.00 34.28 523 ALA A C 1
ATOM 2523 O O . ALA A 1 452 ? -13.597 85.281 18.519 1.00 49.16 523 ALA A O 1
ATOM 2525 N N . THR A 1 453 ? -12.333 83.419 18.552 1.00 35.31 524 THR A N 1
ATOM 2526 C CA . THR A 1 453 ? -13.231 82.700 19.438 1.00 31.20 524 THR A CA 1
ATOM 2527 C C . THR A 1 453 ? -12.743 82.589 20.871 1.00 28.57 524 THR A C 1
ATOM 2528 O O . THR A 1 453 ? -13.571 82.345 21.756 1.00 30.82 524 THR A O 1
ATOM 2532 N N . GLY A 1 454 ? -11.437 82.739 21.123 1.00 27.53 525 GLY A N 1
ATOM 2533 C CA . GLY A 1 454 ? -10.883 82.433 22.432 1.00 29.20 525 GLY A CA 1
ATOM 2534 C C . GLY A 1 454 ? -10.821 80.956 22.759 1.00 28.06 525 GLY A C 1
ATOM 2535 O O . GLY A 1 454 ? -10.431 80.596 23.872 1.00 40.63 525 GLY A O 1
ATOM 2536 N N . ASP A 1 455 ? -11.202 80.103 21.822 1.00 26.04 526 ASP A N 1
ATOM 2537 C CA . ASP A 1 455 ? -11.190 78.660 21.895 1.00 22.21 526 ASP A CA 1
ATOM 2538 C C . ASP A 1 455 ? -9.992 78.151 21.074 1.00 23.65 526 ASP A C 1
ATOM 2539 O O . ASP A 1 455 ? -9.189 78.936 20.566 1.00 25.17 526 ASP A O 1
ATOM 2544 N N . HIS A 1 456 ? -9.838 76.829 20.969 1.00 24.25 527 HIS A N 1
ATOM 2545 C CA . HIS A 1 456 ? -8.694 76.222 20.299 1.00 21.95 527 HIS A CA 1
ATOM 2546 C C . HIS A 1 456 ? -9.147 75.083 19.386 1.00 29.59 527 HIS A C 1
ATOM 2547 O O . HIS A 1 456 ? -10.138 74.393 19.662 1.00 28.98 527 HIS A O 1
ATOM 2554 N N . LEU A 1 457 ? -8.397 74.891 18.296 1.00 23.50 528 LEU A N 1
ATOM 2555 C CA . LEU A 1 457 ? -8.620 73.809 17.344 1.00 29.71 528 LEU A CA 1
ATOM 2556 C C . LEU A 1 457 ? -7.913 72.545 17.808 1.00 28.79 528 LEU A C 1
ATOM 2557 O O . LEU A 1 457 ? -6.809 72.613 18.345 1.00 31.86 528 LEU A O 1
ATOM 2562 N N . ASP A 1 458 ? -8.537 71.391 17.566 1.00 28.89 529 ASP A N 1
ATOM 2563 C CA . ASP A 1 458 ? -7.880 70.101 17.771 1.00 30.90 529 ASP A CA 1
ATOM 2564 C C . ASP A 1 458 ? -7.388 69.643 16.407 1.00 31.14 529 ASP A C 1
ATOM 2565 O O . ASP A 1 458 ? -8.157 69.110 15.602 1.00 31.00 529 ASP A O 1
ATOM 2570 N N . ILE A 1 459 ? -6.106 69.874 16.135 1.00 21.71 530 ILE A N 1
ATOM 2571 C CA . ILE A 1 459 ? -5.516 69.553 14.851 1.00 23.42 530 ILE A CA 1
ATOM 2572 C C . ILE A 1 459 ? -4.330 68.643 15.067 1.00 27.17 530 ILE A C 1
ATOM 2573 O O . ILE A 1 459 ? -3.826 68.477 16.174 1.00 27.92 530 ILE A O 1
ATOM 2578 N N . ASN A 1 460 ? -3.852 68.097 13.966 1.00 25.80 531 ASN A N 1
ATOM 2579 C CA . ASN A 1 460 ? -2.805 67.110 14.013 1.00 24.77 531 ASN A CA 1
ATOM 2580 C C . ASN A 1 460 ? -1.564 67.686 13.356 1.00 26.29 531 ASN A C 1
ATOM 2581 O O . ASN A 1 460 ? -1.564 68.813 12.862 1.00 31.95 531 ASN A O 1
ATOM 2586 N N . THR A 1 461 ? -0.482 66.926 13.401 1.00 24.61 532 THR A N 1
ATOM 2587 C CA . THR A 1 461 ? 0.714 67.337 12.691 1.00 26.81 532 THR A CA 1
ATOM 2588 C C . THR A 1 461 ? 0.615 66.898 11.236 1.00 26.55 532 THR A C 1
ATOM 2589 O O . THR A 1 461 ? -0.326 66.209 10.826 1.00 26.27 532 THR A O 1
ATOM 2593 N N . TYR A 1 462 ? 1.598 67.312 10.443 1.00 22.84 533 TYR A N 1
ATOM 2594 C CA . TYR A 1 462 ? 1.602 66.928 9.039 1.00 27.73 533 TYR A CA 1
ATOM 2595 C C . TYR A 1 462 ? 1.618 65.407 8.883 1.00 28.08 533 TYR A C 1
ATOM 2596 O O . TYR A 1 462 ? 0.676 64.809 8.355 1.00 29.73 533 TYR A O 1
ATOM 2605 N N . ARG A 1 463 ? 2.673 64.752 9.362 1.00 34.86 534 ARG A N 1
ATOM 2606 C CA . ARG A 1 463 ? 2.719 63.296 9.243 1.00 32.99 534 ARG A CA 1
ATOM 2607 C C . ARG A 1 463 ? 1.618 62.632 10.059 1.00 26.97 534 ARG A C 1
ATOM 2608 O O . ARG A 1 463 ? 1.264 61.490 9.775 1.00 28.08 534 ARG A O 1
ATOM 2610 N N . GLY A 1 464 ? 1.039 63.334 11.037 1.00 31.40 535 GLY A N 1
ATOM 2611 C CA . GLY A 1 464 ? -0.095 62.775 11.757 1.00 24.18 535 GLY A CA 1
ATOM 2612 C C . GLY A 1 464 ? -1.297 62.574 10.856 1.00 30.07 535 GLY A C 1
ATOM 2613 O O . GLY A 1 464 ? -1.974 61.544 10.931 1.00 30.42 535 GLY A O 1
ATOM 2614 N N . TYR A 1 465 ? -1.574 63.555 9.980 1.00 29.35 536 TYR A N 1
ATOM 2615 C CA . TYR A 1 465 ? -2.637 63.403 8.992 1.00 22.11 536 TYR A CA 1
ATOM 2616 C C . TYR A 1 465 ? -2.294 62.293 7.995 1.00 25.13 536 TYR A C 1
ATOM 2617 O O . TYR A 1 465 ? -3.130 61.420 7.703 1.00 24.60 536 TYR A O 1
ATOM 2626 N N . ALA A 1 466 ? -1.061 62.287 7.482 1.00 21.05 537 ALA A N 1
ATOM 2627 C CA . ALA A 1 466 ? -0.634 61.183 6.620 1.00 24.35 537 ALA A CA 1
ATOM 2628 C C . ALA A 1 466 ? -0.874 59.829 7.290 1.00 27.95 537 ALA A C 1
ATOM 2629 O O . ALA A 1 466 ? -1.409 58.900 6.676 1.00 31.00 537 ALA A O 1
ATOM 2631 N N . GLN A 1 467 ? -0.519 59.713 8.568 1.00 30.22 538 GLN A N 1
ATOM 2632 C CA . GLN A 1 467 ? -0.685 58.441 9.265 1.00 35.04 538 GLN A CA 1
ATOM 2633 C C . GLN A 1 467 ? -2.161 58.096 9.440 1.00 35.45 538 GLN A C 1
ATOM 2634 O O . GLN A 1 467 ? -2.560 56.926 9.338 1.00 33.17 538 GLN A O 1
ATOM 2640 N N . GLU A 1 468 ? -2.983 59.104 9.706 1.00 33.43 539 GLU A N 1
ATOM 2641 C CA . GLU A 1 468 ? -4.421 58.899 9.755 1.00 28.37 539 GLU A CA 1
ATOM 2642 C C . GLU A 1 468 ? -4.917 58.240 8.478 1.00 30.74 539 GLU A C 1
ATOM 2643 O O . GLU A 1 468 ? -5.767 57.346 8.520 1.00 30.84 539 GLU A O 1
ATOM 2649 N N . ARG A 1 469 ? -4.407 58.683 7.325 1.00 26.90 540 ARG A N 1
ATOM 2650 C CA . ARG A 1 469 ? -4.893 58.139 6.062 1.00 31.10 540 ARG A CA 1
ATOM 2651 C C . ARG A 1 469 ? -4.343 56.735 5.823 1.00 36.13 540 ARG A C 1
ATOM 2652 O O . ARG A 1 469 ? -5.081 55.843 5.379 1.00 33.92 540 ARG A O 1
ATOM 2660 N N . PHE A 1 470 ? -3.070 56.506 6.155 1.00 35.46 541 PHE A N 1
ATOM 2661 C CA . PHE A 1 470 ? -2.515 55.160 6.063 1.00 37.91 541 PHE A CA 1
ATOM 2662 C C . PHE A 1 470 ? -3.337 54.147 6.864 1.00 39.14 541 PHE A C 1
ATOM 2663 O O . PHE A 1 470 ? -3.836 53.160 6.316 1.00 41.91 541 PHE A O 1
ATOM 2671 N N . LEU A 1 471 ? -3.477 54.369 8.171 1.00 34.10 542 LEU A N 1
ATOM 2672 C CA . LEU A 1 471 ? -4.202 53.420 9.017 1.00 40.15 542 LEU A CA 1
ATOM 2673 C C . LEU A 1 471 ? -5.632 53.137 8.555 1.00 42.35 542 LEU A C 1
ATOM 2674 O O . LEU A 1 471 ? -6.192 52.097 8.919 1.00 45.54 542 LEU A O 1
ATOM 2679 N N . GLU A 1 472 ? -6.260 54.041 7.809 1.00 38.65 543 GLU A N 1
ATOM 2680 C CA . GLU A 1 472 ? -7.660 53.853 7.473 1.00 33.27 543 GLU A CA 1
ATOM 2681 C C . GLU A 1 472 ? -7.890 53.334 6.067 1.00 34.45 543 GLU A C 1
ATOM 2682 O O . GLU A 1 472 ? -8.952 52.765 5.809 1.00 33.80 543 GLU A O 1
ATOM 2688 N N . TYR A 1 473 ? -6.925 53.493 5.166 1.00 32.70 544 TYR A N 1
ATOM 2689 C CA . TYR A 1 473 ? -7.145 53.223 3.756 1.00 32.00 544 TYR A CA 1
ATOM 2690 C C . TYR A 1 473 ? -6.065 52.393 3.094 1.00 39.83 544 TYR A C 1
ATOM 2691 O O . TYR A 1 473 ? -6.295 51.906 1.980 1.00 50.69 544 TYR A O 1
ATOM 2700 N N . TYR A 1 474 ? -4.892 52.243 3.700 1.00 38.78 545 TYR A N 1
ATOM 2701 C CA . TYR A 1 474 ? -3.788 51.515 3.082 1.00 41.13 545 TYR A CA 1
ATOM 2702 C C . TYR A 1 474 ? -3.439 50.262 3.872 1.00 44.38 545 TYR A C 1
ATOM 2703 O O . TYR A 1 474 ? -2.351 49.698 3.706 1.00 45.68 545 TYR A O 1
ATOM 2712 N N . MET A 1 475 ? -4.356 49.806 4.709 1.00 41.40 546 MET A N 1
ATOM 2713 C CA . MET A 1 475 ? -4.040 48.815 5.713 1.00 57.23 546 MET A CA 1
ATOM 2714 C C . MET A 1 475 ? -5.264 47.952 5.994 1.00 60.21 546 MET A C 1
ATOM 2715 O O . MET A 1 475 ? -5.183 46.986 6.750 1.00 74.73 546 MET A O 1
ATOM 2720 N N . ASP B 1 35 ? -53.589 102.786 13.099 1.00 69.86 106 ASP B N 1
ATOM 2721 C CA . ASP B 1 35 ? -53.951 103.784 14.100 1.00 74.38 106 ASP B CA 1
ATOM 2722 C C . ASP B 1 35 ? -53.202 105.097 13.844 1.00 78.51 106 ASP B C 1
ATOM 2723 O O . ASP B 1 35 ? -53.618 105.913 13.013 1.00 70.96 106 ASP B O 1
ATOM 2725 N N . MET B 1 36 ? -52.088 105.289 14.555 1.00 80.50 107 MET B N 1
ATOM 2726 C CA . MET B 1 36 ? -51.332 106.533 14.464 1.00 71.29 107 MET B CA 1
ATOM 2727 C C . MET B 1 36 ? -50.008 106.351 13.729 1.00 81.45 107 MET B C 1
ATOM 2728 O O . MET B 1 36 ? -48.943 106.695 14.261 1.00 76.73 107 MET B O 1
ATOM 2730 N N . ILE B 1 37 ? -50.049 105.808 12.507 1.00 72.93 108 ILE B N 1
ATOM 2731 C CA . ILE B 1 37 ? -48.838 105.838 11.692 1.00 68.95 108 ILE B CA 1
ATOM 2732 C C . ILE B 1 37 ? -48.678 107.176 10.984 1.00 70.89 108 ILE B C 1
ATOM 2733 O O . ILE B 1 37 ? -47.619 107.433 10.390 1.00 70.60 108 ILE B O 1
ATOM 2738 N N . ASP B 1 38 ? -49.688 108.047 11.056 1.00 64.88 109 ASP B N 1
ATOM 2739 C CA . ASP B 1 38 ? -49.508 109.407 10.576 1.00 60.87 109 ASP B CA 1
ATOM 2740 C C . ASP B 1 38 ? -48.756 110.263 11.584 1.00 67.26 109 ASP B C 1
ATOM 2741 O O . ASP B 1 38 ? -48.193 111.305 11.214 1.00 69.31 109 ASP B O 1
ATOM 2746 N N . GLU B 1 39 ? -48.750 109.864 12.859 1.00 70.79 110 GLU B N 1
ATOM 2747 C CA . GLU B 1 39 ? -47.891 110.554 13.816 1.00 71.21 110 GLU B CA 1
ATOM 2748 C C . GLU B 1 39 ? -46.423 110.268 13.526 1.00 66.02 110 GLU B C 1
ATOM 2749 O O . GLU B 1 39 ? -45.578 111.169 13.606 1.00 65.46 110 GLU B O 1
ATOM 2751 N N . ALA B 1 40 ? -46.107 109.020 13.177 1.00 64.82 111 ALA B N 1
ATOM 2752 C CA . ALA B 1 40 ? -44.754 108.692 12.746 1.00 63.16 111 ALA B CA 1
ATOM 2753 C C . ALA B 1 40 ? -44.410 109.405 11.440 1.00 58.85 111 ALA B C 1
ATOM 2754 O O . ALA B 1 40 ? -43.288 109.888 11.259 1.00 54.47 111 ALA B O 1
ATOM 2756 N N . TYR B 1 41 ? -45.375 109.498 10.526 1.00 57.13 112 TYR B N 1
ATOM 2757 C CA . TYR B 1 41 ? -45.133 110.149 9.246 1.00 52.90 112 TYR B CA 1
ATOM 2758 C C . TYR B 1 41 ? -44.732 111.611 9.433 1.00 55.84 112 TYR B C 1
ATOM 2759 O O . TYR B 1 41 ? -43.729 112.066 8.876 1.00 54.50 112 TYR B O 1
ATOM 2768 N N . GLN B 1 42 ? -45.510 112.367 10.205 1.00 56.58 113 GLN B N 1
ATOM 2769 C CA . GLN B 1 42 ? -45.240 113.795 10.344 1.00 54.30 113 GLN B CA 1
ATOM 2770 C C . GLN B 1 42 ? -43.899 114.056 11.012 1.00 55.80 113 GLN B C 1
ATOM 2771 O O . GLN B 1 42 ? -43.221 115.037 10.691 1.00 56.28 113 GLN B O 1
ATOM 2777 N N . LEU B 1 43 ? -43.507 113.210 11.958 1.00 64.27 114 LEU B N 1
ATOM 2778 C CA . LEU B 1 43 ? -42.225 113.424 12.614 1.00 61.09 114 LEU B CA 1
ATOM 2779 C C . LEU B 1 43 ? -41.070 112.975 11.728 1.00 56.48 114 LEU B C 1
ATOM 2780 O O . LEU B 1 43 ? -39.976 113.555 11.805 1.00 52.69 114 LEU B O 1
ATOM 2782 N N . THR B 1 44 ? -41.317 111.979 10.859 1.00 49.53 115 THR B N 1
ATOM 2783 C CA . THR B 1 44 ? -40.293 111.478 9.938 1.00 45.65 115 THR B CA 1
ATOM 2784 C C . THR B 1 44 ? -40.102 112.415 8.748 1.00 50.35 115 THR B C 1
ATOM 2785 O O . THR B 1 44 ? -38.976 112.598 8.255 1.00 39.90 115 THR B O 1
ATOM 2789 N N . LYS B 1 45 ? -41.199 113.006 8.270 1.00 50.13 116 LYS B N 1
ATOM 2790 C CA . LYS B 1 45 ? -41.113 113.995 7.202 1.00 44.11 116 LYS B CA 1
ATOM 2791 C C . LYS B 1 45 ? -40.347 115.234 7.659 1.00 44.70 116 LYS B C 1
ATOM 2792 O O . LYS B 1 45 ? -39.532 115.790 6.907 1.00 36.97 116 LYS B O 1
ATOM 2798 N N . SER B 1 46 ? -40.591 115.679 8.894 1.00 43.29 117 SER B N 1
ATOM 2799 C CA . SER B 1 46 ? -39.813 116.789 9.435 1.00 42.60 117 SER B CA 1
ATOM 2800 C C . SER B 1 46 ? -38.320 116.511 9.354 1.00 46.79 117 SER B C 1
ATOM 2801 O O . SER B 1 46 ? -37.528 117.436 9.126 1.00 45.23 117 SER B O 1
ATOM 2803 N N . VAL B 1 47 ? -37.915 115.245 9.505 1.00 45.27 118 VAL B N 1
ATOM 2804 C CA . VAL B 1 47 ? -36.497 114.911 9.397 1.00 44.18 118 VAL B CA 1
ATOM 2805 C C . VAL B 1 47 ? -36.084 114.729 7.932 1.00 41.41 118 VAL B C 1
ATOM 2806 O O . VAL B 1 47 ? -35.076 115.292 7.485 1.00 37.20 118 VAL B O 1
ATOM 2808 N N . TRP B 1 48 ? -36.865 113.970 7.151 1.00 35.44 119 TRP B N 1
ATOM 2809 C CA . TRP B 1 48 ? -36.409 113.606 5.811 1.00 38.09 119 TRP B CA 1
ATOM 2810 C C . TRP B 1 48 ? -36.386 114.799 4.852 1.00 44.18 119 TRP B C 1
ATOM 2811 O O . TRP B 1 48 ? -35.571 114.824 3.924 1.00 48.78 119 TRP B O 1
ATOM 2822 N N . LEU B 1 49 ? -37.248 115.794 5.045 1.00 42.87 120 LEU B N 1
ATOM 2823 C CA . LEU B 1 49 ? -37.297 116.907 4.108 1.00 36.42 120 LEU B CA 1
ATOM 2824 C C . LEU B 1 49 ? -36.446 118.089 4.541 1.00 40.83 120 LEU B C 1
ATOM 2825 O O . LEU B 1 49 ? -36.496 119.131 3.885 1.00 47.87 120 LEU B O 1
ATOM 2830 N N . LYS B 1 50 ? -35.664 117.966 5.610 1.00 34.40 121 LYS B N 1
ATOM 2831 C CA . LYS B 1 50 ? -34.723 119.028 5.942 1.00 38.25 121 LYS B CA 1
ATOM 2832 C C . LYS B 1 50 ? -33.656 119.122 4.859 1.00 42.64 121 LYS B C 1
ATOM 2833 O O . LYS B 1 50 ? -33.094 118.107 4.442 1.00 46.28 121 LYS B O 1
ATOM 2835 N N . GLY B 1 51 ? -33.382 120.346 4.400 1.00 47.79 122 GLY B N 1
ATOM 2836 C CA . GLY B 1 51 ? -32.412 120.591 3.346 1.00 39.55 122 GLY B CA 1
ATOM 2837 C C . GLY B 1 51 ? -32.961 120.622 1.933 1.00 42.63 122 GLY B C 1
ATOM 2838 O O . GLY B 1 51 ? -32.168 120.683 0.987 1.00 51.37 122 GLY B O 1
ATOM 2839 N N . MET B 1 52 ? -34.285 120.581 1.762 1.00 48.88 123 MET B N 1
ATOM 2840 C CA . MET B 1 52 ? -34.907 120.534 0.439 1.00 49.16 123 MET B CA 1
ATOM 2841 C C . MET B 1 52 ? -34.439 121.672 -0.461 1.00 54.93 123 MET B C 1
ATOM 2842 O O . MET B 1 52 ? -34.425 122.839 -0.054 1.00 63.72 123 MET B O 1
ATOM 2847 N N . ARG B 1 53 ? -34.101 121.327 -1.701 1.00 52.87 124 ARG B N 1
ATOM 2848 C CA . ARG B 1 53 ? -33.831 122.289 -2.762 1.00 51.07 124 ARG B CA 1
ATOM 2849 C C . ARG B 1 53 ? -34.867 122.116 -3.863 1.00 53.95 124 ARG B C 1
ATOM 2850 O O . ARG B 1 53 ? -35.124 120.991 -4.311 1.00 51.87 124 ARG B O 1
ATOM 2858 N N . ASP B 1 54 ? -35.444 123.233 -4.314 1.00 60.69 125 ASP B N 1
ATOM 2859 C CA . ASP B 1 54 ? -36.481 123.159 -5.337 1.00 57.28 125 ASP B CA 1
ATOM 2860 C C . ASP B 1 54 ? -35.916 122.715 -6.682 1.00 49.15 125 ASP B C 1
ATOM 2861 O O . ASP B 1 54 ? -36.624 122.075 -7.467 1.00 52.10 125 ASP B O 1
ATOM 2863 N N . GLU B 1 55 ? -34.643 123.020 -6.950 1.00 49.65 126 GLU B N 1
ATOM 2864 C CA . GLU B 1 55 ? -34.021 122.605 -8.206 1.00 48.87 126 GLU B CA 1
ATOM 2865 C C . GLU B 1 55 ? -34.124 121.100 -8.428 1.00 51.10 126 GLU B C 1
ATOM 2866 O O . GLU B 1 55 ? -34.274 120.657 -9.572 1.00 52.91 126 GLU B O 1
ATOM 2868 N N . LEU B 1 56 ? -34.071 120.301 -7.354 1.00 58.88 127 LEU B N 1
ATOM 2869 C CA . LEU B 1 56 ? -34.196 118.847 -7.463 1.00 57.43 127 LEU B CA 1
ATOM 2870 C C . LEU B 1 56 ? -35.644 118.378 -7.547 1.00 49.26 127 LEU B C 1
ATOM 2871 O O . LEU B 1 56 ? -35.878 117.183 -7.765 1.00 48.54 127 LEU B O 1
ATOM 2876 N N . LYS B 1 57 ? -36.615 119.274 -7.387 1.00 53.24 128 LYS B N 1
ATOM 2877 C CA . LYS B 1 57 ? -38.028 118.885 -7.396 1.00 55.45 128 LYS B CA 1
ATOM 2878 C C . LYS B 1 57 ? -38.591 118.824 -8.812 1.00 52.67 128 LYS B C 1
ATOM 2879 O O . LYS B 1 57 ? -39.626 119.417 -9.106 1.00 63.74 128 LYS B O 1
ATOM 2885 N N . LYS B 1 58 ? -37.923 118.106 -9.710 1.00 49.15 129 LYS B N 1
ATOM 2886 C CA . LYS B 1 58 ? -38.415 117.937 -11.069 1.00 47.99 129 LYS B CA 1
ATOM 2887 C C . LYS B 1 58 ? -38.364 116.469 -11.454 1.00 43.58 129 LYS B C 1
ATOM 2888 O O . LYS B 1 58 ? -37.353 115.797 -11.227 1.00 49.42 129 LYS B O 1
ATOM 2890 N N . VAL B 1 59 ? -39.468 115.967 -12.012 1.00 41.79 130 VAL B N 1
ATOM 2891 C CA . VAL B 1 59 ? -39.405 114.705 -12.734 1.00 40.41 130 VAL B CA 1
ATOM 2892 C C . VAL B 1 59 ? -38.385 114.848 -13.851 1.00 45.06 130 VAL B C 1
ATOM 2893 O O . VAL B 1 59 ? -38.315 115.883 -14.529 1.00 49.78 130 VAL B O 1
ATOM 2897 N N . LEU B 1 60 ? -37.571 113.819 -14.031 1.00 41.65 131 LEU B N 1
ATOM 2898 C CA . LEU B 1 60 ? -36.501 113.858 -15.010 1.00 47.66 131 LEU B CA 1
ATOM 2899 C C . LEU B 1 60 ? -37.009 113.471 -16.395 1.00 48.63 131 LEU B C 1
ATOM 2900 O O . LEU B 1 60 ? -37.931 112.659 -16.544 1.00 44.74 131 LEU B O 1
ATOM 2905 N N . THR B 1 61 ? -36.373 114.040 -17.416 1.00 46.78 132 THR B N 1
ATOM 2906 C CA . THR B 1 61 ? -36.536 113.512 -18.764 1.00 54.09 132 THR B CA 1
ATOM 2907 C C . THR B 1 61 ? -35.982 112.089 -18.830 1.00 48.94 132 THR B C 1
ATOM 2908 O O . THR B 1 61 ? -35.235 111.649 -17.958 1.00 51.13 132 THR B O 1
ATOM 2912 N N . TYR B 1 62 ? -36.365 111.355 -19.874 1.00 51.85 133 TYR B N 1
ATOM 2913 C CA . TYR B 1 62 ? -35.866 109.989 -20.011 1.00 49.58 133 TYR B CA 1
ATOM 2914 C C . TYR B 1 62 ? -34.368 109.974 -20.284 1.00 55.94 133 TYR B C 1
ATOM 2915 O O . TYR B 1 62 ? -33.668 109.040 -19.872 1.00 56.05 133 TYR B O 1
ATOM 2924 N N . GLU B 1 63 ? -33.863 111.003 -20.960 1.00 55.06 134 GLU B N 1
ATOM 2925 C CA . GLU B 1 63 ? -32.430 111.126 -21.172 1.00 51.05 134 GLU B CA 1
ATOM 2926 C C . GLU B 1 63 ? -31.708 111.419 -19.865 1.00 52.94 134 GLU B C 1
ATOM 2927 O O . GLU B 1 63 ? -30.664 110.818 -19.584 1.00 51.58 134 GLU B O 1
ATOM 2933 N N . GLU B 1 64 ? -32.252 112.332 -19.045 1.00 54.51 135 GLU B N 1
ATOM 2934 C CA . GLU B 1 64 ? -31.628 112.664 -17.762 1.00 55.21 135 GLU B CA 1
ATOM 2935 C C . GLU B 1 64 ? -31.619 111.489 -16.784 1.00 48.13 135 GLU B C 1
ATOM 2936 O O . GLU B 1 64 ? -30.791 111.478 -15.868 1.00 46.29 135 GLU B O 1
ATOM 2942 N N . ALA B 1 65 ? -32.510 110.506 -16.947 1.00 43.12 136 ALA B N 1
ATOM 2943 C CA . ALA B 1 65 ? -32.503 109.351 -16.055 1.00 44.64 136 ALA B CA 1
ATOM 2944 C C . ALA B 1 65 ? -31.493 108.295 -16.479 1.00 48.32 136 ALA B C 1
ATOM 2945 O O . ALA B 1 65 ? -31.088 107.466 -15.653 1.00 40.67 136 ALA B O 1
ATOM 2947 N N . ILE B 1 66 ? -31.099 108.299 -17.745 1.00 46.27 137 ILE B N 1
ATOM 2948 C CA . ILE B 1 66 ? -30.079 107.399 -18.255 1.00 45.71 137 ILE B CA 1
ATOM 2949 C C . ILE B 1 66 ? -28.699 108.049 -18.245 1.00 41.57 137 ILE B C 1
ATOM 2950 O O . ILE B 1 66 ? -27.709 107.405 -17.910 1.00 41.34 137 ILE B O 1
ATOM 2955 N N . CYS B 1 67 ? -28.621 109.336 -18.572 1.00 48.36 138 CYS B N 1
ATOM 2956 C CA . CYS B 1 67 ? -27.350 110.013 -18.782 1.00 46.33 138 CYS B CA 1
ATOM 2957 C C . CYS B 1 67 ? -27.025 111.002 -17.676 1.00 46.57 138 CYS B C 1
ATOM 2958 O O . CYS B 1 67 ? -26.058 111.762 -17.805 1.00 51.13 138 CYS B O 1
ATOM 2961 N N . GLY B 1 68 ? -27.814 111.035 -16.610 1.00 41.39 139 GLY B N 1
ATOM 2962 C CA . GLY B 1 68 ? -27.581 111.977 -15.534 1.00 38.25 139 GLY B CA 1
ATOM 2963 C C . GLY B 1 68 ? -27.961 113.399 -15.905 1.00 43.06 139 GLY B C 1
ATOM 2964 O O . GLY B 1 68 ? -28.427 113.702 -17.003 1.00 46.85 139 GLY B O 1
ATOM 2965 N N . SER B 1 69 ? -27.766 114.284 -14.934 1.00 38.46 140 SER B N 1
ATOM 2966 C CA . SER B 1 69 ? -28.056 115.700 -15.078 1.00 36.85 140 SER B CA 1
ATOM 2967 C C . SER B 1 69 ? -27.118 116.485 -14.180 1.00 45.41 140 SER B C 1
ATOM 2968 O O . SER B 1 69 ? -26.658 115.984 -13.150 1.00 53.11 140 SER B O 1
ATOM 2971 N N . GLU B 1 70 ? -26.862 117.729 -14.561 1.00 47.11 141 GLU B N 1
ATOM 2972 C CA . GLU B 1 70 ? -25.930 118.561 -13.820 1.00 43.81 141 GLU B CA 1
ATOM 2973 C C . GLU B 1 70 ? -26.544 119.146 -12.562 1.00 44.94 141 GLU B C 1
ATOM 2974 O O . GLU B 1 70 ? -25.846 119.869 -11.843 1.00 44.88 141 GLU B O 1
ATOM 2976 N N . VAL B 1 71 ? -27.810 118.839 -12.259 1.00 46.53 142 VAL B N 1
ATOM 2977 C CA . VAL B 1 71 ? -28.415 119.390 -11.046 1.00 49.02 142 VAL B CA 1
ATOM 2978 C C . VAL B 1 71 ? -27.767 118.806 -9.791 1.00 52.08 142 VAL B C 1
ATOM 2979 O O . VAL B 1 71 ? -27.671 119.492 -8.767 1.00 57.29 142 VAL B O 1
ATOM 2983 N N . SER B 1 72 ? -27.315 117.546 -9.832 1.00 51.00 143 SER B N 1
ATOM 2984 C CA . SER B 1 72 ? -26.744 116.937 -8.629 1.00 52.69 143 SER B CA 1
ATOM 2985 C C . SER B 1 72 ? -25.677 115.904 -8.970 1.00 41.44 143 SER B C 1
ATOM 2986 O O . SER B 1 72 ? -25.731 115.239 -10.011 1.00 44.77 143 SER B O 1
ATOM 2988 N N . GLU B 1 73 ? -24.720 115.759 -8.052 1.00 33.78 144 GLU B N 1
ATOM 2989 C CA . GLU B 1 73 ? -23.750 114.671 -8.126 1.00 33.72 144 GLU B CA 1
ATOM 2990 C C . GLU B 1 73 ? -24.403 113.295 -8.048 1.00 40.51 144 GLU B C 1
ATOM 2991 O O . GLU B 1 73 ? -23.813 112.316 -8.512 1.00 38.84 144 GLU B O 1
ATOM 2993 N N . TYR B 1 74 ? -25.596 113.181 -7.465 1.00 42.14 145 TYR B N 1
ATOM 2994 C CA . TYR B 1 74 ? -26.237 111.881 -7.339 1.00 34.03 145 TYR B CA 1
ATOM 2995 C C . TYR B 1 74 ? -27.298 111.648 -8.405 1.00 41.25 145 TYR B C 1
ATOM 2996 O O . TYR B 1 74 ? -28.066 110.683 -8.297 1.00 43.04 145 TYR B O 1
ATOM 3005 N N . ILE B 1 75 ? -27.334 112.485 -9.449 1.00 38.24 146 ILE B N 1
ATOM 3006 C CA . ILE B 1 75 ? -28.121 112.191 -10.645 1.00 40.62 146 ILE B CA 1
ATOM 3007 C C . ILE B 1 75 ? -27.149 111.935 -11.799 1.00 42.84 146 ILE B C 1
ATOM 3008 O O . ILE B 1 75 ? -26.713 112.867 -12.489 1.00 42.94 146 ILE B O 1
ATOM 3013 N N . SER B 1 76 ? -26.794 110.666 -12.006 1.00 41.07 147 SER B N 1
ATOM 3014 C CA . SER B 1 76 ? -25.675 110.296 -12.864 1.00 43.42 147 SER B CA 1
ATOM 3015 C C . SER B 1 76 ? -26.069 109.206 -13.853 1.00 49.88 147 SER B C 1
ATOM 3016 O O . SER B 1 76 ? -27.121 108.569 -13.740 1.00 47.54 147 SER B O 1
ATOM 3019 N N . SER B 1 77 ? -25.175 108.979 -14.818 1.00 55.00 148 SER B N 1
ATOM 3020 C CA . SER B 1 77 ? -25.376 108.001 -15.878 1.00 52.81 148 SER B CA 1
ATOM 3021 C C . SER B 1 77 ? -25.267 106.571 -15.334 1.00 58.76 148 SER B C 1
ATOM 3022 O O . SER B 1 77 ? -25.183 106.332 -14.123 1.00 60.36 148 SER B O 1
ATOM 3025 N N . ILE B 1 78 ? -25.296 105.601 -16.247 1.00 69.11 149 ILE B N 1
ATOM 3026 C CA . ILE B 1 78 ? -25.116 104.198 -15.870 1.00 77.65 149 ILE B CA 1
ATOM 3027 C C . ILE B 1 78 ? -24.576 103.393 -17.058 1.00 65.05 149 ILE B C 1
ATOM 3028 O O . ILE B 1 78 ? -23.430 103.572 -17.481 1.00 52.40 149 ILE B O 1
ATOM 3030 N N . GLU B 1 108 ? -29.850 93.854 -20.825 1.00 59.63 179 GLU B N 1
ATOM 3031 C CA . GLU B 1 108 ? -28.660 94.301 -20.094 1.00 58.94 179 GLU B CA 1
ATOM 3032 C C . GLU B 1 108 ? -28.173 95.720 -20.518 1.00 49.81 179 GLU B C 1
ATOM 3033 O O . GLU B 1 108 ? -27.806 96.523 -19.663 1.00 48.38 179 GLU B O 1
ATOM 3035 N N . TYR B 1 109 ? -28.190 96.045 -21.813 1.00 48.60 180 TYR B N 1
ATOM 3036 C CA . TYR B 1 109 ? -27.744 97.351 -22.290 1.00 38.93 180 TYR B CA 1
ATOM 3037 C C . TYR B 1 109 ? -28.828 98.030 -23.125 1.00 38.88 180 TYR B C 1
ATOM 3038 O O . TYR B 1 109 ? -29.664 97.367 -23.745 1.00 46.34 180 TYR B O 1
ATOM 3047 N N . ILE B 1 110 ? -28.786 99.363 -23.170 1.00 34.05 181 ILE B N 1
ATOM 3048 C CA . ILE B 1 110 ? -29.698 100.167 -23.998 1.00 42.33 181 ILE B CA 1
ATOM 3049 C C . ILE B 1 110 ? -29.028 100.425 -25.348 1.00 41.55 181 ILE B C 1
ATOM 3050 O O . ILE B 1 110 ? -28.214 101.343 -25.500 1.00 39.65 181 ILE B O 1
ATOM 3055 N N . LEU B 1 111 ? -29.418 99.649 -26.362 1.00 34.27 182 LEU B N 1
ATOM 3056 C CA . LEU B 1 111 ? -28.891 99.812 -27.710 1.00 41.37 182 LEU B CA 1
ATOM 3057 C C . LEU B 1 111 ? -29.931 100.237 -28.745 1.00 47.76 182 LEU B C 1
ATOM 3058 O O . LEU B 1 111 ? -29.555 100.555 -29.876 1.00 57.10 182 LEU B O 1
ATOM 3063 N N . ASN B 1 112 ? -31.213 100.251 -28.395 1.00 54.06 183 ASN B N 1
ATOM 3064 C CA . ASN B 1 112 ? -32.338 100.560 -29.278 1.00 52.03 183 ASN B CA 1
ATOM 3065 C C . ASN B 1 112 ? -33.175 101.682 -28.685 1.00 53.01 183 ASN B C 1
ATOM 3066 O O . ASN B 1 112 ? -32.933 102.157 -27.573 1.00 53.39 183 ASN B O 1
ATOM 3071 N N . GLU B 1 113 ? -34.198 102.079 -29.432 1.00 57.14 184 GLU B N 1
ATOM 3072 C CA . GLU B 1 113 ? -35.274 102.901 -28.896 1.00 57.68 184 GLU B CA 1
ATOM 3073 C C . GLU B 1 113 ? -36.417 102.052 -28.354 1.00 55.88 184 GLU B C 1
ATOM 3074 O O . GLU B 1 113 ? -37.402 102.611 -27.862 1.00 47.12 184 GLU B O 1
ATOM 3076 N N . ASP B 1 114 ? -36.303 100.716 -28.449 1.00 53.13 185 ASP B N 1
ATOM 3077 C CA . ASP B 1 114 ? -37.226 99.820 -27.754 1.00 56.17 185 ASP B CA 1
ATOM 3078 C C . ASP B 1 114 ? -37.383 100.214 -26.293 1.00 61.90 185 ASP B C 1
ATOM 3079 O O . ASP B 1 114 ? -38.499 100.236 -25.760 1.00 61.12 185 ASP B O 1
ATOM 3084 N N . VAL B 1 115 ? -36.267 100.523 -25.628 1.00 62.95 186 VAL B N 1
ATOM 3085 C CA . VAL B 1 115 ? -36.299 100.830 -24.202 1.00 55.71 186 VAL B CA 1
ATOM 3086 C C . VAL B 1 115 ? -37.158 102.060 -23.942 1.00 53.73 186 VAL B C 1
ATOM 3087 O O . VAL B 1 115 ? -38.010 102.061 -23.047 1.00 60.30 186 VAL B O 1
ATOM 3091 N N . ARG B 1 116 ? -36.957 103.119 -24.730 1.00 54.92 187 ARG B N 1
ATOM 3092 C CA . ARG B 1 116 ? -37.840 104.282 -24.650 1.00 58.24 187 ARG B CA 1
ATOM 3093 C C . ARG B 1 116 ? -39.303 103.903 -24.869 1.00 56.50 187 ARG B C 1
ATOM 3094 O O . ARG B 1 116 ? -40.196 104.530 -24.290 1.00 56.32 187 ARG B O 1
ATOM 3102 N N . LEU B 1 117 ? -39.566 102.884 -25.689 1.00 52.40 188 LEU B N 1
ATOM 3103 C CA . LEU B 1 117 ? -40.939 102.449 -25.921 1.00 60.42 188 LEU B CA 1
ATOM 3104 C C . LEU B 1 117 ? -41.566 101.910 -24.638 1.00 59.60 188 LEU B C 1
ATOM 3105 O O . LEU B 1 117 ? -42.599 102.416 -24.177 1.00 58.66 188 LEU B O 1
ATOM 3107 N N . ALA B 1 118 ? -40.940 100.889 -24.045 1.00 54.74 189 ALA B N 1
ATOM 3108 C CA . ALA B 1 118 ? -41.461 100.275 -22.830 1.00 48.32 189 ALA B CA 1
ATOM 3109 C C . ALA B 1 118 ? -41.672 101.292 -21.712 1.00 57.58 189 ALA B C 1
ATOM 3110 O O . ALA B 1 118 ? -42.629 101.169 -20.939 1.00 59.42 189 ALA B O 1
ATOM 3112 N N . VAL B 1 119 ? -40.804 102.302 -21.611 1.00 56.50 190 VAL B N 1
ATOM 3113 C CA . VAL B 1 119 ? -40.979 103.311 -20.573 1.00 53.56 190 VAL B CA 1
ATOM 3114 C C . VAL B 1 119 ? -42.193 104.183 -20.875 1.00 56.79 190 VAL B C 1
ATOM 3115 O O . VAL B 1 119 ? -43.002 104.474 -19.986 1.00 61.81 190 VAL B O 1
ATOM 3119 N N . GLN B 1 120 ? -42.329 104.628 -22.127 1.00 60.28 191 GLN B N 1
ATOM 3120 C CA . GLN B 1 120 ? -43.505 105.386 -22.552 1.00 52.95 191 GLN B CA 1
ATOM 3121 C C . GLN B 1 120 ? -44.782 104.641 -22.212 1.00 51.75 191 GLN B C 1
ATOM 3122 O O . GLN B 1 120 ? -45.704 105.211 -21.620 1.00 45.37 191 GLN B O 1
ATOM 3128 N N . GLN B 1 121 ? -44.845 103.356 -22.582 1.00 48.20 192 GLN B N 1
ATOM 3129 C CA . GLN B 1 121 ? -45.943 102.493 -22.160 1.00 54.20 192 GLN B CA 1
ATOM 3130 C C . GLN B 1 121 ? -46.219 102.627 -20.667 1.00 57.95 192 GLN B C 1
ATOM 3131 O O . GLN B 1 121 ? -47.362 102.846 -20.249 1.00 60.33 192 GLN B O 1
ATOM 3137 N N . ARG B 1 122 ? -45.168 102.523 -19.849 1.00 58.28 193 ARG B N 1
ATOM 3138 C CA . ARG B 1 122 ? -45.343 102.394 -18.406 1.00 58.71 193 ARG B CA 1
ATOM 3139 C C . ARG B 1 122 ? -45.819 103.701 -17.771 1.00 60.33 193 ARG B C 1
ATOM 3140 O O . ARG B 1 122 ? -46.625 103.675 -16.833 1.00 59.90 193 ARG B O 1
ATOM 3148 N N . ILE B 1 123 ? -45.352 104.856 -18.260 1.00 57.00 194 ILE B N 1
ATOM 3149 C CA . ILE B 1 123 ? -45.821 106.103 -17.650 1.00 59.14 194 ILE B CA 1
ATOM 3150 C C . ILE B 1 123 ? -47.265 106.376 -18.043 1.00 61.15 194 ILE B C 1
ATOM 3151 O O . ILE B 1 123 ? -48.029 106.946 -17.256 1.00 59.70 194 ILE B O 1
ATOM 3153 N N . GLN B 1 124 ? -47.668 105.964 -19.249 1.00 67.25 195 GLN B N 1
ATOM 3154 C CA . GLN B 1 124 ? -49.062 106.092 -19.663 1.00 66.51 195 GLN B CA 1
ATOM 3155 C C . GLN B 1 124 ? -49.955 105.167 -18.845 1.00 63.34 195 GLN B C 1
ATOM 3156 O O . GLN B 1 124 ? -50.887 105.621 -18.171 1.00 59.24 195 GLN B O 1
ATOM 3158 N N . ALA B 1 125 ? -49.667 103.859 -18.879 1.00 60.44 196 ALA B N 1
ATOM 3159 C CA . ALA B 1 125 ? -50.454 102.892 -18.119 1.00 64.75 196 ALA B CA 1
ATOM 3160 C C . ALA B 1 125 ? -50.451 103.179 -16.622 1.00 72.17 196 ALA B C 1
ATOM 3161 O O . ALA B 1 125 ? -51.300 102.646 -15.903 1.00 75.58 196 ALA B O 1
ATOM 3163 N N . ALA B 1 126 ? -49.520 104.001 -16.136 1.00 73.94 197 ALA B N 1
ATOM 3164 C CA . ALA B 1 126 ? -49.528 104.433 -14.743 1.00 73.29 197 ALA B CA 1
ATOM 3165 C C . ALA B 1 126 ? -50.313 105.717 -14.528 1.00 71.55 197 ALA B C 1
ATOM 3166 O O . ALA B 1 126 ? -50.796 105.956 -13.417 1.00 77.52 197 ALA B O 1
ATOM 3168 N N . ARG B 1 127 ? -50.416 106.572 -15.545 1.00 74.11 198 ARG B N 1
ATOM 3169 C CA . ARG B 1 127 ? -51.327 107.707 -15.470 1.00 74.98 198 ARG B CA 1
ATOM 3170 C C . ARG B 1 127 ? -52.772 107.274 -15.671 1.00 86.61 198 ARG B C 1
ATOM 3171 O O . ARG B 1 127 ? -53.684 107.971 -15.212 1.00 87.28 198 ARG B O 1
ATOM 3173 N N . GLU B 1 128 ? -52.991 106.139 -16.340 1.00 79.67 199 GLU B N 1
ATOM 3174 C CA . GLU B 1 128 ? -54.293 105.482 -16.442 1.00 71.86 199 GLU B CA 1
ATOM 3175 C C . GLU B 1 128 ? -54.428 104.362 -15.422 1.00 78.01 199 GLU B C 1
ATOM 3176 O O . GLU B 1 128 ? -55.006 103.313 -15.713 1.00 81.34 199 GLU B O 1
ATOM 3178 N N . GLY B 1 129 ? -53.832 104.551 -14.239 1.00 79.06 200 GLY B N 1
ATOM 3179 C CA . GLY B 1 129 ? -54.128 103.785 -13.039 1.00 72.71 200 GLY B CA 1
ATOM 3180 C C . GLY B 1 129 ? -53.633 102.348 -12.973 1.00 78.23 200 GLY B C 1
ATOM 3181 O O . GLY B 1 129 ? -53.746 101.730 -11.908 1.00 79.37 200 GLY B O 1
ATOM 3182 N N . LYS B 1 130 ? -53.098 101.777 -14.051 1.00 80.69 201 LYS B N 1
ATOM 3183 C CA . LYS B 1 130 ? -52.697 100.375 -14.043 1.00 78.92 201 LYS B CA 1
ATOM 3184 C C . LYS B 1 130 ? -51.183 100.237 -13.882 1.00 81.30 201 LYS B C 1
ATOM 3185 O O . LYS B 1 130 ? -50.448 101.217 -13.748 1.00 84.40 201 LYS B O 1
ATOM 3187 N N . ARG B 1 131 ? -50.713 98.992 -13.895 1.00 74.19 202 ARG B N 1
ATOM 3188 C CA . ARG B 1 131 ? -49.303 98.703 -13.680 1.00 70.87 202 ARG B CA 1
ATOM 3189 C C . ARG B 1 131 ? -48.926 97.462 -14.467 1.00 78.12 202 ARG B C 1
ATOM 3190 O O . ARG B 1 131 ? -49.519 96.401 -14.271 1.00 81.17 202 ARG B O 1
ATOM 3192 N N . LEU B 1 132 ? -47.953 97.595 -15.355 1.00 80.73 203 LEU B N 1
ATOM 3193 C CA . LEU B 1 132 ? -47.340 96.433 -15.993 1.00 77.51 203 LEU B CA 1
ATOM 3194 C C . LEU B 1 132 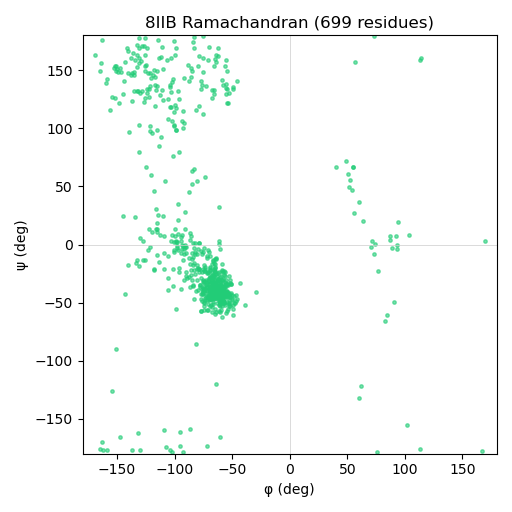? -46.350 95.810 -15.015 1.00 74.47 203 LEU B C 1
ATOM 3195 O O . LEU B 1 132 ? -45.400 96.489 -14.598 1.00 70.13 203 LEU B O 1
ATOM 3197 N N . PRO B 1 133 ? -46.537 94.559 -14.607 1.00 77.05 204 PRO B N 1
ATOM 3198 C CA . PRO B 1 133 ? -45.639 93.960 -13.617 1.00 73.67 204 PRO B CA 1
ATOM 3199 C C . PRO B 1 133 ? -44.295 93.578 -14.229 1.00 83.00 204 PRO B C 1
ATOM 3200 O O . PRO B 1 133 ? -44.140 93.441 -15.445 1.00 80.99 204 PRO B O 1
ATOM 3202 N N . VAL B 1 134 ? -43.308 93.416 -13.352 1.00 92.83 205 VAL B N 1
ATOM 3203 C CA . VAL B 1 134 ? -41.939 93.144 -13.793 1.00 79.65 205 VAL B CA 1
ATOM 3204 C C . VAL B 1 134 ? -41.474 91.782 -13.292 1.00 68.45 205 VAL B C 1
ATOM 3205 O O . VAL B 1 134 ? -40.853 91.022 -14.028 1.00 70.12 205 VAL B O 1
ATOM 3207 N N . GLY B 1 161 ? -39.869 94.340 -19.003 1.00 58.32 232 GLY B N 1
ATOM 3208 C CA . GLY B 1 161 ? -40.288 95.136 -17.865 1.00 59.02 232 GLY B CA 1
ATOM 3209 C C . GLY B 1 161 ? -39.181 95.627 -16.934 1.00 63.91 232 GLY B C 1
ATOM 3210 O O . GLY B 1 161 ? -39.130 96.822 -16.609 1.00 57.19 232 GLY B O 1
ATOM 3211 N N . PRO B 1 162 ? -38.294 94.716 -16.505 1.00 57.09 233 PRO B N 1
ATOM 3212 C CA . PRO B 1 162 ? -37.325 95.081 -15.450 1.00 61.91 233 PRO B CA 1
ATOM 3213 C C . PRO B 1 162 ? -36.489 96.333 -15.744 1.00 60.66 233 PRO B C 1
ATOM 3214 O O . PRO B 1 162 ? -36.282 97.156 -14.844 1.00 52.06 233 PRO B O 1
ATOM 3216 N N . MET B 1 163 ? -36.014 96.521 -16.976 1.00 62.60 234 MET B N 1
ATOM 3217 C CA . MET B 1 163 ? -35.176 97.686 -17.245 1.00 49.46 234 MET B CA 1
ATOM 3218 C C . MET B 1 163 ? -36.003 98.964 -17.360 1.00 51.58 234 MET B C 1
ATOM 3219 O O . MET B 1 163 ? -35.607 100.013 -16.837 1.00 45.37 234 MET B O 1
ATOM 3224 N N . ASP B 1 164 ? -37.151 98.906 -18.049 1.00 52.02 235 ASP B N 1
ATOM 3225 C CA . ASP B 1 164 ? -37.971 100.109 -18.176 1.00 51.99 235 ASP B CA 1
ATOM 3226 C C . ASP B 1 164 ? -38.595 100.496 -16.841 1.00 50.22 235 ASP B C 1
ATOM 3227 O O . ASP B 1 164 ? -38.853 101.684 -16.591 1.00 45.56 235 ASP B O 1
ATOM 3232 N N . PHE B 1 165 ? -38.822 99.521 -15.961 1.00 40.92 236 PHE B N 1
ATOM 3233 C CA . PHE B 1 165 ? -39.273 99.871 -14.626 1.00 48.43 236 PHE B CA 1
ATOM 3234 C C . PHE B 1 165 ? -38.260 100.771 -13.922 1.00 47.01 236 PHE B C 1
ATOM 3235 O O . PHE B 1 165 ? -38.623 101.796 -13.324 1.00 41.47 236 PHE B O 1
ATOM 3243 N N . SER B 1 166 ? -36.976 100.400 -13.992 1.00 46.51 237 SER B N 1
ATOM 3244 C CA . SER B 1 166 ? -35.937 101.115 -13.258 1.00 41.85 237 SER B CA 1
ATOM 3245 C C . SER B 1 166 ? -35.744 102.535 -13.778 1.00 44.61 237 SER B C 1
ATOM 3246 O O . SER B 1 166 ? -35.500 103.452 -12.977 1.00 39.34 237 SER B O 1
ATOM 3248 N N . ILE B 1 167 ? -35.840 102.747 -15.099 1.00 39.35 238 ILE B N 1
ATOM 3249 C CA . ILE B 1 167 ? -35.747 104.109 -15.607 1.00 37.68 238 ILE B CA 1
ATOM 3250 C C . ILE B 1 167 ? -36.975 104.888 -15.204 1.00 36.27 238 ILE B C 1
ATOM 3251 O O . ILE B 1 167 ? -36.878 106.034 -14.753 1.00 45.74 238 ILE B O 1
ATOM 3256 N N . ALA B 1 168 ? -38.148 104.277 -15.365 1.00 40.85 239 ALA B N 1
ATOM 3257 C CA . ALA B 1 168 ? -39.398 104.880 -14.908 1.00 41.37 239 ALA B CA 1
ATOM 3258 C C . ALA B 1 168 ? -39.282 105.362 -13.463 1.00 42.14 239 ALA B C 1
ATOM 3259 O O . ALA B 1 168 ? -39.404 106.564 -13.176 1.00 39.44 239 ALA B O 1
ATOM 3261 N N . PHE B 1 169 ? -39.004 104.431 -12.542 1.00 33.33 240 PHE B N 1
ATOM 3262 C CA . PHE B 1 169 ? -38.831 104.798 -11.139 1.00 36.28 240 PHE B CA 1
ATOM 3263 C C . PHE B 1 169 ? -37.805 105.915 -10.969 1.00 39.42 240 PHE B C 1
ATOM 3264 O O . PHE B 1 169 ? -38.025 106.862 -10.199 1.00 35.84 240 PHE B O 1
ATOM 3272 N N . ARG B 1 170 ? -36.675 105.823 -11.678 1.00 35.92 241 ARG B N 1
ATOM 3273 C CA . ARG B 1 170 ? -35.653 106.856 -11.559 1.00 39.08 241 ARG B CA 1
ATOM 3274 C C . ARG B 1 170 ? -36.200 108.207 -11.982 1.00 37.50 241 ARG B C 1
ATOM 3275 O O . ARG B 1 170 ? -36.002 109.211 -11.285 1.00 31.79 241 ARG B O 1
ATOM 3283 N N . MET B 1 171 ? -36.938 108.240 -13.094 1.00 38.61 242 MET B N 1
ATOM 3284 C CA . MET B 1 171 ? -37.528 109.488 -13.574 1.00 42.31 242 MET B CA 1
ATOM 3285 C C . MET B 1 171 ? -38.370 110.173 -12.495 1.00 42.65 242 MET B C 1
ATOM 3286 O O . MET B 1 171 ? -38.195 111.365 -12.211 1.00 37.94 242 MET B O 1
ATOM 3291 N N . TYR B 1 172 ? -39.267 109.429 -11.855 1.00 43.11 243 TYR B N 1
ATOM 3292 C CA . TYR B 1 172 ? -40.160 110.060 -10.892 1.00 40.42 243 TYR B CA 1
ATOM 3293 C C . TYR B 1 172 ? -39.581 110.157 -9.484 1.00 42.61 243 TYR B C 1
ATOM 3294 O O . TYR B 1 172 ? -40.070 110.972 -8.700 1.00 47.62 243 TYR B O 1
ATOM 3303 N N . TYR B 1 173 ? -38.525 109.402 -9.148 1.00 42.61 244 TYR B N 1
ATOM 3304 C CA . TYR B 1 173 ? -38.018 109.391 -7.776 1.00 43.57 244 TYR B CA 1
ATOM 3305 C C . TYR B 1 173 ? -36.580 109.886 -7.597 1.00 42.84 244 TYR B C 1
ATOM 3306 O O . TYR B 1 173 ? -36.223 110.265 -6.469 1.00 30.00 244 TYR B O 1
ATOM 3315 N N . LEU B 1 174 ? -35.748 109.891 -8.657 1.00 36.19 245 LEU B N 1
ATOM 3316 C CA . LEU B 1 174 ? -34.316 110.132 -8.474 1.00 30.04 245 LEU B CA 1
ATOM 3317 C C . LEU B 1 174 ? -34.027 111.507 -7.892 1.00 35.17 245 LEU B C 1
ATOM 3318 O O . LEU B 1 174 ? -33.022 111.676 -7.186 1.00 33.84 245 LEU B O 1
ATOM 3323 N N . GLY B 1 175 ? -34.884 112.497 -8.170 1.00 34.85 246 GLY B N 1
ATOM 3324 C CA . GLY B 1 175 ? -34.707 113.803 -7.556 1.00 30.69 246 GLY B CA 1
ATOM 3325 C C . GLY B 1 175 ? -34.869 113.758 -6.050 1.00 35.26 246 GLY B C 1
ATOM 3326 O O . GLY B 1 175 ? -34.097 114.380 -5.314 1.00 34.30 246 GLY B O 1
ATOM 3327 N N . PHE B 1 176 ? -35.875 113.017 -5.573 1.00 37.14 247 PHE B N 1
ATOM 3328 C CA . PHE B 1 176 ? -36.094 112.851 -4.137 1.00 35.28 247 PHE B CA 1
ATOM 3329 C C . PHE B 1 176 ? -34.954 112.065 -3.499 1.00 34.32 247 PHE B C 1
ATOM 3330 O O . PHE B 1 176 ? -34.411 112.460 -2.455 1.00 29.63 247 PHE B O 1
ATOM 3338 N N . ILE B 1 177 ? -34.574 110.949 -4.126 1.00 29.82 248 ILE B N 1
ATOM 3339 C CA . ILE B 1 177 ? -33.440 110.164 -3.642 1.00 35.11 248 ILE B CA 1
ATOM 3340 C C . ILE B 1 177 ? -32.171 111.011 -3.612 1.00 32.05 248 ILE B C 1
ATOM 3341 O O . ILE B 1 177 ? -31.429 111.016 -2.621 1.00 27.52 248 ILE B O 1
ATOM 3346 N N . ALA B 1 178 ? -31.917 111.758 -4.691 1.00 28.67 249 ALA B N 1
ATOM 3347 C CA . ALA B 1 178 ? -30.757 112.642 -4.711 1.00 28.79 249 ALA B CA 1
ATOM 3348 C C . ALA B 1 178 ? -30.784 113.627 -3.548 1.00 37.16 249 ALA B C 1
ATOM 3349 O O . ALA B 1 178 ? -29.744 113.893 -2.927 1.00 30.19 249 ALA B O 1
ATOM 3351 N N . HIS B 1 179 ? -31.971 114.178 -3.238 1.00 35.86 250 HIS B N 1
ATOM 3352 C CA . HIS B 1 179 ? -32.118 115.061 -2.081 1.00 31.67 250 HIS B CA 1
ATOM 3353 C C . HIS B 1 179 ? -31.785 114.352 -0.773 1.00 36.57 250 HIS B C 1
ATOM 3354 O O . HIS B 1 179 ? -31.225 114.975 0.144 1.00 28.40 250 HIS B O 1
ATOM 3361 N N . LEU B 1 180 ? -32.143 113.062 -0.659 1.00 33.97 251 LEU B N 1
ATOM 3362 C CA . LEU B 1 180 ? -31.808 112.317 0.552 1.00 31.98 251 LEU B CA 1
ATOM 3363 C C . LEU B 1 180 ? -30.308 112.111 0.659 1.00 33.72 251 LEU B C 1
ATOM 3364 O O . LEU B 1 180 ? -29.735 112.253 1.747 1.00 33.88 251 LEU B O 1
ATOM 3369 N N . MET B 1 181 ? -29.649 111.817 -0.469 1.00 31.73 252 MET B N 1
ATOM 3370 C CA . MET B 1 181 ? -28.201 111.633 -0.457 1.00 26.45 252 MET B CA 1
ATOM 3371 C C . MET B 1 181 ? -27.470 112.937 -0.164 1.00 28.68 252 MET B C 1
ATOM 3372 O O . MET B 1 181 ? -26.425 112.936 0.497 1.00 28.54 252 MET B O 1
ATOM 3377 N N . GLU B 1 182 ? -27.991 114.063 -0.647 1.00 37.07 253 GLU B N 1
ATOM 3378 C CA . GLU B 1 182 ? -27.301 115.324 -0.388 1.00 39.29 253 GLU B CA 1
ATOM 3379 C C . GLU B 1 182 ? -27.412 115.727 1.068 1.00 34.08 253 GLU B C 1
ATOM 3380 O O . GLU B 1 182 ? -26.553 116.461 1.572 1.00 30.96 253 GLU B O 1
ATOM 3386 N N . ASN B 1 183 ? -28.453 115.255 1.754 1.00 33.92 254 ASN B N 1
ATOM 3387 C CA . ASN B 1 183 ? -28.679 115.574 3.156 1.00 35.02 254 ASN B CA 1
ATOM 3388 C C . ASN B 1 183 ? -28.465 114.365 4.064 1.00 34.36 254 ASN B C 1
ATOM 3389 O O . ASN B 1 183 ? -28.966 114.328 5.185 1.00 36.80 254 ASN B O 1
ATOM 3394 N N . ARG B 1 184 ? -27.665 113.407 3.611 1.00 36.42 255 ARG B N 1
ATOM 3395 C CA . ARG B 1 184 ? -27.623 112.084 4.207 1.00 32.24 255 ARG B CA 1
ATOM 3396 C C . ARG B 1 184 ? -27.098 112.118 5.637 1.00 34.22 255 ARG B C 1
ATOM 3397 O O . ARG B 1 184 ? -26.438 113.072 6.069 1.00 32.96 255 ARG B O 1
ATOM 3405 N N . ILE B 1 185 ? -27.430 111.044 6.367 1.00 30.97 256 ILE B N 1
ATOM 3406 C CA . ILE B 1 185 ? -26.887 110.679 7.676 1.00 31.54 256 ILE B CA 1
ATOM 3407 C C . ILE B 1 185 ? -27.625 111.450 8.766 1.00 39.32 256 ILE B C 1
ATOM 3408 O O . ILE B 1 185 ? -28.351 110.853 9.575 1.00 38.40 256 ILE B O 1
ATOM 3413 N N . THR B 1 186 ? -27.479 112.778 8.788 1.00 37.07 257 THR B N 1
ATOM 3414 C CA . THR B 1 186 ? -28.231 113.543 9.775 1.00 35.71 257 THR B CA 1
ATOM 3415 C C . THR B 1 186 ? -29.741 113.457 9.548 1.00 36.23 257 THR B C 1
ATOM 3416 O O . THR B 1 186 ? -30.492 113.747 10.486 1.00 33.33 257 THR B O 1
ATOM 3420 N N . ASN B 1 187 ? -30.186 113.032 8.354 1.00 30.43 258 ASN B N 1
ATOM 3421 C CA . ASN B 1 187 ? -31.581 112.724 8.046 1.00 28.51 258 ASN B CA 1
ATOM 3422 C C . ASN B 1 187 ? -31.894 111.224 8.153 1.00 38.71 258 ASN B C 1
ATOM 3423 O O . ASN B 1 187 ? -32.853 110.745 7.528 1.00 36.44 258 ASN B O 1
ATOM 3428 N N . GLU B 1 188 ? -31.079 110.467 8.887 1.00 32.57 259 GLU B N 1
ATOM 3429 C CA . GLU B 1 188 ? -31.280 109.049 9.170 1.00 36.32 259 GLU B CA 1
ATOM 3430 C C . GLU B 1 188 ? -31.077 108.133 7.968 1.00 35.47 259 GLU B C 1
ATOM 3431 O O . GLU B 1 188 ? -31.194 106.907 8.124 1.00 34.93 259 GLU B O 1
ATOM 3437 N N . VAL B 1 189 ? -30.793 108.664 6.780 1.00 34.67 260 VAL B N 1
ATOM 3438 C CA . VAL B 1 189 ? -30.560 107.853 5.587 1.00 30.90 260 VAL B CA 1
ATOM 3439 C C . VAL B 1 189 ? -29.062 107.790 5.315 1.00 30.53 260 VAL B C 1
ATOM 3440 O O . VAL B 1 189 ? -28.382 108.825 5.282 1.00 33.28 260 VAL B O 1
ATOM 3444 N N . SER B 1 190 ? -28.553 106.585 5.098 1.00 25.31 261 SER B N 1
ATOM 3445 C CA . SER B 1 190 ? -27.144 106.361 4.821 1.00 25.33 261 SER B CA 1
ATOM 3446 C C . SER B 1 190 ? -26.821 106.149 3.340 1.00 28.37 261 SER B C 1
ATOM 3447 O O . SER B 1 190 ? -25.639 106.039 2.995 1.00 24.54 261 SER B O 1
ATOM 3450 N N . ILE B 1 191 ? -27.824 106.093 2.456 1.00 24.59 262 ILE B N 1
ATOM 3451 C CA . ILE B 1 191 ? -27.535 105.978 1.032 1.00 26.20 262 ILE B CA 1
ATOM 3452 C C . ILE B 1 191 ? -26.611 107.108 0.583 1.00 29.64 262 ILE B C 1
ATOM 3453 O O . ILE B 1 191 ? -26.804 108.281 0.936 1.00 29.07 262 ILE B O 1
ATOM 3458 N N . GLY B 1 192 ? -25.595 106.753 -0.203 1.00 29.72 263 GLY B N 1
ATOM 3459 C CA . GLY B 1 192 ? -24.588 107.705 -0.609 1.00 22.01 263 GLY B CA 1
ATOM 3460 C C . GLY B 1 192 ? -23.429 107.867 0.348 1.00 23.03 263 GLY B C 1
ATOM 3461 O O . GLY B 1 192 ? -22.563 108.708 0.108 1.00 26.15 263 GLY B O 1
ATOM 3462 N N . THR B 1 193 ? -23.375 107.091 1.423 1.00 30.99 264 THR B N 1
ATOM 3463 C CA . THR B 1 193 ? -22.275 107.222 2.372 1.00 28.37 264 THR B CA 1
ATOM 3464 C C . THR B 1 193 ? -20.976 106.769 1.715 1.00 22.79 264 THR B C 1
ATOM 3465 O O . THR B 1 193 ? -20.938 105.735 1.049 1.00 24.74 264 THR B O 1
ATOM 3469 N N . ASN B 1 194 ? -19.926 107.566 1.874 1.00 20.09 265 ASN B N 1
ATOM 3470 C CA . ASN B 1 194 ? -18.585 107.221 1.413 1.00 23.13 265 ASN B CA 1
ATOM 3471 C C . ASN B 1 194 ? -17.789 106.766 2.633 1.00 22.45 265 ASN B C 1
ATOM 3472 O O . ASN B 1 194 ? -17.402 107.578 3.479 1.00 20.10 265 ASN B O 1
ATOM 3477 N N . VAL B 1 195 ? -17.548 105.457 2.723 1.00 20.73 266 VAL B N 1
ATOM 3478 C CA . VAL B 1 195 ? -16.940 104.882 3.924 1.00 20.16 266 VAL B CA 1
ATOM 3479 C C . VAL B 1 195 ? -15.514 105.359 4.133 1.00 24.50 266 VAL B C 1
ATOM 3480 O O . VAL B 1 195 ? -15.000 105.299 5.256 1.00 25.63 266 VAL B O 1
ATOM 3484 N N . TYR B 1 196 ? -14.849 105.836 3.079 1.00 25.45 267 TYR B N 1
ATOM 3485 C CA . TYR B 1 196 ? -13.467 106.270 3.225 1.00 24.38 267 TYR B CA 1
ATOM 3486 C C . TYR B 1 196 ? -13.362 107.720 3.661 1.00 19.54 267 TYR B C 1
ATOM 3487 O O . TYR B 1 196 ? -12.282 108.147 4.084 1.00 20.18 267 TYR B O 1
ATOM 3496 N N . SER B 1 197 ? -14.470 108.450 3.618 1.00 20.18 268 SER B N 1
ATOM 3497 C CA . SER B 1 197 ? -14.548 109.884 3.814 1.00 22.82 268 SER B CA 1
ATOM 3498 C C . SER B 1 197 ? -14.891 110.218 5.270 1.00 25.31 268 SER B C 1
ATOM 3499 O O . SER B 1 197 ? -14.723 109.389 6.168 1.00 25.59 268 SER B O 1
ATOM 3502 N N . GLN B 1 198 ? -15.364 111.446 5.513 1.00 31.22 269 GLN B N 1
ATOM 3503 C CA . GLN B 1 198 ? -15.775 111.868 6.850 1.00 29.83 269 GLN B CA 1
ATOM 3504 C C . GLN B 1 198 ? -17.202 111.473 7.163 1.00 25.94 269 GLN B C 1
ATOM 3505 O O . GLN B 1 198 ? -17.650 111.683 8.296 1.00 26.12 269 GLN B O 1
ATOM 3511 N N . ASP B 1 199 ? -17.929 110.954 6.173 1.00 23.96 270 ASP B N 1
ATOM 3512 C CA . ASP B 1 199 ? -19.250 110.389 6.420 1.00 23.02 270 ASP B CA 1
ATOM 3513 C C . ASP B 1 199 ? -19.243 109.374 7.548 1.00 24.94 270 ASP B C 1
ATOM 3514 O O . ASP B 1 199 ? -20.237 109.249 8.263 1.00 25.42 270 ASP B O 1
ATOM 3519 N N . TRP B 1 200 ? -18.145 108.629 7.719 1.00 21.84 271 TRP B N 1
ATOM 3520 C CA . TRP B 1 200 ? -18.123 107.629 8.777 1.00 25.70 271 TRP B CA 1
ATOM 3521 C C . TRP B 1 200 ? -18.136 108.291 10.147 1.00 29.55 271 TRP B C 1
ATOM 3522 O O . TRP B 1 200 ? -19.000 107.997 10.981 1.00 27.61 271 TRP B O 1
ATOM 3533 N N . SER B 1 201 ? -17.200 109.210 10.387 1.00 29.06 272 SER B N 1
ATOM 3534 C CA . SER B 1 201 ? -17.194 109.959 11.638 1.00 26.00 272 SER B CA 1
ATOM 3535 C C . SER B 1 201 ? -18.479 110.748 11.829 1.00 25.07 272 SER B C 1
ATOM 3536 O O . SER B 1 201 ? -18.872 111.035 12.961 1.00 30.15 272 SER B O 1
ATOM 3539 N N . LYS B 1 202 ? -19.133 111.128 10.742 1.00 26.04 273 LYS B N 1
ATOM 3540 C CA . LYS B 1 202 ? -20.386 111.847 10.878 1.00 30.71 273 LYS B CA 1
ATOM 3541 C C . LYS B 1 202 ? -21.489 110.895 11.309 1.00 31.11 273 LYS B C 1
ATOM 3542 O O . LYS B 1 202 ? -22.409 111.292 12.031 1.00 37.00 273 LYS B O 1
ATOM 3548 N N . THR B 1 203 ? -21.394 109.629 10.895 1.00 31.71 274 THR B N 1
ATOM 3549 C CA . THR B 1 203 ? -22.303 108.593 11.379 1.00 30.87 274 THR B CA 1
ATOM 3550 C C . THR B 1 203 ? -22.052 108.282 12.850 1.00 28.51 274 THR B C 1
ATOM 3551 O O . THR B 1 203 ? -22.985 108.301 13.659 1.00 29.41 274 THR B O 1
ATOM 3555 N N . VAL B 1 204 ? -20.792 107.985 13.212 1.00 27.50 275 VAL B N 1
ATOM 3556 C CA . VAL B 1 204 ? -20.376 107.817 14.604 1.00 29.56 275 VAL B CA 1
ATOM 3557 C C . VAL B 1 204 ? -20.922 108.953 15.457 1.00 37.24 275 VAL B C 1
ATOM 3558 O O . VAL B 1 204 ? -21.506 108.740 16.528 1.00 34.09 275 VAL B O 1
ATOM 3562 N N . ARG B 1 205 ? -20.728 110.174 14.981 1.00 33.20 276 ARG B N 1
ATOM 3563 C CA . ARG B 1 205 ? -21.267 111.327 15.690 1.00 39.60 276 ARG B CA 1
ATOM 3564 C C . ARG B 1 205 ? -22.784 111.234 15.847 1.00 36.60 276 ARG B C 1
ATOM 3565 O O . ARG B 1 205 ? -23.319 111.506 16.930 1.00 39.18 276 ARG B O 1
ATOM 3573 N N . LYS B 1 206 ? -23.495 110.848 14.784 1.00 27.26 277 LYS B N 1
ATOM 3574 C CA . LYS B 1 206 ? -24.945 110.719 14.904 1.00 36.60 277 LYS B CA 1
ATOM 3575 C C . LYS B 1 206 ? -25.376 109.573 15.830 1.00 38.93 277 LYS B C 1
ATOM 3576 O O . LYS B 1 206 ? -26.493 109.603 16.366 1.00 27.76 277 LYS B O 1
ATOM 3582 N N . LEU B 1 207 ? -24.533 108.560 16.019 1.00 37.58 278 LEU B N 1
ATOM 3583 C CA . LEU B 1 207 ? -24.904 107.398 16.811 1.00 36.18 278 LEU B CA 1
ATOM 3584 C C . LEU B 1 207 ? -24.341 107.466 18.220 1.00 31.24 278 LEU B C 1
ATOM 3585 O O . LEU B 1 207 ? -24.444 106.495 18.968 1.00 35.16 278 LEU B O 1
ATOM 3590 N N . THR B 1 208 ? -23.748 108.593 18.594 1.00 35.61 279 THR B N 1
ATOM 3591 C CA . THR B 1 208 ? -23.279 108.831 19.953 1.00 35.12 279 THR B CA 1
ATOM 3592 C C . THR B 1 208 ? -23.967 110.038 20.557 1.00 32.67 279 THR B C 1
ATOM 3593 O O . THR B 1 208 ? -23.550 110.530 21.613 1.00 34.87 279 THR B O 1
ATOM 3597 N N . LYS B 1 209 ? -25.007 110.529 19.894 1.00 37.02 280 LYS B N 1
ATOM 3598 C CA . LYS B 1 209 ? -25.651 111.760 20.315 1.00 39.37 280 LYS B CA 1
ATOM 3599 C C . LYS B 1 209 ? -26.294 111.621 21.690 1.00 43.97 280 LYS B C 1
ATOM 3600 O O . LYS B 1 209 ? -26.252 112.564 22.486 1.00 53.79 280 LYS B O 1
ATOM 3606 N N . PHE B 1 210 ? -26.870 110.455 22.002 1.00 43.44 281 PHE B N 1
ATOM 3607 C CA . PHE B 1 210 ? -27.643 110.260 23.227 1.00 39.93 281 PHE B CA 1
ATOM 3608 C C . PHE B 1 210 ? -27.009 109.238 24.175 1.00 46.83 281 PHE B C 1
ATOM 3609 O O . PHE B 1 210 ? -27.713 108.560 24.921 1.00 53.61 281 PHE B O 1
ATOM 3617 N N . GLY B 1 211 ? -25.692 109.115 24.180 1.00 38.38 282 GLY B N 1
ATOM 3618 C CA . GLY B 1 211 ? -25.020 108.227 25.101 1.00 39.28 282 GLY B CA 1
ATOM 3619 C C . GLY B 1 211 ? -24.352 107.063 24.396 1.00 40.57 282 GLY B C 1
ATOM 3620 O O . GLY B 1 211 ? -24.365 106.944 23.172 1.00 41.86 282 GLY B O 1
ATOM 3621 N N . ASN B 1 212 ? -23.786 106.177 25.212 1.00 38.75 283 ASN B N 1
ATOM 3622 C CA . ASN B 1 212 ? -22.902 105.118 24.754 1.00 33.13 283 ASN B CA 1
ATOM 3623 C C . ASN B 1 212 ? -23.625 103.851 24.322 1.00 33.45 283 ASN B C 1
ATOM 3624 O O . ASN B 1 212 ? -22.961 102.873 23.961 1.00 41.82 283 ASN B O 1
ATOM 3629 N N . LYS B 1 213 ? -24.950 103.838 24.322 1.00 39.15 284 LYS B N 1
ATOM 3630 C CA . LYS B 1 213 ? -25.707 102.606 24.118 1.00 42.31 284 LYS B CA 1
ATOM 3631 C C . LYS B 1 213 ? -26.273 102.550 22.704 1.00 38.00 284 LYS B C 1
ATOM 3632 O O . LYS B 1 213 ? -27.103 103.391 22.332 1.00 33.31 284 LYS B O 1
ATOM 3638 N N . VAL B 1 214 ? -25.853 101.537 21.935 1.00 35.99 285 VAL B N 1
ATOM 3639 C CA . VAL B 1 214 ? -26.324 101.342 20.565 1.00 38.26 285 VAL B CA 1
ATOM 3640 C C . VAL B 1 214 ? -26.726 99.888 20.325 1.00 36.91 285 VAL B C 1
ATOM 3641 O O . VAL B 1 214 ? -26.204 98.955 20.950 1.00 35.72 285 VAL B O 1
ATOM 3645 N N . ILE B 1 215 ? -27.655 99.707 19.386 1.00 34.71 286 ILE B N 1
ATOM 3646 C CA . ILE B 1 215 ? -28.006 98.400 18.852 1.00 30.44 286 ILE B CA 1
ATOM 3647 C C . ILE B 1 215 ? -27.950 98.475 17.331 1.00 33.58 286 ILE B C 1
ATOM 3648 O O . ILE B 1 215 ? -28.057 99.546 16.724 1.00 36.06 286 ILE B O 1
ATOM 3653 N N . ALA B 1 216 ? -27.798 97.311 16.713 1.00 33.87 287 ALA B N 1
ATOM 3654 C CA . ALA B 1 216 ? -27.664 97.221 15.269 1.00 33.36 287 ALA B CA 1
ATOM 3655 C C . ALA B 1 216 ? -28.351 95.952 14.793 1.00 39.32 287 ALA B C 1
ATOM 3656 O O . ALA B 1 216 ? -28.090 94.875 15.330 1.00 45.18 287 ALA B O 1
ATOM 3658 N N . GLY B 1 217 ? -29.219 96.069 13.800 1.00 39.33 288 GLY B N 1
ATOM 3659 C CA . GLY B 1 217 ? -29.765 94.874 13.190 1.00 40.83 288 GLY B CA 1
ATOM 3660 C C . GLY B 1 217 ? -30.366 95.177 11.835 1.00 41.57 288 GLY B C 1
ATOM 3661 O O . GLY B 1 217 ? -30.303 96.304 11.344 1.00 38.64 288 GLY B O 1
ATOM 3662 N N . ASP B 1 218 ? -30.954 94.148 11.228 1.00 42.51 289 ASP B N 1
ATOM 3663 C CA . ASP B 1 218 ? -31.735 94.321 10.015 1.00 41.79 289 ASP B CA 1
ATOM 3664 C C . ASP B 1 218 ? -33.116 93.723 10.224 1.00 47.25 289 ASP B C 1
ATOM 3665 O O . ASP B 1 218 ? -33.301 92.822 11.045 1.00 48.83 289 ASP B O 1
ATOM 3670 N N . PHE B 1 219 ? -34.090 94.241 9.483 1.00 47.98 290 PHE B N 1
ATOM 3671 C CA . PHE B 1 219 ? -35.433 93.692 9.523 1.00 45.25 290 PHE B CA 1
ATOM 3672 C C . PHE B 1 219 ? -35.720 92.836 8.286 1.00 51.75 290 PHE B C 1
ATOM 3673 O O . PHE B 1 219 ? -35.046 92.919 7.251 1.00 43.30 290 PHE B O 1
ATOM 3681 N N . SER B 1 220 ? -36.733 91.983 8.434 1.00 56.12 291 SER B N 1
ATOM 3682 C CA . SER B 1 220 ? -37.177 91.054 7.409 1.00 54.41 291 SER B CA 1
ATOM 3683 C C . SER B 1 220 ? -38.664 90.813 7.626 1.00 64.48 291 SER B C 1
ATOM 3684 O O . SER B 1 220 ? -39.151 90.871 8.761 1.00 66.02 291 SER B O 1
ATOM 3686 N N . THR B 1 221 ? -39.385 90.559 6.535 1.00 69.79 292 THR B N 1
ATOM 3687 C CA . THR B 1 221 ? -40.828 90.319 6.620 1.00 69.82 292 THR B CA 1
ATOM 3688 C C . THR B 1 221 ? -41.222 89.084 5.833 1.00 66.58 292 THR B C 1
ATOM 3689 O O . THR B 1 221 ? -41.221 89.113 4.608 1.00 67.17 292 THR B O 1
ATOM 3691 N N . SER B 1 225 ? -46.137 87.944 4.288 1.00 78.63 296 SER B N 1
ATOM 3692 C CA . SER B 1 225 ? -46.756 89.157 4.825 1.00 79.34 296 SER B CA 1
ATOM 3693 C C . SER B 1 225 ? -46.084 90.405 4.246 1.00 79.27 296 SER B C 1
ATOM 3694 O O . SER B 1 225 ? -44.940 90.337 3.792 1.00 86.11 296 SER B O 1
ATOM 3696 N N . LEU B 1 226 ? -46.795 91.535 4.252 1.00 70.18 297 LEU B N 1
ATOM 3697 C CA . LEU B 1 226 ? -46.234 92.799 3.780 1.00 69.85 297 LEU B CA 1
ATOM 3698 C C . LEU B 1 226 ? -47.024 93.962 4.375 1.00 66.69 297 LEU B C 1
ATOM 3699 O O . LEU B 1 226 ? -48.248 93.889 4.509 1.00 74.74 297 LEU B O 1
ATOM 3701 N N . ASN B 1 227 ? -46.314 95.036 4.722 1.00 61.30 298 ASN B N 1
ATOM 3702 C CA . ASN B 1 227 ? -46.903 96.185 5.410 1.00 55.92 298 ASN B CA 1
ATOM 3703 C C . ASN B 1 227 ? -47.130 97.296 4.390 1.00 59.31 298 ASN B C 1
ATOM 3704 O O . ASN B 1 227 ? -46.403 98.291 4.340 1.00 51.35 298 ASN B O 1
ATOM 3709 N N . VAL B 1 228 ? -48.180 97.129 3.577 1.00 62.15 299 VAL B N 1
ATOM 3710 C CA . VAL B 1 228 ? -48.474 98.102 2.528 1.00 55.40 299 VAL B CA 1
ATOM 3711 C C . VAL B 1 228 ? -48.980 99.428 3.070 1.00 51.17 299 VAL B C 1
ATOM 3712 O O . VAL B 1 228 ? -49.136 100.375 2.292 1.00 62.90 299 VAL B O 1
ATOM 3714 N N . CYS B 1 229 ? -49.228 99.533 4.381 1.00 51.27 300 CYS B N 1
ATOM 3715 C CA . CYS B 1 229 ? -49.743 100.781 4.948 1.00 57.38 300 CYS B CA 1
ATOM 3716 C C . CYS B 1 229 ? -48.623 101.755 5.275 1.00 58.08 300 CYS B C 1
ATOM 3717 O O . CYS B 1 229 ? -48.837 102.974 5.242 1.00 57.50 300 CYS B O 1
ATOM 3720 N N . ILE B 1 230 ? -47.444 101.230 5.630 1.00 66.50 301 ILE B N 1
ATOM 3721 C CA . ILE B 1 230 ? -46.254 102.053 5.836 1.00 52.02 301 ILE B CA 1
ATOM 3722 C C . ILE B 1 230 ? -45.592 102.380 4.503 1.00 55.40 301 ILE B C 1
ATOM 3723 O O . ILE B 1 230 ? -45.125 103.506 4.286 1.00 55.15 301 ILE B O 1
ATOM 3728 N N . MET B 1 231 ? -45.545 101.404 3.587 1.00 49.98 302 MET B N 1
ATOM 3729 C CA . MET B 1 231 ? -44.907 101.633 2.294 1.00 46.47 302 MET B CA 1
ATOM 3730 C C . MET B 1 231 ? -45.609 102.735 1.508 1.00 53.40 302 MET B C 1
ATOM 3731 O O . MET B 1 231 ? -44.951 103.612 0.940 1.00 58.18 302 MET B O 1
ATOM 3736 N N . GLU B 1 232 ? -46.944 102.719 1.473 1.00 56.23 303 GLU B N 1
ATOM 3737 C CA . GLU B 1 232 ? -47.677 103.786 0.792 1.00 49.75 303 GLU B CA 1
ATOM 3738 C C . GLU B 1 232 ? -47.271 105.169 1.294 1.00 54.67 303 GLU B C 1
ATOM 3739 O O . GLU B 1 232 ? -47.247 106.134 0.516 1.00 55.20 303 GLU B O 1
ATOM 3741 N N . LYS B 1 233 ? -46.942 105.289 2.581 1.00 51.81 304 LYS B N 1
ATOM 3742 C CA . LYS B 1 233 ? -46.513 106.574 3.110 1.00 55.31 304 LYS B CA 1
ATOM 3743 C C . LYS B 1 233 ? -45.177 107.027 2.525 1.00 54.03 304 LYS B C 1
ATOM 3744 O O . LYS B 1 233 ? -44.821 108.200 2.678 1.00 56.55 304 LYS B O 1
ATOM 3746 N N . PHE B 1 234 ? -44.439 106.136 1.852 1.00 55.07 305 PHE B N 1
ATOM 3747 C CA . PHE B 1 234 ? -43.220 106.545 1.153 1.00 51.64 305 PHE B CA 1
ATOM 3748 C C . PHE B 1 234 ? -43.560 107.365 -0.094 1.00 49.06 305 PHE B C 1
ATOM 3749 O O . PHE B 1 234 ? -42.988 108.441 -0.319 1.00 46.57 305 PHE B O 1
ATOM 3757 N N . ALA B 1 235 ? -44.503 106.874 -0.907 1.00 46.33 306 ALA B N 1
ATOM 3758 C CA . ALA B 1 235 ? -45.013 107.658 -2.033 1.00 50.01 306 ALA B CA 1
ATOM 3759 C C . ALA B 1 235 ? -45.554 109.014 -1.584 1.00 52.36 306 ALA B C 1
ATOM 3760 O O . ALA B 1 235 ? -45.289 110.032 -2.230 1.00 52.34 306 ALA B O 1
ATOM 3762 N N . ASP B 1 236 ? -46.304 109.054 -0.476 1.00 49.97 307 ASP B N 1
ATOM 3763 C CA . ASP B 1 236 ? -46.811 110.334 0.020 1.00 52.07 307 ASP B CA 1
ATOM 3764 C C . ASP B 1 236 ? -45.673 111.299 0.284 1.00 52.49 307 ASP B C 1
ATOM 3765 O O . ASP B 1 236 ? -45.712 112.459 -0.146 1.00 54.13 307 ASP B O 1
ATOM 3770 N N . LEU B 1 237 ? -44.656 110.835 1.015 1.00 54.80 308 LEU B N 1
ATOM 3771 C CA . LEU B 1 237 ? -43.505 111.676 1.315 1.00 50.48 308 LEU B CA 1
ATOM 3772 C C . LEU B 1 237 ? -42.849 112.173 0.035 1.00 51.22 308 LEU B C 1
ATOM 3773 O O . LEU B 1 237 ? -42.501 113.354 -0.073 1.00 45.00 308 LEU B O 1
ATOM 3778 N N . ALA B 1 238 ? -42.681 111.288 -0.952 1.00 51.73 309 ALA B N 1
ATOM 3779 C CA . ALA B 1 238 ? -42.127 111.712 -2.233 1.00 50.96 309 ALA B CA 1
ATOM 3780 C C . ALA B 1 238 ? -43.018 112.763 -2.878 1.00 52.94 309 ALA B C 1
ATOM 3781 O O . ALA B 1 238 ? -42.551 113.843 -3.267 1.00 51.88 309 ALA B O 1
ATOM 3783 N N . ASN B 1 239 ? -44.320 112.472 -2.962 1.00 54.35 310 ASN B N 1
ATOM 3784 C CA . ASN B 1 239 ? -45.276 113.403 -3.557 1.00 57.30 310 ASN B CA 1
ATOM 3785 C C . ASN B 1 239 ? -45.284 114.743 -2.838 1.00 54.56 310 ASN B C 1
ATOM 3786 O O . ASN B 1 239 ? -45.419 115.796 -3.472 1.00 58.04 310 ASN B O 1
ATOM 3791 N N . GLU B 1 240 ? -45.160 114.728 -1.515 1.00 48.73 311 GLU B N 1
ATOM 3792 C CA . GLU B 1 240 ? -45.066 115.984 -0.787 1.00 55.34 311 GLU B CA 1
ATOM 3793 C C . GLU B 1 240 ? -43.750 116.696 -1.045 1.00 57.25 311 GLU B C 1
ATOM 3794 O O . GLU B 1 240 ? -43.668 117.915 -0.859 1.00 61.47 311 GLU B O 1
ATOM 3800 N N . PHE B 1 241 ? -42.720 115.967 -1.472 1.00 60.91 312 PHE B N 1
ATOM 3801 C CA . PHE B 1 241 ? -41.458 116.606 -1.830 1.00 57.93 312 PHE B CA 1
ATOM 3802 C C . PHE B 1 241 ? -41.562 117.272 -3.194 1.00 54.23 312 PHE B C 1
ATOM 3803 O O . PHE B 1 241 ? -41.151 118.424 -3.371 1.00 51.93 312 PHE B O 1
ATOM 3811 N N . TYR B 1 242 ? -42.111 116.547 -4.167 1.00 52.63 313 TYR B N 1
ATOM 3812 C CA . TYR B 1 242 ? -42.178 117.052 -5.531 1.00 56.52 313 TYR B CA 1
ATOM 3813 C C . TYR B 1 242 ? -43.261 118.115 -5.684 1.00 69.18 313 TYR B C 1
ATOM 3814 O O . TYR B 1 242 ? -43.047 119.128 -6.364 1.00 76.21 313 TYR B O 1
ATOM 3823 N N . ASP B 1 243 ? -44.432 117.887 -5.082 1.00 69.26 314 ASP B N 1
ATOM 3824 C CA . ASP B 1 243 ? -45.563 118.820 -5.099 1.00 72.54 314 ASP B CA 1
ATOM 3825 C C . ASP B 1 243 ? -45.956 119.199 -6.529 1.00 67.62 314 ASP B C 1
ATOM 3826 O O . ASP B 1 243 ? -45.830 120.350 -6.949 1.00 68.71 314 ASP B O 1
ATOM 3828 N N . ASP B 1 244 ? -46.461 118.207 -7.282 1.00 62.70 315 ASP B N 1
ATOM 3829 C CA . ASP B 1 244 ? -46.682 118.459 -8.703 1.00 65.67 315 ASP B CA 1
ATOM 3830 C C . ASP B 1 244 ? -47.905 117.768 -9.316 1.00 69.06 315 ASP B C 1
ATOM 3831 O O . ASP B 1 244 ? -47.921 117.552 -10.536 1.00 63.50 315 ASP B O 1
ATOM 3836 N N . GLY B 1 245 ? -48.921 117.422 -8.537 1.00 60.34 316 GLY B N 1
ATOM 3837 C CA . GLY B 1 245 ? -50.215 117.169 -9.133 1.00 61.99 316 GLY B CA 1
ATOM 3838 C C . GLY B 1 245 ? -50.658 115.719 -9.000 1.00 66.75 316 GLY B C 1
ATOM 3839 O O . GLY B 1 245 ? -49.860 114.799 -8.795 1.00 71.57 316 GLY B O 1
ATOM 3840 N N . LYS B 1 246 ? -51.969 115.527 -9.157 1.00 67.21 317 LYS B N 1
ATOM 3841 C CA . LYS B 1 246 ? -52.570 114.208 -8.989 1.00 63.27 317 LYS B CA 1
ATOM 3842 C C . LYS B 1 246 ? -52.106 113.232 -10.058 1.00 67.43 317 LYS B C 1
ATOM 3843 O O . LYS B 1 246 ? -52.055 112.021 -9.806 1.00 67.24 317 LYS B O 1
ATOM 3845 N N . GLU B 1 247 ? -51.784 113.731 -11.256 1.00 66.88 318 GLU B N 1
ATOM 3846 C CA . GLU B 1 247 ? -51.267 112.855 -12.302 1.00 63.69 318 GLU B CA 1
ATOM 3847 C C . GLU B 1 247 ? -49.918 112.280 -11.898 1.00 69.04 318 GLU B C 1
ATOM 3848 O O . GLU B 1 247 ? -49.666 111.077 -12.052 1.00 70.27 318 GLU B O 1
ATOM 3850 N N . ASN B 1 248 ? -49.038 113.128 -11.362 1.00 63.90 319 ASN B N 1
ATOM 3851 C CA . ASN B 1 248 ? -47.737 112.654 -10.905 1.00 64.22 319 ASN B CA 1
ATOM 3852 C C . ASN B 1 248 ? -47.876 111.785 -9.662 1.00 64.98 319 ASN B C 1
ATOM 3853 O O . ASN B 1 248 ? -47.312 110.685 -9.594 1.00 59.93 319 ASN B O 1
ATOM 3858 N N . ASN B 1 249 ? -48.639 112.261 -8.671 1.00 65.25 320 ASN B N 1
ATOM 3859 C CA . ASN B 1 249 ? -48.890 111.474 -7.467 1.00 61.52 320 ASN B CA 1
ATOM 3860 C C . ASN B 1 249 ? -49.427 110.090 -7.805 1.00 58.39 320 ASN B C 1
ATOM 3861 O O . ASN B 1 249 ? -49.106 109.114 -7.119 1.00 61.90 320 ASN B O 1
ATOM 3866 N N . LEU B 1 250 ? -50.228 109.977 -8.864 1.00 57.88 321 LEU B N 1
ATOM 3867 C CA . LEU B 1 250 ? -50.741 108.665 -9.244 1.00 68.50 321 LEU B CA 1
ATOM 3868 C C . LEU B 1 250 ? -49.623 107.758 -9.744 1.00 61.84 321 LEU B C 1
ATOM 3869 O O . LEU B 1 250 ? -49.573 106.575 -9.382 1.00 50.51 321 LEU B O 1
ATOM 3874 N N . ILE B 1 251 ? -48.715 108.299 -10.570 1.00 64.17 322 ILE B N 1
ATOM 3875 C CA . ILE B 1 251 ? -47.646 107.485 -11.151 1.00 66.43 322 ILE B CA 1
ATOM 3876 C C . ILE B 1 251 ? -46.755 106.909 -10.057 1.00 58.00 322 ILE B C 1
ATOM 3877 O O . ILE B 1 251 ? -46.432 105.712 -10.063 1.00 53.80 322 ILE B O 1
ATOM 3879 N N . ARG B 1 252 ? -46.371 107.741 -9.085 1.00 48.16 323 ARG B N 1
ATOM 3880 C CA . ARG B 1 252 ? -45.474 107.283 -8.031 1.00 49.53 323 ARG B CA 1
ATOM 3881 C C . ARG B 1 252 ? -46.106 106.181 -7.184 1.00 55.75 323 ARG B C 1
ATOM 3882 O O . ARG B 1 252 ? -45.432 105.206 -6.833 1.00 56.46 323 ARG B O 1
ATOM 3890 N N . HIS B 1 253 ? -47.394 106.303 -6.851 1.00 51.93 324 HIS B N 1
ATOM 3891 C CA . HIS B 1 253 ? -48.070 105.204 -6.167 1.00 51.04 324 HIS B CA 1
ATOM 3892 C C . HIS B 1 253 ? -48.162 103.977 -7.058 1.00 52.17 324 HIS B C 1
ATOM 3893 O O . HIS B 1 253 ? -48.067 102.844 -6.574 1.00 56.03 324 HIS B O 1
ATOM 3900 N N . VAL B 1 254 ? -48.359 104.177 -8.361 1.00 52.28 325 VAL B N 1
ATOM 3901 C CA . VAL B 1 254 ? -48.471 103.034 -9.259 1.00 60.71 325 VAL B CA 1
ATOM 3902 C C . VAL B 1 254 ? -47.122 102.342 -9.400 1.00 55.74 325 VAL B C 1
ATOM 3903 O O . VAL B 1 254 ? -47.032 101.108 -9.347 1.00 56.20 325 VAL B O 1
ATOM 3905 N N . LEU B 1 255 ? -46.048 103.123 -9.564 1.00 56.64 326 LEU B N 1
ATOM 3906 C CA . LEU B 1 255 ? -44.714 102.534 -9.688 1.00 58.83 326 LEU B CA 1
ATOM 3907 C C . LEU B 1 255 ? -44.291 101.861 -8.387 1.00 54.24 326 LEU B C 1
ATOM 3908 O O . LEU B 1 255 ? -43.798 100.726 -8.392 1.00 51.54 326 LEU B O 1
ATOM 3913 N N . LEU B 1 256 ? -44.490 102.551 -7.256 1.00 51.85 327 LEU B N 1
ATOM 3914 C CA . LEU B 1 256 ? -44.124 101.996 -5.953 1.00 51.23 327 LEU B CA 1
ATOM 3915 C C . LEU B 1 256 ? -44.710 100.609 -5.732 1.00 51.62 327 LEU B C 1
ATOM 3916 O O . LEU B 1 256 ? -44.102 99.777 -5.051 1.00 51.00 327 LEU B O 1
ATOM 3921 N N . MET B 1 257 ? -45.872 100.332 -6.326 1.00 54.12 328 MET B N 1
ATOM 3922 C CA . MET B 1 257 ? -46.520 99.039 -6.138 1.00 53.94 328 MET B CA 1
ATOM 3923 C C . MET B 1 257 ? -45.617 97.886 -6.554 1.00 59.69 328 MET B C 1
ATOM 3924 O O . MET B 1 257 ? -45.748 96.776 -6.023 1.00 65.13 328 MET B O 1
ATOM 3926 N N . ASP B 1 258 ? -44.680 98.127 -7.470 1.00 63.30 329 ASP B N 1
ATOM 3927 C CA . ASP B 1 258 ? -43.802 97.076 -7.976 1.00 60.55 329 ASP B CA 1
ATOM 3928 C C . ASP B 1 258 ? -42.410 97.079 -7.342 1.00 63.48 329 ASP B C 1
ATOM 3929 O O . ASP B 1 258 ? -41.572 96.255 -7.721 1.00 63.33 329 ASP B O 1
ATOM 3934 N N . VAL B 1 259 ? -42.140 97.968 -6.389 1.00 62.59 330 VAL B N 1
ATOM 3935 C CA . VAL B 1 259 ? -40.798 98.062 -5.818 1.00 57.56 330 VAL B CA 1
ATOM 3936 C C . VAL B 1 259 ? -40.546 96.920 -4.827 1.00 64.55 330 VAL B C 1
ATOM 3937 O O . VAL B 1 259 ? -40.246 95.786 -5.223 1.00 65.43 330 VAL B O 1
ATOM 3939 N N . ASN B 1 281 ? -35.073 97.253 -7.591 1.00 64.13 352 ASN B N 1
ATOM 3940 C CA . ASN B 1 281 ? -34.106 96.504 -6.786 1.00 68.88 352 ASN B CA 1
ATOM 3941 C C . ASN B 1 281 ? -33.164 97.440 -6.012 1.00 74.81 352 ASN B C 1
ATOM 3942 O O . ASN B 1 281 ? -32.825 97.147 -4.859 1.00 80.40 352 ASN B O 1
ATOM 3944 N N . PRO B 1 282 ? -32.719 98.539 -6.612 1.00 75.29 353 PRO B N 1
ATOM 3945 C CA . PRO B 1 282 ? -32.229 99.669 -5.814 1.00 62.11 353 PRO B CA 1
ATOM 3946 C C . PRO B 1 282 ? -33.298 100.726 -5.554 1.00 61.98 353 PRO B C 1
ATOM 3947 O O . PRO B 1 282 ? -32.971 101.762 -4.966 1.00 57.52 353 PRO B O 1
ATOM 3951 N N . ALA B 1 283 ? -34.541 100.487 -6.007 1.00 58.91 354 ALA B N 1
ATOM 3952 C CA . ALA B 1 283 ? -35.706 101.219 -5.516 1.00 52.90 354 ALA B CA 1
ATOM 3953 C C . ALA B 1 283 ? -36.089 100.787 -4.106 1.00 54.14 354 ALA B C 1
ATOM 3954 O O . ALA B 1 283 ? -36.724 101.561 -3.375 1.00 45.83 354 ALA B O 1
ATOM 3956 N N . THR B 1 284 ? -35.688 99.577 -3.706 1.00 46.02 355 THR B N 1
ATOM 3957 C CA . THR B 1 284 ? -36.025 99.078 -2.383 1.00 42.90 355 THR B CA 1
ATOM 3958 C C . THR B 1 284 ? -35.202 99.750 -1.291 1.00 41.55 355 THR B C 1
ATOM 3959 O O . THR B 1 284 ? -35.688 99.914 -0.165 1.00 42.33 355 THR B O 1
ATOM 3963 N N . THR B 1 285 ? -33.962 100.129 -1.589 1.00 38.65 356 THR B N 1
ATOM 3964 C CA . THR B 1 285 ? -33.086 100.660 -0.547 1.00 34.20 356 THR B CA 1
ATOM 3965 C C . THR B 1 285 ? -33.641 101.926 0.094 1.00 37.24 356 THR B C 1
ATOM 3966 O O . THR B 1 285 ? -33.681 101.991 1.335 1.00 37.66 356 THR B O 1
ATOM 3970 N N . PRO B 1 286 ? -34.075 102.952 -0.656 1.00 39.34 357 PRO B N 1
ATOM 3971 C CA . PRO B 1 286 ? -34.644 104.128 0.027 1.00 37.99 357 PRO B CA 1
ATOM 3972 C C . PRO B 1 286 ? -35.950 103.823 0.751 1.00 37.01 357 PRO B C 1
ATOM 3973 O O . PRO B 1 286 ? -36.213 104.413 1.812 1.00 33.81 357 PRO B O 1
ATOM 3977 N N . LEU B 1 287 ? -36.755 102.902 0.223 1.00 30.66 358 LEU B N 1
ATOM 3978 C CA . LEU B 1 287 ? -38.018 102.575 0.862 1.00 41.22 358 LEU B CA 1
ATOM 3979 C C . LEU B 1 287 ? -37.791 101.829 2.186 1.00 38.20 358 LEU B C 1
ATOM 3980 O O . LEU B 1 287 ? -38.431 102.125 3.198 1.00 37.43 358 LEU B O 1
ATOM 3985 N N . ASN B 1 288 ? -36.903 100.833 2.201 1.00 30.71 359 ASN B N 1
ATOM 3986 C CA . ASN B 1 288 ? -36.586 100.177 3.468 1.00 30.32 359 ASN B CA 1
ATOM 3987 C C . ASN B 1 288 ? -35.996 101.159 4.476 1.00 36.08 359 ASN B C 1
ATOM 3988 O O . ASN B 1 288 ? -36.269 101.049 5.675 1.00 39.00 359 ASN B O 1
ATOM 3993 N N . CYS B 1 289 ? -35.212 102.136 4.016 1.00 30.34 360 CYS B N 1
ATOM 3994 C CA . CYS B 1 289 ? -34.778 103.205 4.908 1.00 32.02 360 CYS B CA 1
ATOM 3995 C C . CYS B 1 289 ? -35.972 103.880 5.581 1.00 32.71 360 CYS B C 1
ATOM 3996 O O . CYS B 1 289 ? -35.916 104.221 6.767 1.00 32.87 360 CYS B O 1
ATOM 3999 N N . PHE B 1 290 ? -37.053 104.097 4.826 1.00 35.71 361 PHE B N 1
ATOM 4000 C CA . PHE B 1 290 ? -38.253 104.753 5.342 1.00 31.58 361 PHE B CA 1
ATOM 4001 C C . PHE B 1 290 ? -38.986 103.867 6.345 1.00 38.98 361 PHE B C 1
ATOM 4002 O O . PHE B 1 290 ? -39.399 104.328 7.416 1.00 36.29 361 PHE B O 1
ATOM 4010 N N . ILE B 1 291 ? -39.177 102.594 5.998 1.00 31.59 362 ILE B N 1
ATOM 4011 C CA . ILE B 1 291 ? -39.656 101.626 6.973 1.00 30.81 362 ILE B CA 1
ATOM 4012 C C . ILE B 1 291 ? -38.853 101.732 8.263 1.00 36.48 362 ILE B C 1
ATOM 4013 O O . ILE B 1 291 ? -39.416 101.858 9.355 1.00 44.97 362 ILE B O 1
ATOM 4018 N N . ASN B 1 292 ? -37.520 101.715 8.156 1.00 38.49 363 ASN B N 1
ATOM 4019 C CA . ASN B 1 292 ? -36.686 101.848 9.351 1.00 35.98 363 ASN B CA 1
ATOM 4020 C C . ASN B 1 292 ? -36.919 103.166 10.072 1.00 37.00 363 ASN B C 1
ATOM 4021 O O . ASN B 1 292 ? -36.861 103.210 11.305 1.00 39.52 363 ASN B O 1
ATOM 4026 N N . SER B 1 293 ? -37.181 104.250 9.346 1.00 34.78 364 SER B N 1
ATOM 4027 C CA . SER B 1 293 ? -37.469 105.492 10.051 1.00 40.86 364 SER B CA 1
ATOM 4028 C C . SER B 1 293 ? -38.896 105.521 10.601 1.00 46.38 364 SER B C 1
ATOM 4029 O O . SER B 1 293 ? -39.126 106.084 11.681 1.00 39.25 364 SER B O 1
ATOM 4032 N N . MET B 1 294 ? -39.857 104.922 9.888 1.00 40.43 365 MET B N 1
ATOM 4033 C CA . MET B 1 294 ? -41.207 104.789 10.432 1.00 42.28 365 MET B CA 1
ATOM 4034 C C . MET B 1 294 ? -41.229 103.818 11.604 1.00 45.76 365 MET B C 1
ATOM 4035 O O . MET B 1 294 ? -41.723 104.145 12.690 1.00 41.76 365 MET B O 1
ATOM 4040 N N . GLY B 1 295 ? -40.691 102.613 11.397 1.00 43.45 366 GLY B N 1
ATOM 4041 C CA . GLY B 1 295 ? -40.890 101.538 12.353 1.00 44.52 366 GLY B CA 1
ATOM 4042 C C . GLY B 1 295 ? -40.266 101.787 13.711 1.00 47.40 366 GLY B C 1
ATOM 4043 O O . GLY B 1 295 ? -40.827 101.392 14.737 1.00 54.59 366 GLY B O 1
ATOM 4044 N N . LEU B 1 296 ? -39.107 102.436 13.751 1.00 46.25 367 LEU B N 1
ATOM 4045 C CA . LEU B 1 296 ? -38.423 102.587 15.025 1.00 46.12 367 LEU B CA 1
ATOM 4046 C C . LEU B 1 296 ? -39.025 103.691 15.885 1.00 47.40 367 LEU B C 1
ATOM 4047 O O . LEU B 1 296 ? -38.877 103.651 17.113 1.00 48.00 367 LEU B O 1
ATOM 4052 N N . ARG B 1 297 ? -39.709 104.656 15.273 1.00 40.66 368 ARG B N 1
ATOM 4053 C CA . ARG B 1 297 ? -40.559 105.561 16.026 1.00 43.05 368 ARG B CA 1
ATOM 4054 C C . ARG B 1 297 ? -41.827 104.863 16.513 1.00 51.72 368 ARG B C 1
ATOM 4055 O O . ARG B 1 297 ? -42.314 105.163 17.613 1.00 48.57 368 ARG B O 1
ATOM 4063 N N . MET B 1 298 ? -42.368 103.932 15.714 1.00 52.33 369 MET B N 1
ATOM 4064 C CA . MET B 1 298 ? -43.563 103.201 16.127 1.00 51.04 369 MET B CA 1
ATOM 4065 C C . MET B 1 298 ? -43.281 102.290 17.317 1.00 49.43 369 MET B C 1
ATOM 4066 O O . MET B 1 298 ? -44.063 102.254 18.271 1.00 55.57 369 MET B O 1
ATOM 4071 N N . CYS B 1 299 ? -42.158 101.574 17.300 1.00 50.54 370 CYS B N 1
ATOM 4072 C CA . CYS B 1 299 ? -41.738 100.829 18.484 1.00 50.84 370 CYS B CA 1
ATOM 4073 C C . CYS B 1 299 ? -41.591 101.738 19.701 1.00 51.31 370 CYS B C 1
ATOM 4074 O O . CYS B 1 299 ? -41.884 101.322 20.828 1.00 57.08 370 CYS B O 1
ATOM 4077 N N . PHE B 1 300 ? -41.131 102.977 19.498 1.00 47.07 371 PHE B N 1
ATOM 4078 C CA . PHE B 1 300 ? -40.966 103.902 20.620 1.00 56.46 371 PHE B CA 1
ATOM 4079 C C . PHE B 1 300 ? -42.305 104.221 21.276 1.00 53.58 371 PHE B C 1
ATOM 4080 O O . PHE B 1 300 ? -42.400 104.311 22.506 1.00 49.66 371 PHE B O 1
ATOM 4088 N N . ALA B 1 301 ? -43.345 104.419 20.469 1.00 53.51 372 ALA B N 1
ATOM 4089 C CA . ALA B 1 301 ? -44.679 104.590 21.027 1.00 58.50 372 ALA B CA 1
ATOM 4090 C C . ALA B 1 301 ? -45.165 103.299 21.672 1.00 59.82 372 ALA B C 1
ATOM 4091 O O . ALA B 1 301 ? -45.712 103.314 22.784 1.00 60.81 372 ALA B O 1
ATOM 4093 N N . ILE B 1 302 ? -44.944 102.170 21.003 1.00 46.52 373 ILE B N 1
ATOM 4094 C CA . ILE B 1 302 ? -45.409 100.896 21.534 1.00 52.51 373 ILE B CA 1
ATOM 4095 C C . ILE B 1 302 ? -44.658 100.546 22.814 1.00 59.64 373 ILE B C 1
ATOM 4096 O O . ILE B 1 302 ? -45.261 100.125 23.807 1.00 63.09 373 ILE B O 1
ATOM 4101 N N . CYS B 1 303 ? -43.337 100.741 22.823 1.00 62.90 374 CYS B N 1
ATOM 4102 C CA . CYS B 1 303 ? -42.526 100.399 23.988 1.00 58.68 374 CYS B CA 1
ATOM 4103 C C . CYS B 1 303 ? -42.785 101.301 25.183 1.00 55.29 374 CYS B C 1
ATOM 4104 O O . CYS B 1 303 ? -42.457 100.911 26.309 1.00 55.19 374 CYS B O 1
ATOM 4107 N N . ALA B 1 304 ? -43.345 102.489 24.962 1.00 56.58 375 ALA B N 1
ATOM 4108 C CA . ALA B 1 304 ? -43.685 103.409 26.039 1.00 63.31 375 ALA B CA 1
ATOM 4109 C C . ALA B 1 304 ? -45.056 103.116 26.636 1.00 70.55 375 ALA B C 1
ATOM 4110 O O . ALA B 1 304 ? -45.310 103.465 27.799 1.00 62.23 375 ALA B O 1
ATOM 4112 N N . LYS B 1 305 ? -45.950 102.506 25.854 1.00 65.60 376 LYS B N 1
ATOM 4113 C CA . LYS B 1 305 ? -47.194 101.993 26.411 1.00 67.67 376 LYS B CA 1
ATOM 4114 C C . LYS B 1 305 ? -46.940 100.713 27.206 1.00 66.66 376 LYS B C 1
ATOM 4115 O O . LYS B 1 305 ? -47.232 100.645 28.405 1.00 70.39 376 LYS B O 1
ATOM 4117 N N . ASN B 1 306 ? -46.339 99.706 26.564 1.00 63.77 377 ASN B N 1
ATOM 4118 C CA . ASN B 1 306 ? -46.163 98.377 27.147 1.00 63.29 377 ASN B CA 1
ATOM 4119 C C . ASN B 1 306 ? -45.334 98.400 28.429 1.00 66.85 377 ASN B C 1
ATOM 4120 O O . ASN B 1 306 ? -45.155 97.363 29.077 1.00 67.23 377 ASN B O 1
ATOM 4122 N N . ALA B 1 307 ? -44.820 99.571 28.802 1.00 67.77 378 ALA B N 1
ATOM 4123 C CA . ALA B 1 307 ? -44.120 99.745 30.066 1.00 64.67 378 ALA B CA 1
ATOM 4124 C C . ALA B 1 307 ? -44.636 100.939 30.861 1.00 70.09 378 ALA B C 1
ATOM 4125 O O . ALA B 1 307 ? -44.054 101.264 31.905 1.00 66.16 378 ALA B O 1
ATOM 4127 N N . GLY B 1 308 ? -45.706 101.593 30.401 1.00 59.43 379 GLY B N 1
ATOM 4128 C CA . GLY B 1 308 ? -46.331 102.693 31.110 1.00 60.08 379 GLY B CA 1
ATOM 4129 C C . GLY B 1 308 ? -45.426 103.851 31.481 1.00 63.22 379 GLY B C 1
ATOM 4130 O O . GLY B 1 308 ? -45.201 104.097 32.669 1.00 63.35 379 GLY B O 1
ATOM 4131 N N . ILE B 1 309 ? -44.926 104.592 30.491 1.00 65.57 380 ILE B N 1
ATOM 4132 C CA . ILE B 1 309 ? -43.973 105.674 30.722 1.00 65.11 380 ILE B CA 1
ATOM 4133 C C . ILE B 1 309 ? -44.576 106.997 30.256 1.00 63.37 380 ILE B C 1
ATOM 4134 O O . ILE B 1 309 ? -45.317 107.043 29.266 1.00 57.61 380 ILE B O 1
ATOM 4139 N N . LYS B 1 310 ? -44.243 108.078 30.968 1.00 59.69 381 LYS B N 1
ATOM 4140 C CA . LYS B 1 310 ? -44.728 109.421 30.658 1.00 70.80 381 LYS B CA 1
ATOM 4141 C C . LYS B 1 310 ? -44.059 110.028 29.422 1.00 72.21 381 LYS B C 1
ATOM 4142 O O . LYS B 1 310 ? -43.454 111.109 29.503 1.00 64.88 381 LYS B O 1
ATOM 4144 N N . MET B 1 311 ? -44.172 109.350 28.273 1.00 75.72 382 MET B N 1
ATOM 4145 C CA . MET B 1 311 ? -43.629 109.851 27.014 1.00 68.83 382 MET B CA 1
ATOM 4146 C C . MET B 1 311 ? -44.549 109.465 25.865 1.00 62.15 382 MET B C 1
ATOM 4147 O O . MET B 1 311 ? -45.095 108.358 25.838 1.00 60.12 382 MET B O 1
ATOM 4152 N N . THR B 1 312 ? -44.719 110.391 24.929 1.00 60.78 383 THR B N 1
ATOM 4153 C CA . THR B 1 312 ? -45.308 110.116 23.630 1.00 62.38 383 THR B CA 1
ATOM 4154 C C . THR B 1 312 ? -44.189 109.995 22.593 1.00 64.79 383 THR B C 1
ATOM 4155 O O . THR B 1 312 ? -43.012 110.228 22.880 1.00 69.85 383 THR B O 1
ATOM 4159 N N . MET B 1 313 ? -44.551 109.643 21.362 1.00 65.49 384 MET B N 1
ATOM 4160 C CA . MET B 1 313 ? -43.522 109.450 20.348 1.00 59.56 384 MET B CA 1
ATOM 4161 C C . MET B 1 313 ? -42.934 110.762 19.840 1.00 60.34 384 MET B C 1
ATOM 4162 O O . MET B 1 313 ? -41.991 110.726 19.048 1.00 66.41 384 MET B O 1
ATOM 4167 N N . LYS B 1 314 ? -43.429 111.912 20.302 1.00 63.77 385 LYS B N 1
ATOM 4168 C CA . LYS B 1 314 ? -42.755 113.187 20.075 1.00 60.97 385 LYS B CA 1
ATOM 4169 C C . LYS B 1 314 ? -41.533 113.371 20.966 1.00 60.13 385 LYS B C 1
ATOM 4170 O O . LYS B 1 314 ? -40.809 114.358 20.806 1.00 60.51 385 LYS B O 1
ATOM 4172 N N . ASP B 1 315 ? -41.301 112.464 21.910 1.00 58.37 386 ASP B N 1
ATOM 4173 C CA . ASP B 1 315 ? -40.085 112.475 22.706 1.00 62.84 386 ASP B CA 1
ATOM 4174 C C . ASP B 1 315 ? -38.970 111.651 22.073 1.00 60.52 386 ASP B C 1
ATOM 4175 O O . ASP B 1 315 ? -37.837 111.681 22.572 1.00 57.31 386 ASP B O 1
ATOM 4177 N N . PHE B 1 316 ? -39.275 110.925 20.989 1.00 55.89 387 PHE B N 1
ATOM 4178 C CA . PHE B 1 316 ? -38.274 110.152 20.256 1.00 53.12 387 PHE B CA 1
ATOM 4179 C C . PHE B 1 316 ? -37.042 110.994 19.924 1.00 52.50 387 PHE B C 1
ATOM 4180 O O . PHE B 1 316 ? -35.900 110.561 20.123 1.00 49.24 387 PHE B O 1
ATOM 4188 N N . GLY B 1 317 ? -37.260 112.198 19.407 1.00 47.24 388 GLY B N 1
ATOM 4189 C CA . GLY B 1 317 ? -36.171 113.086 19.074 1.00 44.17 388 GLY B CA 1
ATOM 4190 C C . GLY B 1 317 ? -35.249 113.422 20.224 1.00 49.67 388 GLY B C 1
ATOM 4191 O O . GLY B 1 317 ? -34.091 113.790 20.000 1.00 52.12 388 GLY B O 1
ATOM 4192 N N . LYS B 1 318 ? -35.735 113.300 21.460 1.00 52.08 389 LYS B N 1
ATOM 4193 C CA . LYS B 1 318 ? -34.911 113.639 22.614 1.00 47.61 389 LYS B CA 1
ATOM 4194 C C . LYS B 1 318 ? -34.152 112.448 23.192 1.00 44.62 389 LYS B C 1
ATOM 4195 O O . LYS B 1 318 ? -33.387 112.634 24.146 1.00 48.23 389 LYS B O 1
ATOM 4197 N N . HIS B 1 319 ? -34.314 111.239 22.637 1.00 45.16 390 HIS B N 1
ATOM 4198 C CA . HIS B 1 319 ? -33.644 110.069 23.209 1.00 48.66 390 HIS B CA 1
ATOM 4199 C C . HIS B 1 319 ? -33.095 109.079 22.195 1.00 51.62 390 HIS B C 1
ATOM 4200 O O . HIS B 1 319 ? -32.233 108.270 22.565 1.00 44.74 390 HIS B O 1
ATOM 4207 N N . VAL B 1 320 ? -33.529 109.108 20.936 1.00 47.13 391 VAL B N 1
ATOM 4208 C CA . VAL B 1 320 ? -33.137 108.104 19.952 1.00 52.59 391 VAL B CA 1
ATOM 4209 C C . VAL B 1 320 ? -32.539 108.795 18.730 1.00 45.21 391 VAL B C 1
ATOM 4210 O O . VAL B 1 320 ? -33.170 109.678 18.135 1.00 45.77 391 VAL B O 1
ATOM 4214 N N . SER B 1 321 ? -31.327 108.382 18.356 1.00 39.62 392 SER B N 1
ATOM 4215 C CA . SER B 1 321 ? -30.689 108.751 17.095 1.00 35.23 392 SER B CA 1
ATOM 4216 C C . SER B 1 321 ? -30.351 107.489 16.319 1.00 31.42 392 SER B C 1
ATOM 4217 O O . SER B 1 321 ? -29.669 106.605 16.841 1.00 35.89 392 SER B O 1
ATOM 4220 N N . MET B 1 322 ? -30.797 107.421 15.068 1.00 32.53 393 MET B N 1
ATOM 4221 C CA . MET B 1 322 ? -30.607 106.239 14.237 1.00 35.53 393 MET B CA 1
ATOM 4222 C C . MET B 1 322 ? -30.124 106.614 12.833 1.00 36.70 393 MET B C 1
ATOM 4223 O O . MET B 1 322 ? -30.318 107.741 12.363 1.00 31.73 393 MET B O 1
ATOM 4228 N N . VAL B 1 323 ? -29.500 105.637 12.158 1.00 29.73 394 VAL B N 1
ATOM 4229 C CA . VAL B 1 323 ? -29.315 105.652 10.709 1.00 29.30 394 VAL B CA 1
ATOM 4230 C C . VAL B 1 323 ? -29.754 104.303 10.159 1.00 26.47 394 VAL B C 1
ATOM 4231 O O . VAL B 1 323 ? -29.822 103.310 10.882 1.00 33.50 394 VAL B O 1
ATOM 4235 N N . SER B 1 324 ? -30.037 104.263 8.860 1.00 25.66 395 SER B N 1
ATOM 4236 C CA . SER B 1 324 ? -30.291 102.978 8.226 1.00 27.09 395 SER B CA 1
ATOM 4237 C C . SER B 1 324 ? -29.786 102.984 6.789 1.00 30.23 395 SER B C 1
ATOM 4238 O O . SER B 1 324 ? -29.790 104.017 6.120 1.00 31.89 395 SER B O 1
ATOM 4241 N N . TYR B 1 325 ? -29.344 101.819 6.319 1.00 29.06 396 TYR B N 1
ATOM 4242 C CA . TYR B 1 325 ? -29.062 101.611 4.901 1.00 32.06 396 TYR B CA 1
ATOM 4243 C C . TYR B 1 325 ? -29.943 100.467 4.420 1.00 27.73 396 TYR B C 1
ATOM 4244 O O . TYR B 1 325 ? -29.606 99.299 4.631 1.00 30.98 396 TYR B O 1
ATOM 4253 N N . GLY B 1 326 ? -31.030 100.797 3.723 1.00 26.60 397 GLY B N 1
ATOM 4254 C CA . GLY B 1 326 ? -31.994 99.786 3.325 1.00 31.22 397 GLY B CA 1
ATOM 4255 C C . GLY B 1 326 ? -32.623 99.121 4.543 1.00 38.18 397 GLY B C 1
ATOM 4256 O O . GLY B 1 326 ? -33.212 99.796 5.395 1.00 37.43 397 GLY B O 1
ATOM 4257 N N . ASP B 1 327 ? -32.491 97.801 4.651 1.00 34.66 398 ASP B N 1
ATOM 4258 C CA . ASP B 1 327 ? -33.048 97.067 5.781 1.00 38.74 398 ASP B CA 1
ATOM 4259 C C . ASP B 1 327 ? -32.143 97.072 7.011 1.00 36.93 398 ASP B C 1
ATOM 4260 O O . ASP B 1 327 ? -32.596 96.663 8.084 1.00 37.45 398 ASP B O 1
ATOM 4265 N N . ASP B 1 328 ? -30.891 97.519 6.892 1.00 33.45 399 ASP B N 1
ATOM 4266 C CA . ASP B 1 328 ? -29.947 97.519 8.009 1.00 31.27 399 ASP B CA 1
ATOM 4267 C C . ASP B 1 328 ? -30.009 98.843 8.752 1.00 32.42 399 ASP B C 1
ATOM 4268 O O . ASP B 1 328 ? -30.131 99.901 8.131 1.00 36.15 399 ASP B O 1
ATOM 4273 N N . ASN B 1 329 ? -29.869 98.798 10.075 1.00 25.34 400 ASN B N 1
ATOM 4274 C CA . ASN B 1 329 ? -29.841 100.033 10.841 1.00 27.25 400 ASN B CA 1
ATOM 4275 C C . ASN B 1 329 ? -28.829 99.950 11.977 1.00 27.42 400 ASN B C 1
ATOM 4276 O O . ASN B 1 329 ? -28.262 98.897 12.280 1.00 29.27 400 ASN B O 1
ATOM 4281 N N . VAL B 1 330 ? -28.583 101.111 12.573 1.00 24.11 401 VAL B N 1
ATOM 4282 C CA . VAL B 1 330 ? -27.881 101.250 13.839 1.00 25.27 401 VAL B CA 1
ATOM 4283 C C . VAL B 1 330 ? -28.690 102.258 14.632 1.00 29.95 401 VAL B C 1
ATOM 4284 O O . VAL B 1 330 ? -29.093 103.291 14.089 1.00 29.22 401 VAL B O 1
ATOM 4288 N N . ILE B 1 331 ? -28.990 101.943 15.890 1.00 32.49 402 ILE B N 1
ATOM 4289 C CA . ILE B 1 331 ? -29.807 102.826 16.715 1.00 30.18 402 ILE B CA 1
ATOM 4290 C C . ILE B 1 331 ? -29.053 103.183 17.989 1.00 32.64 402 ILE B C 1
ATOM 4291 O O . ILE B 1 331 ? -28.454 102.313 18.633 1.00 31.21 402 ILE B O 1
ATOM 4296 N N . ASN B 1 332 ? -29.070 104.467 18.332 1.00 30.74 403 ASN B N 1
ATOM 4297 C CA . ASN B 1 332 ? -28.513 104.988 19.569 1.00 33.22 403 ASN B CA 1
ATOM 4298 C C . ASN B 1 332 ? -29.672 105.496 20.412 1.00 34.59 403 ASN B C 1
ATOM 4299 O O . ASN B 1 332 ? -30.524 106.232 19.904 1.00 37.49 403 ASN B O 1
ATOM 4304 N N . PHE B 1 333 ? -29.741 105.067 21.676 1.00 39.35 404 PHE B N 1
ATOM 4305 C CA . PHE B 1 333 ? -30.806 105.520 22.571 1.00 46.62 404 PHE B CA 1
ATOM 4306 C C . PHE B 1 333 ? -30.242 105.878 23.941 1.00 41.33 404 PHE B C 1
ATOM 4307 O O . PHE B 1 333 ? -29.278 105.272 24.420 1.00 38.12 404 PHE B O 1
ATOM 4315 N N . SER B 1 334 ? -30.862 106.888 24.554 1.00 52.70 405 SER B N 1
ATOM 4316 C CA . SER B 1 334 ? -30.423 107.454 25.825 1.00 48.08 405 SER B CA 1
ATOM 4317 C C . SER B 1 334 ? -30.513 106.440 26.956 1.00 48.10 405 SER B C 1
ATOM 4318 O O . SER B 1 334 ? -31.291 105.480 26.916 1.00 48.27 405 SER B O 1
ATOM 4321 N N . ASP B 1 335 ? -29.714 106.691 27.996 1.00 51.09 406 ASP B N 1
ATOM 4322 C CA . ASP B 1 335 ? -29.766 105.857 29.191 1.00 49.55 406 ASP B CA 1
ATOM 4323 C C . ASP B 1 335 ? -31.142 105.897 29.854 1.00 47.55 406 ASP B C 1
ATOM 4324 O O . ASP B 1 335 ? -31.598 104.880 30.385 1.00 44.89 406 ASP B O 1
ATOM 4329 N N . GLU B 1 336 ? -31.842 107.034 29.775 1.00 45.86 407 GLU B N 1
ATOM 4330 C CA . GLU B 1 336 ? -33.162 107.178 30.385 1.00 45.68 407 GLU B CA 1
ATOM 4331 C C . GLU B 1 336 ? -34.222 106.266 29.779 1.00 49.87 407 GLU B C 1
ATOM 4332 O O . GLU B 1 336 ? -35.299 106.131 30.376 1.00 58.22 407 GLU B O 1
ATOM 4334 N N . VAL B 1 337 ? -33.968 105.634 28.634 1.00 43.91 408 VAL B N 1
ATOM 4335 C CA . VAL B 1 337 ? -35.032 104.872 27.986 1.00 44.74 408 VAL B CA 1
ATOM 4336 C C . VAL B 1 337 ? -34.549 103.457 27.705 1.00 43.52 408 VAL B C 1
ATOM 4337 O O . VAL B 1 337 ? -35.273 102.648 27.116 1.00 41.23 408 VAL B O 1
ATOM 4341 N N . CYS B 1 338 ? -33.325 103.145 28.132 1.00 41.70 409 CYS B N 1
ATOM 4342 C CA . CYS B 1 338 ? -32.735 101.868 27.754 1.00 47.44 409 CYS B CA 1
ATOM 4343 C C . CYS B 1 338 ? -33.396 100.680 28.446 1.00 50.28 409 CYS B C 1
ATOM 4344 O O . CYS B 1 338 ? -33.330 99.561 27.920 1.00 52.16 409 CYS B O 1
ATOM 4347 N N . GLU B 1 339 ? -34.033 100.890 29.604 1.00 55.45 410 GLU B N 1
ATOM 4348 C CA . GLU B 1 339 ? -34.654 99.778 30.322 1.00 57.49 410 GLU B CA 1
ATOM 4349 C C . GLU B 1 339 ? -35.966 99.319 29.676 1.00 48.04 410 GLU B C 1
ATOM 4350 O O . GLU B 1 339 ? -36.368 98.169 29.881 1.00 39.66 410 GLU B O 1
ATOM 4352 N N . TRP B 1 340 ? -36.615 100.169 28.864 1.00 48.68 411 TRP B N 1
ATOM 4353 C CA . TRP B 1 340 ? -37.790 99.775 28.089 1.00 49.35 411 TRP B CA 1
ATOM 4354 C C . TRP B 1 340 ? -37.665 99.950 26.574 1.00 52.04 411 TRP B C 1
ATOM 4355 O O . TRP B 1 340 ? -38.612 99.614 25.846 1.00 49.51 411 TRP B O 1
ATOM 4366 N N . TYR B 1 341 ? -36.551 100.481 26.075 1.00 52.02 412 TYR B N 1
ATOM 4367 C CA . TYR B 1 341 ? -36.318 100.636 24.637 1.00 50.15 412 TYR B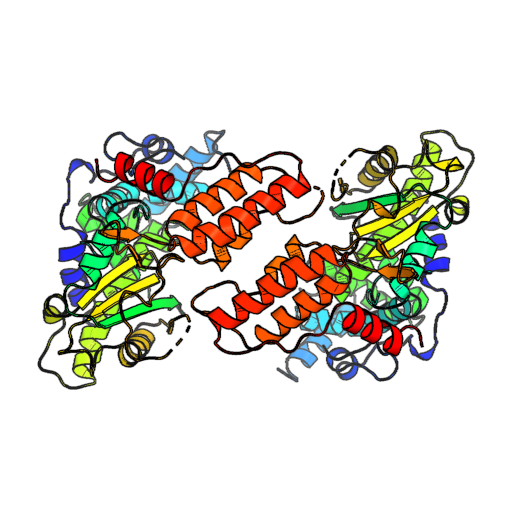 CA 1
ATOM 4368 C C . TYR B 1 341 ? -34.930 100.061 24.366 1.00 46.75 412 TYR B C 1
ATOM 4369 O O . TYR B 1 341 ? -33.923 100.699 24.697 1.00 44.12 412 TYR B O 1
ATOM 4378 N N . ASN B 1 342 ? -34.870 98.852 23.807 1.00 36.96 413 ASN B N 1
ATOM 4379 C CA . ASN B 1 342 ? -33.586 98.169 23.635 1.00 36.78 413 ASN B CA 1
ATOM 4380 C C . ASN B 1 342 ? -33.749 97.040 22.624 1.00 39.46 413 ASN B C 1
ATOM 4381 O O . ASN B 1 342 ? -34.788 96.918 21.964 1.00 44.04 413 ASN B O 1
ATOM 4386 N N . MET B 1 343 ? -32.719 96.195 22.510 1.00 33.44 414 MET B N 1
ATOM 4387 C CA . MET B 1 343 ? -32.754 95.151 21.492 1.00 41.54 414 MET B CA 1
ATOM 4388 C C . MET B 1 343 ? -33.949 94.229 21.689 1.00 48.39 414 MET B C 1
ATOM 4389 O O . MET B 1 343 ? -34.541 93.756 20.711 1.00 44.99 414 MET B O 1
ATOM 4394 N N . GLU B 1 344 ? -34.327 93.977 22.951 1.00 49.71 415 GLU B N 1
ATOM 4395 C CA . GLU B 1 344 ? -35.417 93.054 23.249 1.00 41.20 415 GLU B CA 1
ATOM 4396 C C . GLU B 1 344 ? -36.770 93.697 22.980 1.00 40.76 415 GLU B C 1
ATOM 4397 O O . GLU B 1 344 ? -37.574 93.179 22.194 1.00 45.22 415 GLU B O 1
ATOM 4399 N N . THR B 1 345 ? -37.047 94.831 23.623 1.00 39.20 416 THR B N 1
ATOM 4400 C CA . THR B 1 345 ? -38.375 95.415 23.471 1.00 39.56 416 THR B CA 1
ATOM 4401 C C . THR B 1 345 ? -38.616 95.850 22.036 1.00 50.04 416 THR B C 1
ATOM 4402 O O . THR B 1 345 ? -39.757 95.820 21.557 1.00 58.38 416 THR B O 1
ATOM 4406 N N . ILE B 1 346 ? -37.555 96.247 21.326 1.00 51.85 417 ILE B N 1
ATOM 4407 C CA . ILE B 1 346 ? -37.729 96.722 19.957 1.00 44.74 417 ILE B CA 1
ATOM 4408 C C . ILE B 1 346 ? -37.964 95.553 19.013 1.00 41.84 417 ILE B C 1
ATOM 4409 O O . ILE B 1 346 ? -38.831 95.619 18.136 1.00 39.68 417 ILE B O 1
ATOM 4414 N N . ALA B 1 347 ? -37.208 94.465 19.182 1.00 34.75 418 ALA B N 1
ATOM 4415 C CA . ALA B 1 347 ? -37.400 93.307 18.321 1.00 39.13 418 ALA B CA 1
ATOM 4416 C C . ALA B 1 347 ? -38.799 92.721 18.487 1.00 59.66 418 ALA B C 1
ATOM 4417 O O . ALA B 1 347 ? -39.358 92.167 17.525 1.00 52.88 418 ALA B O 1
ATOM 4419 N N . LYS B 1 348 ? -39.385 92.857 19.689 1.00 54.89 419 LYS B N 1
ATOM 4420 C CA . LYS B 1 348 ? -40.769 92.447 19.909 1.00 43.76 419 LYS B CA 1
ATOM 4421 C C . LYS B 1 348 ? -41.740 93.404 19.229 1.00 38.64 419 LYS B C 1
ATOM 4422 O O . LYS B 1 348 ? -42.562 92.992 18.404 1.00 45.81 419 LYS B O 1
ATOM 4424 N N . ALA B 1 349 ? -41.655 94.697 19.560 1.00 41.17 420 ALA B N 1
ATOM 4425 C CA . ALA B 1 349 ? -42.580 95.683 18.996 1.00 42.82 420 ALA B CA 1
ATOM 4426 C C . ALA B 1 349 ? -42.565 95.691 17.467 1.00 58.60 420 ALA B C 1
ATOM 4427 O O . ALA B 1 349 ? -43.572 96.050 16.841 1.00 62.33 420 ALA B O 1
ATOM 4429 N N . PHE B 1 350 ? -41.442 95.296 16.850 1.00 53.08 421 PHE B N 1
ATOM 4430 C CA . PHE B 1 350 ? -41.375 95.210 15.393 1.00 57.07 421 PHE B CA 1
ATOM 4431 C C . PHE B 1 350 ? -42.231 94.078 14.840 1.00 56.44 421 PHE B C 1
ATOM 4432 O O . PHE B 1 350 ? -42.745 94.190 13.718 1.00 54.73 421 PHE B O 1
ATOM 4440 N N . GLU B 1 351 ? -42.354 92.968 15.585 1.00 58.70 422 GLU B N 1
ATOM 4441 C CA . GLU B 1 351 ? -43.225 91.868 15.162 1.00 57.40 422 GLU B CA 1
ATOM 4442 C C . GLU B 1 351 ? -44.680 92.317 15.073 1.00 55.15 422 GLU B C 1
ATOM 4443 O O . GLU B 1 351 ? -45.445 91.806 14.247 1.00 46.65 422 GLU B O 1
ATOM 4445 N N . THR B 1 352 ? -45.076 93.282 15.901 1.00 53.75 423 THR B N 1
ATOM 4446 C CA . THR B 1 352 ? -46.414 93.841 15.772 1.00 50.82 423 THR B CA 1
ATOM 4447 C C . THR B 1 352 ? -46.609 94.473 14.401 1.00 60.87 423 THR B C 1
ATOM 4448 O O . THR B 1 352 ? -47.678 94.332 13.791 1.00 70.88 423 THR B O 1
ATOM 4452 N N . LEU B 1 353 ? -45.581 95.161 13.888 1.00 58.50 424 LEU B N 1
ATOM 4453 C CA . LEU B 1 353 ? -45.683 95.811 12.586 1.00 50.94 424 LEU B CA 1
ATOM 4454 C C . LEU B 1 353 ? -45.390 94.872 11.431 1.00 49.84 424 LEU B C 1
ATOM 4455 O O . LEU B 1 353 ? -45.411 95.319 10.278 1.00 52.04 424 LEU B O 1
ATOM 4460 N N . GLY B 1 354 ? -45.114 93.601 11.708 1.00 45.90 425 GLY B N 1
ATOM 4461 C CA . GLY B 1 354 ? -44.927 92.616 10.667 1.00 47.02 425 GLY B CA 1
ATOM 4462 C C . GLY B 1 354 ? -43.498 92.220 10.379 1.00 54.62 425 GLY B C 1
ATOM 4463 O O . GLY B 1 354 ? -43.261 91.483 9.412 1.00 58.22 425 GLY B O 1
ATOM 4464 N N . PHE B 1 355 ? -42.540 92.657 11.190 1.00 53.11 426 PHE B N 1
ATOM 4465 C CA . PHE B 1 355 ? -41.133 92.474 10.875 1.00 54.75 426 PHE B CA 1
ATOM 4466 C C . PHE B 1 355 ? -40.433 91.662 11.955 1.00 56.03 426 PHE B C 1
ATOM 4467 O O . PHE B 1 355 ? -40.740 91.788 13.148 1.00 57.19 426 PHE B O 1
ATOM 4475 N N . THR B 1 356 ? -39.495 90.825 11.525 1.00 44.38 427 THR B N 1
ATOM 4476 C CA . THR B 1 356 ? -38.564 90.164 12.425 1.00 51.75 427 THR B CA 1
ATOM 4477 C C . THR B 1 356 ? -37.240 90.925 12.376 1.00 57.94 427 THR B C 1
ATOM 4478 O O . THR B 1 356 ? -36.562 90.942 11.341 1.00 59.24 427 THR B O 1
ATOM 4480 N N . TYR B 1 357 ? -36.876 91.543 13.490 1.00 50.90 428 TYR B N 1
ATOM 4481 C CA . TYR B 1 357 ? -35.697 92.393 13.591 1.00 43.88 428 TYR B CA 1
ATOM 4482 C C . TYR B 1 357 ? -34.616 91.647 14.373 1.00 45.53 428 TYR B C 1
ATOM 4483 O O . TYR B 1 357 ? -34.717 91.498 15.590 1.00 52.94 428 TYR B O 1
ATOM 4492 N N . THR B 1 358 ? -33.569 91.196 13.684 1.00 51.80 429 THR B N 1
ATOM 4493 C CA . THR B 1 358 ? -32.524 90.375 14.287 1.00 59.98 429 THR B CA 1
ATOM 4494 C C . THR B 1 358 ? -31.138 90.991 14.125 1.00 52.99 429 THR B C 1
ATOM 4495 O O . THR B 1 358 ? -30.832 91.628 13.119 1.00 48.66 429 THR B O 1
ATOM 4499 N N . ASP B 1 359 ? -30.295 90.749 15.121 1.00 58.72 430 ASP B N 1
ATOM 4500 C CA . ASP B 1 359 ? -28.873 91.059 15.099 1.00 53.62 430 ASP B CA 1
ATOM 4501 C C . ASP B 1 359 ? -28.059 89.796 14.827 1.00 61.97 430 ASP B C 1
ATOM 4502 O O . ASP B 1 359 ? -28.380 88.723 15.344 1.00 69.05 430 ASP B O 1
ATOM 4504 N N . GLU B 1 360 ? -26.984 89.923 14.054 1.00 64.33 431 GLU B N 1
ATOM 4505 C CA . GLU B 1 360 ? -26.134 88.764 13.749 1.00 65.59 431 GLU B CA 1
ATOM 4506 C C . GLU B 1 360 ? -25.512 88.163 15.015 1.00 61.92 431 GLU B C 1
ATOM 4507 O O . GLU B 1 360 ? -24.442 88.578 15.453 1.00 63.18 431 GLU B O 1
ATOM 4509 N N . VAL B 1 368 ? -27.786 87.426 22.420 1.00 59.70 439 VAL B N 1
ATOM 4510 C CA . VAL B 1 368 ? -28.178 88.787 22.060 1.00 68.60 439 VAL B CA 1
ATOM 4511 C C . VAL B 1 368 ? -28.281 89.656 23.314 1.00 64.38 439 VAL B C 1
ATOM 4512 O O . VAL B 1 368 ? -29.118 89.397 24.179 1.00 67.75 439 VAL B O 1
ATOM 4514 N N . PRO B 1 369 ? -27.436 90.678 23.422 1.00 61.23 440 PRO B N 1
ATOM 4515 C CA . PRO B 1 369 ? -27.514 91.592 24.568 1.00 57.69 440 PRO B CA 1
ATOM 4516 C C . PRO B 1 369 ? -28.708 92.524 24.388 1.00 57.26 440 PRO B C 1
ATOM 4517 O O . PRO B 1 369 ? -29.456 92.433 23.418 1.00 63.37 440 PRO B O 1
ATOM 4519 N N . LYS B 1 370 ? -28.911 93.404 25.368 1.00 49.95 441 LYS B N 1
ATOM 4520 C CA . LYS B 1 370 ? -29.961 94.409 25.240 1.00 44.46 441 LYS B CA 1
ATOM 4521 C C . LYS B 1 370 ? -29.433 95.709 24.638 1.00 50.71 441 LYS B C 1
ATOM 4522 O O . LYS B 1 370 ? -30.230 96.558 24.207 1.00 46.46 441 LYS B O 1
ATOM 4524 N N . TRP B 1 371 ? -28.111 95.863 24.569 1.00 50.62 442 TRP B N 1
ATOM 4525 C CA . TRP B 1 371 ? -27.462 96.981 23.899 1.00 45.20 442 TRP B CA 1
ATOM 4526 C C . TRP B 1 371 ? -25.977 96.676 23.792 1.00 47.28 442 TRP B C 1
ATOM 4527 O O . TRP B 1 371 ? -25.458 95.788 24.473 1.00 40.85 442 TRP B O 1
ATOM 4538 N N . ARG B 1 372 ? -25.300 97.421 22.912 1.00 52.74 443 ARG B N 1
ATOM 4539 C CA . ARG B 1 372 ? -23.865 97.271 22.685 1.00 41.92 443 ARG B CA 1
ATOM 4540 C C . ARG B 1 372 ? -23.250 98.660 22.596 1.00 36.29 443 ARG B C 1
ATOM 4541 O O . ARG B 1 372 ? -23.934 99.676 22.784 1.00 37.04 443 ARG B O 1
ATOM 4549 N N . SER B 1 373 ? -21.951 98.706 22.325 1.00 28.97 444 SER B N 1
ATOM 4550 C CA . SER B 1 373 ? -21.253 99.968 22.155 1.00 30.05 444 SER B CA 1
ATOM 4551 C C . SER B 1 373 ? -20.930 100.199 20.685 1.00 35.26 444 SER B C 1
ATOM 4552 O O . SER B 1 373 ? -20.850 99.257 19.890 1.00 32.18 444 SER B O 1
ATOM 4555 N N . ILE B 1 374 ? -20.705 101.473 20.336 1.00 34.01 445 ILE B N 1
ATOM 4556 C CA . ILE B 1 374 ? -20.536 101.835 18.930 1.00 34.14 445 ILE B CA 1
ATOM 4557 C C . ILE B 1 374 ? -19.316 101.149 18.322 1.00 35.57 445 ILE B C 1
ATOM 4558 O O . ILE B 1 374 ? -19.264 100.918 17.105 1.00 32.92 445 ILE B O 1
ATOM 4563 N N . LYS B 1 375 ? -18.338 100.780 19.143 1.00 33.01 446 LYS B N 1
ATOM 4564 C CA . LYS B 1 375 ? -17.184 100.064 18.622 1.00 32.75 446 LYS B CA 1
ATOM 4565 C C . LYS B 1 375 ? -17.451 98.584 18.393 1.00 35.19 446 LYS B C 1
ATOM 4566 O O . LYS B 1 375 ? -16.541 97.878 17.933 1.00 34.75 446 LYS B O 1
ATOM 4572 N N . ASP B 1 376 ? -18.671 98.102 18.658 1.00 33.24 447 ASP B N 1
ATOM 4573 C CA . ASP B 1 376 ? -18.957 96.669 18.587 1.00 34.64 447 ASP B CA 1
ATOM 4574 C C . ASP B 1 376 ? -19.769 96.269 17.372 1.00 31.42 447 ASP B C 1
ATOM 4575 O O . ASP B 1 376 ? -19.632 95.141 16.893 1.00 32.61 447 ASP B O 1
ATOM 4580 N N . VAL B 1 377 ? -20.582 97.150 16.879 1.00 28.03 448 VAL B N 1
ATOM 4581 C CA . VAL B 1 377 ? -21.598 96.852 15.882 1.00 25.02 448 VAL B CA 1
ATOM 4582 C C . VAL B 1 377 ? -21.001 96.923 14.480 1.00 28.54 448 VAL B C 1
ATOM 4583 O O . VAL B 1 377 ? -20.041 97.647 14.215 1.00 28.16 448 VAL B O 1
ATOM 4587 N N . GLN B 1 378 ? -21.572 96.153 13.567 1.00 23.07 449 GLN B N 1
ATOM 4588 C CA . GLN B 1 378 ? -21.129 96.113 12.190 1.00 20.87 449 GLN B CA 1
ATOM 4589 C C . GLN B 1 378 ? -22.205 96.754 11.334 1.00 24.75 449 GLN B C 1
ATOM 4590 O O . GLN B 1 378 ? -23.391 96.458 11.508 1.00 28.30 449 GLN B O 1
ATOM 4596 N N . TYR B 1 379 ? -21.785 97.650 10.438 1.00 24.12 450 TYR B N 1
ATOM 4597 C CA . TYR B 1 379 ? -22.667 98.412 9.562 1.00 18.87 450 TYR B CA 1
ATOM 4598 C C . TYR B 1 379 ? -22.050 98.428 8.168 1.00 23.27 450 TYR B C 1
ATOM 4599 O O . TYR B 1 379 ? -20.899 98.851 8.002 1.00 20.08 450 TYR B O 1
ATOM 4608 N N . LEU B 1 380 ? -22.813 97.960 7.177 1.00 21.50 451 LEU B N 1
ATOM 4609 C CA . LEU B 1 380 ? -22.340 97.800 5.804 1.00 18.05 451 LEU B CA 1
ATOM 4610 C C . LEU B 1 380 ? -21.063 96.963 5.753 1.00 20.48 451 LEU B C 1
ATOM 4611 O O . LEU B 1 380 ? -20.094 97.304 5.067 1.00 22.70 451 LEU B O 1
ATOM 4616 N N . LYS B 1 381 ? -21.072 95.844 6.474 1.00 18.94 452 LYS B N 1
ATOM 4617 C CA . LYS B 1 381 ? -19.971 94.890 6.521 1.00 18.73 452 LYS B CA 1
ATOM 4618 C C . LYS B 1 381 ? -18.710 95.490 7.123 1.00 17.22 452 LYS B C 1
ATOM 4619 O O . LYS B 1 381 ? -17.612 94.964 6.916 1.00 20.43 452 LYS B O 1
ATOM 4625 N N . ARG B 1 382 ? -18.847 96.569 7.885 1.00 16.14 453 ARG B N 1
ATOM 4626 C CA . ARG B 1 382 ? -17.705 97.350 8.348 1.00 18.84 453 ARG B CA 1
ATOM 4627 C C . ARG B 1 382 ? -17.929 97.713 9.806 1.00 17.97 453 ARG B C 1
ATOM 4628 O O . ARG B 1 382 ? -19.058 97.691 10.300 1.00 17.23 453 ARG B O 1
ATOM 4636 N N . LYS B 1 383 ? -16.843 98.055 10.491 1.00 18.45 454 LYS B N 1
ATOM 4637 C CA . LYS B 1 383 ? -16.927 98.521 11.871 1.00 25.64 454 LYS B CA 1
ATOM 4638 C C . LYS B 1 383 ? -16.562 100.005 11.979 1.00 26.02 454 LYS B C 1
ATOM 4639 O O . LYS B 1 383 ? -15.966 100.604 11.072 1.00 24.16 454 LYS B O 1
ATOM 4645 N N . PHE B 1 384 ? -16.969 100.602 13.097 1.00 22.43 455 PHE B N 1
ATOM 4646 C CA . PHE B 1 384 ? -16.538 101.944 13.474 1.00 20.12 455 PHE B CA 1
ATOM 4647 C C . PHE B 1 384 ? -15.288 101.810 14.340 1.00 23.14 455 PHE B C 1
ATOM 4648 O O . PHE B 1 384 ? -15.363 101.419 15.508 1.00 25.85 455 PHE B O 1
ATOM 4656 N N . ARG B 1 385 ? -14.127 102.115 13.766 1.00 19.35 456 ARG B N 1
ATOM 4657 C CA . ARG B 1 385 ? -12.860 102.037 14.475 1.00 21.70 456 ARG B CA 1
ATOM 4658 C C . ARG B 1 385 ? -12.221 103.424 14.571 1.00 31.81 456 ARG B C 1
ATOM 4659 O O . ARG B 1 385 ? -12.213 104.182 13.593 1.00 29.01 456 ARG B O 1
ATOM 4667 N N . TYR B 1 386 ? -11.668 103.750 15.745 1.00 31.14 457 TYR B N 1
ATOM 4668 C CA . TYR B 1 386 ? -10.957 105.005 15.972 1.00 26.85 457 TYR B CA 1
ATOM 4669 C C . TYR B 1 386 ? -9.462 104.753 15.980 1.00 33.39 457 TYR B C 1
ATOM 4670 O O . TYR B 1 386 ? -8.967 104.012 16.831 1.00 37.71 457 TYR B O 1
ATOM 4679 N N . ASP B 1 387 ? -8.731 105.370 15.053 1.00 35.11 458 ASP B N 1
ATOM 4680 C CA . ASP B 1 387 ? -7.281 105.212 15.080 1.00 36.02 458 ASP B CA 1
ATOM 4681 C C . ASP B 1 387 ? -6.715 106.185 16.106 1.00 38.74 458 ASP B C 1
ATOM 4682 O O . ASP B 1 387 ? -6.843 107.402 15.945 1.00 39.70 458 ASP B O 1
ATOM 4687 N N . GLU B 1 388 ? -6.112 105.648 17.173 1.00 44.17 459 GLU B N 1
ATOM 4688 C CA . GLU B 1 388 ? -5.689 106.500 18.281 1.00 45.56 459 GLU B CA 1
ATOM 4689 C C . GLU B 1 388 ? -4.503 107.379 17.908 1.00 42.57 459 GLU B C 1
ATOM 4690 O O . GLU B 1 388 ? -4.384 108.486 18.436 1.00 42.35 459 GLU B O 1
ATOM 4696 N N . GLN B 1 389 ? -3.634 106.918 17.002 1.00 38.09 460 GLN B N 1
ATOM 4697 C CA . GLN B 1 389 ? -2.497 107.729 16.569 1.00 33.82 460 GLN B CA 1
ATOM 4698 C C . GLN B 1 389 ? -2.926 108.829 15.609 1.00 42.94 460 GLN B C 1
ATOM 4699 O O . GLN B 1 389 ? -2.546 109.993 15.779 1.00 49.01 460 GLN B O 1
ATOM 4705 N N . ARG B 1 390 ? -3.719 108.482 14.592 1.00 44.17 461 ARG B N 1
ATOM 4706 C CA . ARG B 1 390 ? -4.127 109.420 13.552 1.00 30.05 461 ARG B CA 1
ATOM 4707 C C . ARG B 1 390 ? -5.463 110.087 13.836 1.00 31.07 461 ARG B C 1
ATOM 4708 O O . ARG B 1 390 ? -5.903 110.906 13.028 1.00 35.68 461 ARG B O 1
ATOM 4716 N N . LYS B 1 391 ? -6.109 109.762 14.953 1.00 36.15 462 LYS B N 1
ATOM 4717 C CA . LYS B 1 391 ? -7.281 110.492 15.464 1.00 41.26 462 LYS B CA 1
ATOM 4718 C C . LYS B 1 391 ? -8.373 110.656 14.406 1.00 32.84 462 LYS B C 1
ATOM 4719 O O . LYS B 1 391 ? -8.857 111.755 14.135 1.00 38.75 462 LYS B O 1
ATOM 4725 N N . VAL B 1 392 ? -8.796 109.532 13.847 1.00 32.74 463 VAL B N 1
ATOM 4726 C CA . VAL B 1 392 ? -9.749 109.534 12.743 1.00 26.09 463 VAL B CA 1
ATOM 4727 C C . VAL B 1 392 ? -10.595 108.258 12.806 1.00 28.55 463 VAL B C 1
ATOM 4728 O O . VAL B 1 392 ? -10.130 107.200 13.248 1.00 30.02 463 VAL B O 1
ATOM 4732 N N . TRP B 1 393 ? -11.844 108.360 12.367 1.00 24.82 464 TRP B N 1
ATOM 4733 C CA . TRP B 1 393 ? -12.769 107.233 12.377 1.00 21.54 464 TRP B CA 1
ATOM 4734 C C . TRP B 1 393 ? -12.723 106.507 11.040 1.00 23.22 464 TRP B C 1
ATOM 4735 O O . TRP B 1 393 ? -13.141 107.056 10.021 1.00 25.79 464 TRP B O 1
ATOM 4746 N N . GLU B 1 394 ? -12.275 105.261 11.043 1.00 24.93 465 GLU B N 1
ATOM 4747 C CA . GLU B 1 394 ? -12.234 104.490 9.807 1.00 27.67 465 GLU B CA 1
ATOM 4748 C C . GLU B 1 394 ? -13.265 103.370 9.834 1.00 25.39 465 GLU B C 1
ATOM 4749 O O . GLU B 1 394 ? -13.913 103.102 10.856 1.00 27.11 465 GLU B O 1
ATOM 4755 N N . ALA B 1 395 ? -13.433 102.749 8.664 1.00 22.50 466 ALA B N 1
ATOM 4756 C CA . ALA B 1 395 ? -14.528 101.823 8.380 1.00 19.65 466 ALA B CA 1
ATOM 4757 C C . ALA B 1 395 ? -13.966 100.484 7.910 1.00 16.10 466 ALA B C 1
ATOM 4758 O O . ALA B 1 395 ? -14.164 100.092 6.753 1.00 15.77 466 ALA B O 1
ATOM 4760 N N . PRO B 1 396 ? -13.272 99.752 8.780 1.00 16.44 467 PRO B N 1
ATOM 4761 C CA . PRO B 1 396 ? -12.587 98.538 8.320 1.00 17.90 467 PRO B CA 1
ATOM 4762 C C . PRO B 1 396 ? -13.572 97.467 7.860 1.00 16.60 467 PRO B C 1
ATOM 4763 O O . PRO B 1 396 ? -14.553 97.162 8.532 1.00 17.25 467 PRO B O 1
ATOM 4767 N N . LEU B 1 397 ? -13.327 96.953 6.662 1.00 17.47 468 LEU B N 1
ATOM 4768 C CA . LEU B 1 397 ? -14.147 95.912 6.063 1.00 19.56 468 LEU B CA 1
ATOM 4769 C C . LEU B 1 397 ? -13.826 94.558 6.681 1.00 22.57 468 LEU B C 1
ATOM 4770 O O . LEU B 1 397 ? -12.656 94.206 6.845 1.00 21.86 468 LEU B O 1
ATOM 4775 N N . CYS B 1 398 ? -14.878 93.807 7.027 1.00 24.25 469 CYS B N 1
ATOM 4776 C CA . CYS B 1 398 ? -14.741 92.532 7.715 1.00 20.80 469 CYS B CA 1
ATOM 4777 C C . CYS B 1 398 ? -13.722 91.649 7.018 1.00 20.74 469 CYS B C 1
ATOM 4778 O O . CYS B 1 398 ? -13.728 91.533 5.793 1.00 20.74 469 CYS B O 1
ATOM 4781 N N . MET B 1 399 ? -12.851 91.017 7.805 1.00 17.88 470 MET B N 1
ATOM 4782 C CA . MET B 1 399 ? -11.786 90.211 7.209 1.00 23.76 470 MET B CA 1
ATOM 4783 C C . MET B 1 399 ? -12.352 89.113 6.340 1.00 19.73 470 MET B C 1
ATOM 4784 O O . MET B 1 399 ? -11.723 88.704 5.349 1.00 20.39 470 MET B O 1
ATOM 4789 N N . ASP B 1 400 ? -13.537 88.634 6.688 1.00 19.67 471 ASP B N 1
ATOM 4790 C CA . ASP B 1 400 ? -14.149 87.592 5.896 1.00 26.56 471 ASP B CA 1
ATOM 4791 C C . ASP B 1 400 ? -14.475 88.074 4.486 1.00 21.73 471 ASP B C 1
ATOM 4792 O O . ASP B 1 400 ? -14.318 87.313 3.532 1.00 26.61 471 ASP B O 1
ATOM 4797 N N . THR B 1 401 ? -14.914 89.321 4.329 1.00 20.81 472 THR B N 1
ATOM 4798 C CA . THR B 1 401 ? -15.084 89.868 2.988 1.00 21.66 472 THR B CA 1
ATOM 4799 C C . THR B 1 401 ? -13.753 90.182 2.318 1.00 21.83 472 THR B C 1
ATOM 4800 O O . THR B 1 401 ? -13.575 89.868 1.139 1.00 24.23 472 THR B O 1
ATOM 4804 N N . ILE B 1 402 ? -12.817 90.824 3.026 1.00 17.84 473 ILE B N 1
ATOM 4805 C CA . ILE B 1 402 ? -11.531 91.153 2.415 1.00 15.06 473 ILE B CA 1
ATOM 4806 C C . ILE B 1 402 ? -10.892 89.896 1.842 1.00 20.17 473 ILE B C 1
ATOM 4807 O O . ILE B 1 402 ? -10.378 89.892 0.715 1.00 20.45 473 ILE B O 1
ATOM 4812 N N . LEU B 1 403 ? -10.927 88.802 2.608 1.00 21.05 474 LEU B N 1
ATOM 4813 C CA . LEU B 1 403 ? -10.136 87.639 2.235 1.00 21.17 474 LEU B CA 1
ATOM 4814 C C . LEU B 1 403 ? -10.793 86.812 1.144 1.00 21.54 474 LEU B C 1
ATOM 4815 O O . LEU B 1 403 ? -10.181 85.853 0.662 1.00 23.35 474 LEU B O 1
ATOM 4820 N N . GLU B 1 404 ? -11.999 87.161 0.716 1.00 20.76 475 GLU B N 1
ATOM 4821 C CA . GLU B 1 404 ? -12.515 86.558 -0.500 1.00 30.82 475 GLU B CA 1
ATOM 4822 C C . GLU B 1 404 ? -12.191 87.387 -1.742 1.00 28.73 475 GLU B C 1
ATOM 4823 O O . GLU B 1 404 ? -12.443 86.926 -2.861 1.00 35.33 475 GLU B O 1
ATOM 4829 N N . MET B 1 405 ? -11.571 88.564 -1.571 1.00 25.83 476 MET B N 1
ATOM 4830 C CA . MET B 1 405 ? -11.110 89.332 -2.730 1.00 22.15 476 MET B CA 1
ATOM 4831 C C . MET B 1 405 ? -9.918 88.696 -3.433 1.00 21.68 476 MET B C 1
ATOM 4832 O O . MET B 1 405 ? -9.992 88.511 -4.659 1.00 24.78 476 MET B O 1
ATOM 4837 N N . PRO B 1 406 ? -8.822 88.326 -2.767 1.00 22.09 477 PRO B N 1
ATOM 4838 C CA . PRO B 1 406 ? -7.688 87.719 -3.484 1.00 20.83 477 PRO B CA 1
ATOM 4839 C C . PRO B 1 406 ? -8.060 86.401 -4.145 1.00 25.49 477 PRO B C 1
ATOM 4840 O O . PRO B 1 406 ? -9.108 85.810 -3.894 1.00 29.77 477 PRO B O 1
ATOM 4844 N N . ASN B 1 407 ? -7.153 85.928 -4.996 1.00 29.03 478 ASN B N 1
ATOM 4845 C CA . ASN B 1 407 ? -7.223 84.594 -5.579 1.00 30.70 478 ASN B CA 1
ATOM 4846 C C . ASN B 1 407 ? -6.013 83.806 -5.108 1.00 26.90 478 ASN B C 1
ATOM 4847 O O . ASN B 1 407 ? -4.880 84.175 -5.417 1.00 38.44 478 ASN B O 1
ATOM 4852 N N . TRP B 1 408 ? -6.250 82.701 -4.409 1.00 29.42 479 TRP B N 1
ATOM 4853 C CA . TRP B 1 408 ? -5.204 81.994 -3.681 1.00 25.92 479 TRP B CA 1
ATOM 4854 C C . TRP B 1 408 ? -4.623 80.798 -4.416 1.00 25.78 479 TRP B C 1
ATOM 4855 O O . TRP B 1 408 ? -3.726 80.161 -3.881 1.00 36.61 479 TRP B O 1
ATOM 4866 N N . CYS B 1 409 ? -5.106 80.470 -5.607 1.00 30.44 480 CYS B N 1
ATOM 4867 C CA . CYS B 1 409 ? -4.683 79.252 -6.279 1.00 25.03 480 CYS B CA 1
ATOM 4868 C C . CYS B 1 409 ? -3.217 79.330 -6.691 1.00 29.87 480 CYS B C 1
ATOM 4869 O O . CYS B 1 409 ? -2.799 80.272 -7.371 1.00 44.75 480 CYS B O 1
ATOM 4872 N N . ARG B 1 410 ? -2.430 78.333 -6.286 1.00 33.01 481 ARG B N 1
ATOM 4873 C CA . ARG B 1 410 ? -0.971 78.354 -6.495 1.00 36.29 481 ARG B CA 1
ATOM 4874 C C . ARG B 1 410 ? -0.628 77.831 -7.889 1.00 42.21 481 ARG B C 1
ATOM 4875 O O . ARG B 1 410 ? 0.031 76.804 -8.068 1.00 48.15 481 ARG B O 1
ATOM 4883 N N . GLY B 1 411 ? -1.096 78.570 -8.890 1.00 53.62 482 GLY B N 1
ATOM 4884 C CA . GLY B 1 411 ? -0.948 78.187 -10.285 1.00 52.67 482 GLY B CA 1
ATOM 4885 C C . GLY B 1 411 ? -1.790 79.059 -11.200 1.00 59.21 482 GLY B C 1
ATOM 4886 O O . GLY B 1 411 ? -2.382 80.055 -10.758 1.00 50.92 482 GLY B O 1
ATOM 4887 N N . GLN B 1 416 ? -5.536 83.492 -12.737 1.00 55.94 487 GLN B N 1
ATOM 4888 C CA . GLN B 1 416 ? -6.826 83.985 -13.196 1.00 62.65 487 GLN B CA 1
ATOM 4889 C C . GLN B 1 416 ? -6.665 85.439 -13.635 1.00 71.24 487 GLN B C 1
ATOM 4890 O O . GLN B 1 416 ? -5.545 85.954 -13.629 1.00 75.82 487 GLN B O 1
ATOM 4892 N N . GLU B 1 417 ? -7.768 86.095 -14.018 1.00 67.75 488 GLU B N 1
ATOM 4893 C CA . GLU B 1 417 ? -7.740 87.470 -14.508 1.00 62.78 488 GLU B CA 1
ATOM 4894 C C . GLU B 1 417 ? -8.626 88.354 -13.645 1.00 68.58 488 GLU B C 1
ATOM 4895 O O . GLU B 1 417 ? -9.662 87.914 -13.133 1.00 64.29 488 GLU B O 1
A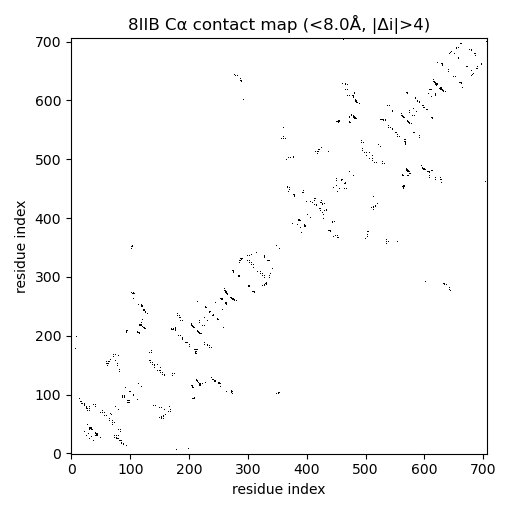TOM 4897 N N . GLY B 1 418 ? -8.216 89.621 -13.519 1.00 67.51 489 GLY B N 1
ATOM 4898 C CA . GLY B 1 418 ? -8.813 90.550 -12.584 1.00 42.99 489 GLY B CA 1
ATOM 4899 C C . GLY B 1 418 ? -8.187 90.547 -11.201 1.00 42.63 489 GLY B C 1
ATOM 4900 O O . GLY B 1 418 ? -8.572 91.368 -10.364 1.00 46.35 489 GLY B O 1
ATOM 4901 N N . THR B 1 419 ? -7.213 89.676 -10.936 1.00 36.51 490 THR B N 1
ATOM 4902 C CA . THR B 1 419 ? -6.864 89.389 -9.553 1.00 36.21 490 THR B CA 1
ATOM 4903 C C . THR B 1 419 ? -5.801 90.322 -8.988 1.00 34.31 490 THR B C 1
ATOM 4904 O O . THR B 1 419 ? -5.794 90.562 -7.774 1.00 36.00 490 THR B O 1
ATOM 4908 N N . LYS B 1 420 ? -4.906 90.859 -9.818 1.00 34.07 491 LYS B N 1
ATOM 4909 C CA . LYS B 1 420 ? -3.970 91.865 -9.326 1.00 28.84 491 LYS B CA 1
ATOM 4910 C C . LYS B 1 420 ? -4.718 93.047 -8.722 1.00 28.03 491 LYS B C 1
ATOM 4911 O O . LYS B 1 420 ? -4.430 93.477 -7.600 1.00 27.35 491 LYS B O 1
ATOM 4917 N N . LEU B 1 421 ? -5.687 93.585 -9.456 1.00 23.71 492 LEU B N 1
ATOM 4918 C CA . LEU B 1 421 ? -6.492 94.669 -8.920 1.00 21.65 492 LEU B CA 1
ATOM 4919 C C . LEU B 1 421 ? -7.207 94.230 -7.647 1.00 24.05 492 LEU B C 1
ATOM 4920 O O . LEU B 1 421 ? -7.302 94.994 -6.677 1.00 22.02 492 LEU B O 1
ATOM 4925 N N . ASN B 1 422 ? -7.686 92.987 -7.622 1.00 27.21 493 ASN B N 1
ATOM 4926 C CA . ASN B 1 422 ? -8.459 92.511 -6.479 1.00 25.32 493 ASN B CA 1
ATOM 4927 C C . ASN B 1 422 ? -7.609 92.423 -5.218 1.00 21.60 493 ASN B C 1
ATOM 4928 O O . ASN B 1 422 ? -8.076 92.781 -4.136 1.00 22.11 493 ASN B O 1
ATOM 4933 N N . CYS B 1 423 ? -6.363 91.949 -5.342 1.00 22.27 494 CYS B N 1
ATOM 4934 C CA . CYS B 1 423 ? -5.451 91.887 -4.208 1.00 19.60 494 CYS B CA 1
ATOM 4935 C C . CYS B 1 423 ? -5.037 93.277 -3.752 1.00 20.92 494 CYS B C 1
ATOM 4936 O O . CYS B 1 423 ? -4.760 93.497 -2.563 1.00 16.68 494 CYS B O 1
ATOM 4939 N N . GLU B 1 424 ? -4.940 94.221 -4.689 1.00 20.69 495 GLU B N 1
ATOM 4940 C CA . GLU B 1 424 ? -4.544 95.569 -4.308 1.00 19.25 495 GLU B CA 1
ATOM 4941 C C . GLU B 1 424 ? -5.694 96.279 -3.619 1.00 17.34 495 GLU B C 1
ATOM 4942 O O . GLU B 1 424 ? -5.473 97.042 -2.668 1.00 20.07 495 GLU B O 1
ATOM 4948 N N . ASN B 1 425 ? -6.929 96.013 -4.053 1.00 15.06 496 ASN B N 1
ATOM 4949 C CA . ASN B 1 425 ? -8.072 96.599 -3.365 1.00 16.63 496 ASN B CA 1
ATOM 4950 C C . ASN B 1 425 ? -8.206 96.034 -1.961 1.00 18.16 496 ASN B C 1
ATOM 4951 O O . ASN B 1 425 ? -8.517 96.771 -1.008 1.00 17.28 496 ASN B O 1
ATOM 4956 N N . ALA B 1 426 ? -7.926 94.737 -1.808 1.00 16.61 497 ALA B N 1
ATOM 4957 C CA . ALA B 1 426 ? -7.966 94.108 -0.495 1.00 15.85 497 ALA B CA 1
ATOM 4958 C C . ALA B 1 426 ? -6.938 94.735 0.439 1.00 17.51 497 ALA B C 1
ATOM 4959 O O . ALA B 1 426 ? -7.227 95.004 1.616 1.00 16.20 497 ALA B O 1
ATOM 4961 N N . ILE B 1 427 ? -5.723 94.977 -0.069 1.00 17.12 498 ILE B N 1
ATOM 4962 C CA . ILE B 1 427 ? -4.695 95.585 0.773 1.00 17.90 498 ILE B CA 1
ATOM 4963 C C . ILE B 1 427 ? -5.070 97.025 1.113 1.00 19.57 498 ILE B C 1
ATOM 4964 O O . ILE B 1 427 ? -4.861 97.487 2.245 1.00 16.97 498 ILE B O 1
ATOM 4969 N N . MET B 1 428 ? -5.678 97.745 0.162 1.00 16.15 499 MET B N 1
ATOM 4970 C CA . MET B 1 428 ? -6.207 99.063 0.497 1.00 17.75 499 MET B CA 1
ATOM 4971 C C . MET B 1 428 ? -7.206 98.976 1.656 1.00 19.77 499 MET B C 1
ATOM 4972 O O . MET B 1 428 ? -7.160 99.779 2.594 1.00 17.83 499 MET B O 1
ATOM 4977 N N . GLU B 1 429 ? -8.125 98.003 1.616 1.00 22.84 500 GLU B N 1
ATOM 4978 C CA . GLU B 1 429 ? -9.104 97.912 2.709 1.00 20.60 500 GLU B CA 1
ATOM 4979 C C . GLU B 1 429 ? -8.427 97.544 4.038 1.00 18.69 500 GLU B C 1
ATOM 4980 O O . GLU B 1 429 ? -8.826 98.034 5.101 1.00 17.88 500 GLU B O 1
ATOM 4986 N N . LEU B 1 430 ? -7.369 96.730 3.997 1.00 15.63 501 LEU B N 1
ATOM 4987 C CA . LEU B 1 430 ? -6.679 96.387 5.238 1.00 17.47 501 LEU B CA 1
ATOM 4988 C C . LEU B 1 430 ? -6.115 97.625 5.939 1.00 23.13 501 LEU B C 1
ATOM 4989 O O . LEU B 1 430 ? -5.986 97.640 7.177 1.00 20.70 501 LEU B O 1
ATOM 4994 N N . SER B 1 431 ? -5.788 98.674 5.169 1.00 22.32 502 SER B N 1
ATOM 4995 C CA . SER B 1 431 ? -5.267 99.906 5.744 1.00 20.39 502 SER B CA 1
ATOM 4996 C C . SER B 1 431 ? -6.287 100.615 6.621 1.00 19.66 502 SER B C 1
ATOM 4997 O O . SER B 1 431 ? -5.902 101.420 7.468 1.00 23.09 502 SER B O 1
ATOM 5000 N N . MET B 1 432 ? -7.569 100.339 6.469 1.00 17.26 503 MET B N 1
ATOM 5001 C CA . MET B 1 432 ? -8.471 100.903 7.466 1.00 20.69 503 MET B CA 1
ATOM 5002 C C . MET B 1 432 ? -8.563 100.060 8.747 1.00 22.23 503 MET B C 1
ATOM 5003 O O . MET B 1 432 ? -9.232 100.480 9.697 1.00 19.81 503 MET B O 1
ATOM 5008 N N . HIS B 1 433 ? -7.893 98.906 8.811 1.00 23.89 504 HIS B N 1
ATOM 5009 C CA . HIS B 1 433 ? -7.711 98.177 10.061 1.00 28.08 504 HIS B CA 1
ATOM 5010 C C . HIS B 1 433 ? -6.516 98.758 10.831 1.00 29.15 504 HIS B C 1
ATOM 5011 O O . HIS B 1 433 ? -5.729 99.543 10.296 1.00 31.10 504 HIS B O 1
ATOM 5018 N N . GLU B 1 434 ? -6.367 98.352 12.096 1.00 32.03 505 GLU B N 1
ATOM 5019 C CA . GLU B 1 434 ? -5.167 98.700 12.865 1.00 31.47 505 GLU B CA 1
ATOM 5020 C C . GLU B 1 434 ? -3.906 98.265 12.119 1.00 28.35 505 GLU B C 1
ATOM 5021 O O . GLU B 1 434 ? -3.897 97.279 11.384 1.00 30.38 505 GLU B O 1
ATOM 5027 N N . GLU B 1 435 ? -2.827 99.003 12.322 1.00 33.51 506 GLU B N 1
ATOM 5028 C CA . GLU B 1 435 ? -1.637 98.801 11.506 1.00 32.59 506 GLU B CA 1
ATOM 5029 C C . GLU B 1 435 ? -1.087 97.379 11.589 1.00 30.28 506 GLU B C 1
ATOM 5030 O O . GLU B 1 435 ? -0.495 96.884 10.618 1.00 27.96 506 GLU B O 1
ATOM 5036 N N . SER B 1 436 ? -1.265 96.700 12.728 1.00 31.66 507 SER B N 1
ATOM 5037 C CA . SER B 1 436 ? -0.711 95.353 12.849 1.00 28.29 507 SER B CA 1
ATOM 5038 C C . SER B 1 436 ? -1.451 94.391 11.946 1.00 28.50 507 SER B C 1
ATOM 5039 O O . SER B 1 436 ? -0.827 93.544 11.284 1.00 24.80 507 SER B O 1
ATOM 5042 N N . VAL B 1 437 ? -2.783 94.516 11.889 1.00 22.29 508 VAL B N 1
ATOM 5043 C CA . VAL B 1 437 ? -3.572 93.660 11.008 1.00 19.30 508 VAL B CA 1
ATOM 5044 C C . VAL B 1 437 ? -3.166 93.875 9.561 1.00 26.30 508 VAL B C 1
ATOM 5045 O O . VAL B 1 437 ? -2.952 92.918 8.803 1.00 25.33 508 VAL B O 1
ATOM 5049 N N . PHE B 1 438 ? -3.035 95.147 9.169 1.00 22.17 509 PHE B N 1
ATOM 5050 C CA . PHE B 1 438 ? -2.584 95.470 7.825 1.00 18.05 509 PHE B CA 1
ATOM 5051 C C . PHE B 1 438 ? -1.208 94.867 7.557 1.00 24.41 509 PHE B C 1
ATOM 5052 O O . PHE B 1 438 ? -0.958 94.339 6.468 1.00 23.16 509 PHE B O 1
ATOM 5060 N N . ASP B 1 439 ? -0.297 94.931 8.540 1.00 27.13 510 ASP B N 1
ATOM 5061 C CA . ASP B 1 439 ? 1.060 94.402 8.356 1.00 25.30 510 ASP B CA 1
ATOM 5062 C C . ASP B 1 439 ? 1.044 92.898 8.084 1.00 24.96 510 ASP B C 1
ATOM 5063 O O . ASP B 1 439 ? 1.685 92.415 7.140 1.00 23.98 510 ASP B O 1
ATOM 5068 N N . THR B 1 440 ? 0.306 92.143 8.906 1.00 24.51 511 THR B N 1
ATOM 5069 C CA . THR B 1 440 ? 0.207 90.697 8.737 1.00 19.71 511 THR B CA 1
ATOM 5070 C C . THR B 1 440 ? -0.359 90.335 7.372 1.00 25.05 511 THR B C 1
ATOM 5071 O O . THR B 1 440 ? 0.272 89.614 6.591 1.00 23.97 511 THR B O 1
ATOM 5075 N N . TRP B 1 441 ? -1.549 90.853 7.052 1.00 24.88 512 TRP B N 1
ATOM 5076 C CA . TRP B 1 441 ? -2.260 90.360 5.876 1.00 22.49 512 TRP B CA 1
ATOM 5077 C C . TRP B 1 441 ? -1.757 90.967 4.565 1.00 21.65 512 TRP B C 1
ATOM 5078 O O . TRP B 1 441 ? -1.805 90.296 3.524 1.00 25.35 512 TRP B O 1
ATOM 5089 N N . SER B 1 442 ? -1.258 92.206 4.588 1.00 20.41 513 SER B N 1
ATOM 5090 C CA . SER B 1 442 ? -0.596 92.766 3.414 1.00 20.21 513 SER B CA 1
ATOM 5091 C C . SER B 1 442 ? 0.512 91.837 2.928 1.00 20.95 513 SER B C 1
ATOM 5092 O O . SER B 1 442 ? 0.611 91.535 1.733 1.00 15.76 513 SER B O 1
ATOM 5094 N N . LYS B 1 443 ? 1.340 91.343 3.856 1.00 23.08 514 LYS B N 1
ATOM 5095 C CA . LYS B 1 443 ? 2.471 90.504 3.458 1.00 24.50 514 LYS B CA 1
ATOM 5096 C C . LYS B 1 443 ? 1.989 89.160 2.935 1.00 25.43 514 LYS B C 1
ATOM 5097 O O . LYS B 1 443 ? 2.420 88.709 1.864 1.00 23.48 514 LYS B O 1
ATOM 5099 N N . ILE B 1 444 ? 1.053 88.532 3.661 1.00 27.46 515 ILE B N 1
ATOM 5100 C CA . ILE B 1 444 ? 0.449 87.275 3.216 1.00 24.01 515 ILE B CA 1
ATOM 5101 C C . ILE B 1 444 ? -0.091 87.418 1.804 1.00 23.80 515 ILE B C 1
ATOM 5102 O O . ILE B 1 444 ? 0.259 86.637 0.916 1.00 25.16 515 ILE B O 1
ATOM 5107 N N . ILE B 1 445 ? -0.933 88.432 1.565 1.00 20.56 516 ILE B N 1
ATOM 5108 C CA . ILE B 1 445 ? -1.530 88.581 0.231 1.00 26.45 516 ILE B CA 1
ATOM 5109 C C . ILE B 1 445 ? -0.454 88.865 -0.822 1.00 25.12 516 ILE B C 1
ATOM 5110 O O . ILE B 1 445 ? -0.419 88.224 -1.878 1.00 29.07 516 ILE B O 1
ATOM 5115 N N . ASP B 1 446 ? 0.476 89.778 -0.534 1.00 27.92 517 ASP B N 1
ATOM 5116 C CA . ASP B 1 446 ? 1.552 90.054 -1.491 1.00 28.17 517 ASP B CA 1
ATOM 5117 C C . ASP B 1 446 ? 2.395 88.812 -1.759 1.00 30.90 517 ASP B C 1
ATOM 5118 O O . ASP B 1 446 ? 2.769 88.543 -2.908 1.00 29.73 517 ASP B O 1
ATOM 5123 N N . ARG B 1 447 ? 2.705 88.037 -0.714 1.00 29.21 518 ARG B N 1
ATOM 5124 C CA . ARG B 1 447 ? 3.498 86.825 -0.923 1.00 33.40 518 ARG B CA 1
ATOM 5125 C C . ARG B 1 447 ? 2.756 85.832 -1.820 1.00 34.31 518 ARG B C 1
ATOM 5126 O O . ARG B 1 447 ? 3.297 85.355 -2.828 1.00 29.88 518 ARG B O 1
ATOM 5128 N N . ALA B 1 448 ? 1.493 85.547 -1.489 1.00 31.57 519 ALA B N 1
ATOM 5129 C CA . ALA B 1 448 ? 0.717 84.596 -2.274 1.00 28.00 519 ALA B CA 1
ATOM 5130 C C . ALA B 1 448 ? 0.669 85.007 -3.731 1.00 38.78 519 ALA B C 1
ATOM 5131 O O . ALA B 1 448 ? 0.842 84.167 -4.625 1.00 45.62 519 ALA B O 1
ATOM 5133 N N . TYR B 1 449 ? 0.462 86.302 -3.996 1.00 32.88 520 TYR B N 1
ATOM 5134 C CA . TYR B 1 449 ? 0.358 86.747 -5.382 1.00 32.71 520 TYR B CA 1
ATOM 5135 C C . TYR B 1 449 ? 1.698 86.634 -6.101 1.00 38.47 520 TYR B C 1
ATOM 5136 O O . TYR B 1 449 ? 1.756 86.179 -7.251 1.00 38.82 520 TYR B O 1
ATOM 5145 N N . ALA B 1 450 ? 2.782 87.056 -5.444 1.00 37.90 521 ALA B N 1
ATOM 5146 C CA . ALA B 1 450 ? 4.108 86.902 -6.035 1.00 40.15 521 ALA B CA 1
ATOM 5147 C C . ALA B 1 450 ? 4.416 85.439 -6.332 1.00 45.32 521 ALA B C 1
ATOM 5148 O O . ALA B 1 450 ? 4.861 85.110 -7.439 1.00 45.39 521 ALA B O 1
ATOM 5150 N N . ASN B 1 451 ? 4.152 84.545 -5.368 1.00 39.70 522 ASN B N 1
ATOM 5151 C CA . ASN B 1 451 ? 4.502 83.138 -5.541 1.00 41.67 522 ASN B CA 1
ATOM 5152 C C . ASN B 1 451 ? 3.790 82.538 -6.745 1.00 45.04 522 ASN B C 1
ATOM 5153 O O . ASN B 1 451 ? 4.380 81.758 -7.501 1.00 55.57 522 ASN B O 1
ATOM 5155 N N . ALA B 1 452 ? 2.535 82.924 -6.965 1.00 48.88 523 ALA B N 1
ATOM 5156 C CA . ALA B 1 452 ? 1.722 82.326 -8.015 1.00 45.10 523 ALA B CA 1
ATOM 5157 C C . ALA B 1 452 ? 2.031 82.873 -9.399 1.00 50.89 523 ALA B C 1
ATOM 5158 O O . ALA B 1 452 ? 1.714 82.213 -10.395 1.00 55.59 523 ALA B O 1
ATOM 5160 N N . THR B 1 453 ? 2.642 84.052 -9.492 1.00 50.34 524 THR B N 1
ATOM 5161 C CA . THR B 1 453 ? 2.741 84.769 -10.757 1.00 45.49 524 THR B CA 1
ATOM 5162 C C . THR B 1 453 ? 4.138 85.263 -11.085 1.00 51.23 524 THR B C 1
ATOM 5163 O O . THR B 1 453 ? 4.398 85.575 -12.255 1.00 49.22 524 THR B O 1
ATOM 5165 N N . GLY B 1 454 ? 5.044 85.354 -10.108 1.00 50.17 525 GLY B N 1
ATOM 5166 C CA . GLY B 1 454 ? 6.290 86.055 -10.296 1.00 46.41 525 GLY B CA 1
ATOM 5167 C C . GLY B 1 454 ? 6.185 87.562 -10.246 1.00 52.52 525 GLY B C 1
ATOM 5168 O O . GLY B 1 454 ? 7.187 88.224 -9.954 1.00 60.75 525 GLY B O 1
ATOM 5169 N N . ASP B 1 455 ? 5.002 88.122 -10.506 1.00 50.98 526 ASP B N 1
ATOM 5170 C CA . ASP B 1 455 ? 4.727 89.550 -10.394 1.00 49.42 526 ASP B CA 1
ATOM 5171 C C . ASP B 1 455 ? 4.727 89.981 -8.919 1.00 47.04 526 ASP B C 1
ATOM 5172 O O . ASP B 1 455 ? 4.769 89.161 -8.003 1.00 50.40 526 ASP B O 1
ATOM 5177 N N . HIS B 1 456 ? 4.690 91.290 -8.690 1.00 52.51 527 HIS B N 1
ATOM 5178 C CA . HIS B 1 456 ? 4.515 91.867 -7.361 1.00 48.75 527 HIS B CA 1
ATOM 5179 C C . HIS B 1 456 ? 3.333 92.824 -7.395 1.00 45.13 527 HIS B C 1
ATOM 5180 O O . HIS B 1 456 ? 3.022 93.415 -8.431 1.00 41.80 527 HIS B O 1
ATOM 5187 N N . LEU B 1 457 ? 2.651 92.949 -6.268 1.00 42.24 528 LEU B N 1
ATOM 5188 C CA . LEU B 1 457 ? 1.527 93.861 -6.223 1.00 27.16 528 LEU B CA 1
ATOM 5189 C C . LEU B 1 457 ? 2.054 95.279 -6.160 1.00 32.72 528 LEU B C 1
ATOM 5190 O O . LEU B 1 457 ? 3.125 95.533 -5.605 1.00 36.45 528 LEU B O 1
ATOM 5195 N N . ASP B 1 458 ? 1.307 96.209 -6.738 1.00 35.17 529 ASP B N 1
ATOM 5196 C CA . ASP B 1 458 ? 1.677 97.621 -6.677 1.00 29.89 529 ASP B CA 1
ATOM 5197 C C . ASP B 1 458 ? 0.855 98.266 -5.566 1.00 20.97 529 ASP B C 1
ATOM 5198 O O . ASP B 1 458 ? -0.319 98.600 -5.744 1.00 23.58 529 ASP B O 1
ATOM 5203 N N . ILE B 1 459 ? 1.469 98.405 -4.391 1.00 17.44 530 ILE B N 1
ATOM 5204 C CA . ILE B 1 459 ? 0.735 98.808 -3.198 1.00 24.05 530 ILE B CA 1
ATOM 5205 C C . ILE B 1 459 ? 1.458 99.920 -2.441 1.00 26.73 530 ILE B C 1
ATOM 5206 O O . ILE B 1 459 ? 2.659 100.155 -2.598 1.00 30.93 530 ILE B O 1
ATOM 5211 N N . ASN B 1 460 ? 0.706 100.566 -1.566 1.00 25.23 531 ASN B N 1
ATOM 5212 C CA . ASN B 1 460 ? 1.183 101.664 -0.743 1.00 25.35 531 ASN B CA 1
ATOM 5213 C C . ASN B 1 460 ? 1.618 101.138 0.632 1.00 29.36 531 ASN B C 1
ATOM 5214 O O . ASN B 1 460 ? 1.663 99.930 0.887 1.00 26.17 531 ASN B O 1
ATOM 5219 N N . THR B 1 461 ? 1.947 102.058 1.530 1.00 28.89 532 THR B N 1
ATOM 5220 C CA . THR B 1 461 ? 2.242 101.785 2.925 1.00 25.34 532 THR B CA 1
ATOM 5221 C C . THR B 1 461 ? 1.020 102.083 3.779 1.00 27.83 532 THR B C 1
ATOM 5222 O O . THR B 1 461 ? 0.055 102.719 3.335 1.00 27.85 532 THR B O 1
ATOM 5226 N N . TYR B 1 462 ? 1.088 101.667 5.044 1.00 24.86 533 TYR B N 1
ATOM 5227 C CA . TYR B 1 462 ? -0.024 101.960 5.939 1.00 24.94 533 TYR B CA 1
ATOM 5228 C C . TYR B 1 462 ? -0.255 103.465 6.018 1.00 29.72 533 TYR B C 1
ATOM 5229 O O . TYR B 1 462 ? -1.379 103.939 5.816 1.00 27.45 533 TYR B O 1
ATOM 5238 N N . ARG B 1 463 ? 0.817 104.242 6.254 1.00 31.14 534 ARG B N 1
ATOM 5239 C CA . ARG B 1 463 ? 0.658 105.692 6.329 1.00 33.81 534 ARG B CA 1
ATOM 5240 C C . ARG B 1 463 ? 0.320 106.281 4.967 1.00 28.08 534 ARG B C 1
ATOM 5241 O O . ARG B 1 463 ? -0.495 107.208 4.881 1.00 26.76 534 ARG B O 1
ATOM 5243 N N . GLY B 1 464 ? 0.903 105.733 3.900 1.00 21.20 535 GLY B N 1
ATOM 5244 C CA . GLY B 1 464 ? 0.500 106.089 2.554 1.00 24.01 535 GLY B CA 1
ATOM 5245 C C . GLY B 1 464 ? -1.004 106.038 2.318 1.00 29.66 535 GLY B C 1
ATOM 5246 O O . GLY B 1 464 ? -1.599 107.043 1.915 1.00 27.16 535 GLY B O 1
ATOM 5247 N N . TYR B 1 465 ? -1.636 104.883 2.589 1.00 29.87 536 TYR B N 1
ATOM 5248 C CA . TYR B 1 465 ? -3.072 104.736 2.334 1.00 26.62 536 TYR B CA 1
ATOM 5249 C C . TYR B 1 465 ? -3.889 105.723 3.158 1.00 24.14 536 TYR B C 1
ATOM 5250 O O . TYR B 1 465 ? -4.866 106.299 2.660 1.00 21.03 536 TYR B O 1
ATOM 5259 N N . ALA B 1 466 ? -3.520 105.911 4.427 1.00 24.22 537 ALA B N 1
ATOM 5260 C CA . ALA B 1 466 ? -4.180 106.925 5.243 1.00 29.25 537 ALA B CA 1
ATOM 5261 C C . ALA B 1 466 ? -3.966 108.319 4.663 1.00 32.94 537 ALA B C 1
ATOM 5262 O O . ALA B 1 466 ? -4.892 109.150 4.644 1.00 25.51 537 ALA B O 1
ATOM 5264 N N . GLN B 1 467 ? -2.740 108.584 4.187 1.00 29.53 538 GLN B N 1
ATOM 5265 C CA . GLN B 1 467 ? -2.414 109.859 3.560 1.00 30.67 538 GLN B CA 1
ATOM 5266 C C . GLN B 1 467 ? -3.286 110.123 2.339 1.00 31.77 538 GLN B C 1
ATOM 5267 O O . GLN B 1 467 ? -3.843 111.212 2.190 1.00 32.79 538 GLN B O 1
ATOM 5273 N N . GLU B 1 468 ? -3.402 109.141 1.442 1.00 28.88 539 GLU B N 1
ATOM 5274 C CA . GLU B 1 468 ? -4.231 109.319 0.255 1.00 23.94 539 GLU B CA 1
ATOM 5275 C C . GLU B 1 468 ? -5.678 109.600 0.636 1.00 26.73 539 GLU B C 1
ATOM 5276 O O . GLU B 1 468 ? -6.334 110.458 0.037 1.00 31.16 539 GLU B O 1
ATOM 5278 N N . ARG B 1 469 ? -6.190 108.891 1.639 1.00 30.82 540 ARG B N 1
ATOM 5279 C CA . ARG B 1 469 ? -7.551 109.117 2.111 1.00 25.51 540 ARG B CA 1
ATOM 5280 C C . ARG B 1 469 ? -7.706 110.543 2.643 1.00 31.77 540 ARG B C 1
ATOM 5281 O O . ARG B 1 469 ? -8.693 111.240 2.352 1.00 26.76 540 ARG B O 1
ATOM 5289 N N . PHE B 1 470 ? -6.717 110.991 3.421 1.00 31.23 541 PHE B N 1
ATOM 5290 C CA . PHE B 1 470 ? -6.692 112.352 3.950 1.00 32.33 541 PHE B CA 1
ATOM 5291 C C . PHE B 1 470 ? -6.772 113.386 2.831 1.00 35.03 541 PHE B C 1
ATOM 5292 O O . PHE B 1 470 ? -7.608 114.296 2.876 1.00 34.07 541 PHE B O 1
ATOM 5300 N N . LEU B 1 471 ? -5.899 113.271 1.821 1.00 34.94 542 LEU B N 1
ATOM 5301 C CA . LEU B 1 471 ? -5.855 114.273 0.755 1.00 36.14 542 LEU B CA 1
ATOM 5302 C C . LEU B 1 471 ? -7.137 114.333 -0.063 1.00 27.56 542 LEU B C 1
ATOM 5303 O O . LEU B 1 471 ? -7.447 115.381 -0.625 1.00 35.09 542 LEU B O 1
ATOM 5308 N N . GLU B 1 472 ? -7.900 113.257 -0.131 1.00 28.62 543 GLU B N 1
ATOM 5309 C CA . GLU B 1 472 ? -9.072 113.235 -0.987 1.00 23.50 543 GLU B CA 1
ATOM 5310 C C . GLU B 1 472 ? -10.360 113.576 -0.258 1.00 30.46 543 GLU B C 1
ATOM 5311 O O . GLU B 1 472 ? -11.305 114.052 -0.899 1.00 26.44 543 GLU B O 1
ATOM 5317 N N . TYR B 1 473 ? -10.414 113.376 1.070 1.00 26.57 544 TYR B N 1
ATOM 5318 C CA . TYR B 1 473 ? -11.666 113.500 1.809 1.00 26.18 544 TYR B CA 1
ATOM 5319 C C . TYR B 1 473 ? -11.590 114.434 3.007 1.00 33.10 544 TYR B C 1
ATOM 5320 O O . TYR B 1 473 ? -12.637 114.800 3.554 1.00 31.16 544 TYR B O 1
ATOM 5329 N N . TYR B 1 474 ? -10.393 114.819 3.435 1.00 33.64 545 TYR B N 1
ATOM 5330 C CA . TYR B 1 474 ? -10.208 115.780 4.507 1.00 35.62 545 TYR B CA 1
ATOM 5331 C C . TYR B 1 474 ? -9.526 117.071 4.030 1.00 40.02 545 TYR B C 1
ATOM 5332 O O . TYR B 1 474 ? -9.137 117.897 4.867 1.00 40.20 545 TYR B O 1
ATOM 5341 N N . MET B 1 475 ? -9.380 117.275 2.714 1.00 35.92 546 MET B N 1
ATOM 5342 C CA . MET B 1 475 ? -8.737 118.470 2.149 1.00 29.51 546 MET B CA 1
ATOM 5343 C C . MET B 1 475 ? -9.341 118.862 0.809 1.00 32.65 546 MET B C 1
ATOM 5344 O O . MET B 1 475 ? -10.368 118.302 0.403 1.00 42.16 546 MET B O 1
#

Sequence (706 aa):
KDMIDEAYQLTKSVWLKGMRDELKKVLTYEEAICGSEVSEYISSILNEDVRLAVQQRIQAAREGKRLPPMDFSIAFRMYYLGFIAHLMENRITNEVSIGTNVYSQDWSKTVRKLTKFGNKVIAGDFSTLNVCIMEKFADLANEFYDDGKENNLIRHVLLMDVYNSGNPATTPLNCFINSMGLRMCFAICAKNAGIKMTMKDFGKHVSMVSYGDDNVINFSDEVCEWYNMETIAKAFETLGFTYTDEELVPKWRSIKDVQYLKRKFRYDEQRKVWEAPLCMDTILEMPNWCRGGLDIQEGTKLNCENAIMELSMHEESVFDTWSKIIDRAYANATGDHLDINTYRGYAQERFLEYYMDMIDEAYQLTKSVWLKGMRDELKKVLTYEEAICGSEVSEYISSIEYILNEDVRLAVQQRIQAAREGKRLPVGPMDFSIAFRMYYLGFIAHLMENRITNEVSIGTNVYSQDWSKTVRKLTKFGNKVIAGDFSTSLNVCIMEKFADLANEFYDDGKENNLIRHVLLMDVNPATTPLNCFINSMGLRMCFAICAKNAGIKMTMKDFGKHVSMVSYGDDNVINFSDEVCEWYNMETIAKAFETLGFTYTDEVPKWRSIKDVQYLKRKFRYDEQRKVWEAPLCMDTILEMPNWCRGQEGTKLNCENAIMELSMHEESVFDTWSKIIDRAYANATGDHLDINTYRGYAQERFLEYYM

B-factor: mean 40.24, std 14.78, range [10.8, 94.46]

Radius of gyration: 31.43 Å; Cα contacts (8 Å, |Δi|>4): 1146; chains: 2; bounding box: 64×82×73 Å

Nearest PDB structures (foldseek):
  8iib-assembly1_A  TM=1.003E+00  e=8.297E-63  Israeli acute paralysis virus
  8iib-assembly2_B  TM=9.693E-01  e=9.510E-54  Israeli acute paralysis virus
  8iic-assembly1_A  TM=9.684E-01  e=4.917E-53  Israeli acute paralysis virus
  8iic-assembly2_B  TM=9.649E-01  e=4.182E-52  Israeli acute paralysis virus
  1khw-assembly2_B  TM=7.879E-01  e=1.601E-11  Rabbit hemorrhagic disease virus

InterPro domains:
  IPR000605 Helicase, superfamily 3, single-stranded DNA/RNA virus [PF00910] (559-674)
  IPR001205 RNA-directed RNA polymerase, C-terminal domain [PF00680] (1492-1918)
  IPR004004 Helicase/polymerase/peptidase polyprotein, Calicivirus-type [PR00918] (553-573)
  IPR004004 Helicase/polymerase/peptidase polyprotein, Calicivirus-type [PR00918] (1349-1363)
  IPR007094 RNA-directed RNA polymerase, catalytic domain [PS50507] (1687-1816)
  IPR009003 Peptidase S1, PA clan [SSF50494] (1180-1397)
  IPR014759 Helicase, superfamily 3, single-stranded RNA virus [PS51218] (532-713)
  IPR024387 Peptidase C3G, Picornavirus [PF12381] (1174-1399)
  IPR027417 P-loop containing nucleoside triphosphate hydrolase [SSF52540] (548-705)
  IPR043128 Reverse transcriptase/Diguanylate cyclase domain [G3DSA:3.30.70.270] (1724-1854)
  IPR043502 DNA/RNA polymerase superfamily [SSF56672] (1442-1946)
  IPR044067 Picornavirales 3C/3C-like protease domain [PS51874] (1175-1392)

Organism: NCBI:txid294365

Secondary structure (DSSP, 8-state):
-THHHHHHHHHHHHHTTT--GGG-SPPPHHHHHH--TT-TTS----TTTTHHHHHHHHHHHHTT-----HHHHHHHHHHHHHHHHHHHHTTTTTSB-TT--TTSTHHHHHHHHHTTT-SEEEEEEEE---HHHHHHHHHHHHHHH---HHHHHHHHHHHTTTTT--HHHHHHHHHHHHHHHHHHHHHHHHHTTT-S--GGGGGGTEEEEEETTEEEEEE-TTTTTTSSHHHHHHHHHHTT-EEE-----S-B-GGG-EETTEE-EEETTTTEEE-PBPHHHHTTSS---TT--S--TTHHHHHHHHHHHHTTS-HHHHHHHHHHHHHHHHHHHS-------HHHHHHHHHHHH--/--HHHHHHHHHHHHTTT--GGG-SPPPHHHHHHE-TT-TTSEE-----SSHHHHHHHHHHHHHHTT------HHHHHHHHHHHHHHHHHHHHHTTTTTSB-TT--TTSTHHHHHHHHTSTT-S-EEEEEEE----HHHHHHHHHHHHHHH---HHHHHHHHHHHTT---SHHHHHHHHHHHHHHHHHHHHHHTTT-S--GGGGGGTEEEEEETTEEEEEE-GGGTTTSSHHHHHHHHHHTT-EEE----S-B-TTT-EETTEE-EEETTTTEEE-PBPHHHHTTSS-------SHHHHHHHHHHHHTTS-HHHHHHHHHHHHHHHHHHHS-------HHHHHHHHHHHH--